Protein AF-A0AAJ5VVI9-F1 (afdb_monomer_lite)

Secondary structure (DSSP, 8-state):
-HHHHHHHHHHHHHHHHHHB-S--HHHHHHHHHHHHHHHHHHGGGS----SS-TTS-GGGTTS--HHHHHHHHHHHHHHHHHTT--B-----HHHHHHHHHHHHHTTHHHHHHHHHHHHHHHHHHS-HHHHH-B-STTGGGSTTTTT--SHHHHHHHHHHHHHHHHHHHHHHHHHHTT-HHHHHHHHHHHHHHHHHHHHTT-THHHHHHHHHHHHHHHS--TTHHHHHHHHHHHHHHHHHHHHHHHHHT-BSGGGHHHHHHHHHS--THHHHHHHHHHTHHHHHHHHHHHT-----HHHHHHHT--S-HHHH-HHHHHHHH--EEETTEEPPHHHHHHHH-HHHHHHHHHHHHHHHHHHHHHHHTT-HHHHHHHHHHHHHHHHHHTTS-HHHHHHHHHHHHHHHHHHHHSPPGGGG--S---

Organism: NCBI:txid3121372

Sequence (422 aa):
MIGLLVGVELVLLLEAKRRVCSLSAFDLIGGYIMACQLAYYSAQFVPVVDIAAPGQLRSHLYVNDEGLQLYFWIFLCCYGATLGLRVTERADVQALGGEAIAGVERWLGLVLLVCGLLALVNVLSTDSAALWYNRSYLLLSSTRGLAIANGLTAMVQELSQILGVVAAFSFAVALWTGRRGLAFGFFLILSWYVLLGLANAGRAAAVYVFVVAAVAAVMPRRGRWLVVGGVGLVALLCLLMALGGRMTREFGVSVIPDNFVSAVLAGPNRLLFVIGNLTQGVFVTNDGFVLRPQHPELYKQLSFSPFPSAVDGFEGIRRIQEIRLHSYVPMSAITEVVAFGGAYTVVASLILMLGIRLSIMVAGRGHVLLSVLAGAWLFLVFVQAGAYPLRNVFRQELIGVALLVVALWLRPATAVREVRAP

Radius of gyration: 22.37 Å; chains: 1; bounding box: 62×47×64 Å

pLDDT: mean 87.3, std 13.09, range [33.31, 98.31]

Structure (mmCIF, N/CA/C/O backbone):
data_AF-A0AAJ5VVI9-F1
#
_entry.id   AF-A0AAJ5VVI9-F1
#
loop_
_atom_site.group_PDB
_atom_site.id
_atom_site.type_symbol
_atom_site.label_atom_id
_atom_site.label_alt_id
_atom_site.label_comp_id
_atom_site.label_asym_id
_atom_site.label_entity_id
_atom_site.label_seq_id
_atom_site.pdbx_PDB_ins_code
_atom_site.Cartn_x
_atom_site.Cartn_y
_atom_site.Cartn_z
_atom_site.occupancy
_atom_site.B_iso_or_equiv
_atom_site.auth_seq_id
_atom_site.auth_comp_id
_atom_site.auth_asym_id
_atom_site.auth_atom_id
_atom_site.pdbx_PDB_model_num
ATOM 1 N N . MET A 1 1 ? -14.407 18.940 -19.595 1.00 80.56 1 MET A N 1
ATOM 2 C CA . MET A 1 1 ? -14.827 17.552 -19.297 1.00 80.56 1 MET A CA 1
ATOM 3 C C . MET A 1 1 ? -14.400 17.108 -17.896 1.00 80.56 1 MET A C 1
ATOM 5 O O . MET A 1 1 ? -15.271 16.784 -17.109 1.00 80.56 1 MET A O 1
ATOM 9 N N . ILE A 1 2 ? -13.115 17.161 -17.528 1.00 80.94 2 ILE A N 1
ATOM 10 C CA . ILE A 1 2 ? -12.622 16.663 -16.221 1.00 80.94 2 ILE A CA 1
ATOM 11 C C . ILE A 1 2 ? -13.265 17.357 -15.013 1.00 80.94 2 ILE A C 1
ATOM 13 O O . ILE A 1 2 ? -13.698 16.680 -14.090 1.00 80.94 2 ILE A O 1
ATOM 17 N N . GLY A 1 3 ? -13.412 18.688 -15.037 1.00 86.19 3 GLY A N 1
ATOM 18 C CA . GLY A 1 3 ? -14.102 19.405 -13.954 1.00 86.19 3 GLY A CA 1
ATOM 19 C C . GLY A 1 3 ? -15.547 18.932 -13.735 1.00 86.19 3 GLY A C 1
ATOM 20 O O . GLY A 1 3 ? -16.029 18.947 -12.608 1.00 86.19 3 GLY A O 1
ATOM 21 N N . LEU A 1 4 ? -16.210 18.444 -14.792 1.00 90.94 4 LEU A N 1
ATOM 22 C CA . LEU A 1 4 ? -17.525 17.814 -14.687 1.00 90.94 4 LEU A CA 1
ATOM 23 C C . LEU A 1 4 ? -17.423 16.415 -14.061 1.00 90.94 4 LEU A C 1
ATOM 25 O O . LEU A 1 4 ? -18.211 16.121 -13.173 1.00 90.94 4 LEU A O 1
ATOM 29 N N . LEU A 1 5 ? -16.452 15.586 -14.472 1.00 92.81 5 LEU A N 1
ATOM 30 C CA . LEU A 1 5 ? -16.232 14.248 -13.896 1.00 92.81 5 LEU A CA 1
ATOM 31 C C . LEU A 1 5 ? -15.949 14.331 -12.391 1.00 92.81 5 LEU A C 1
ATOM 33 O O . LEU A 1 5 ? -16.710 13.776 -11.605 1.00 92.81 5 LEU A O 1
ATOM 37 N N . VAL A 1 6 ? -14.947 15.119 -11.986 1.00 92.94 6 VAL A N 1
ATOM 38 C CA . VAL A 1 6 ? -14.593 15.322 -10.569 1.00 92.94 6 VAL A CA 1
ATOM 39 C C . VAL A 1 6 ? -15.760 15.941 -9.791 1.00 92.94 6 VAL A C 1
ATOM 41 O O . VAL A 1 6 ? -15.993 15.598 -8.634 1.00 92.94 6 VAL A O 1
ATOM 44 N N . GLY A 1 7 ? -16.533 16.834 -10.420 1.00 95.44 7 GLY A N 1
ATOM 45 C CA . GLY A 1 7 ? -17.747 17.398 -9.827 1.00 95.44 7 GLY A CA 1
ATOM 46 C C . GLY A 1 7 ? -18.820 16.339 -9.553 1.00 95.44 7 GLY A C 1
ATOM 47 O O . GLY A 1 7 ? -19.386 16.309 -8.460 1.00 95.44 7 GLY A O 1
ATOM 48 N N . VAL A 1 8 ? -19.071 15.440 -10.510 1.00 97.19 8 VAL A N 1
ATOM 49 C CA . VAL A 1 8 ? -19.996 14.306 -10.349 1.00 97.19 8 VAL A CA 1
ATOM 50 C C . VAL A 1 8 ? -19.494 13.352 -9.265 1.00 97.19 8 VAL A C 1
ATOM 52 O O . VAL A 1 8 ? -20.262 12.996 -8.374 1.00 97.19 8 VAL A O 1
ATOM 55 N N . GLU A 1 9 ? -18.211 12.990 -9.284 1.00 97.19 9 GLU A N 1
ATOM 56 C CA . GLU A 1 9 ? -17.591 12.134 -8.265 1.00 97.19 9 GLU A CA 1
ATOM 57 C C . GLU A 1 9 ? -17.735 12.734 -6.862 1.00 97.19 9 GLU A C 1
ATOM 59 O O . GLU A 1 9 ? -18.154 12.039 -5.937 1.00 97.19 9 GLU A O 1
ATOM 64 N N . LEU A 1 10 ? -17.492 14.040 -6.703 1.00 97.31 10 LEU A N 1
ATOM 65 C CA . LEU A 1 10 ? -17.672 14.731 -5.427 1.00 97.31 10 LEU A CA 1
ATOM 66 C C . LEU A 1 10 ? -19.127 14.662 -4.944 1.00 97.31 10 LEU A C 1
ATOM 68 O O . LEU A 1 10 ? -19.371 14.373 -3.773 1.00 97.31 10 LEU A O 1
ATOM 72 N N . VAL A 1 11 ? -20.101 14.903 -5.826 1.00 98.00 11 VAL A N 1
ATOM 73 C CA . VAL A 1 11 ? -21.529 14.819 -5.476 1.00 98.00 11 VAL A CA 1
ATOM 74 C C . VAL A 1 11 ? -21.904 13.402 -5.037 1.00 98.00 11 VAL A C 1
ATOM 76 O O . VAL A 1 11 ? -22.572 13.241 -4.013 1.00 98.00 11 VAL A O 1
ATOM 79 N N . LEU A 1 12 ? -21.448 12.379 -5.762 1.00 97.88 12 LEU A N 1
ATOM 80 C CA . LEU A 1 12 ? -21.706 10.974 -5.438 1.00 97.88 12 LEU A CA 1
ATOM 81 C C . LEU A 1 12 ? -21.015 10.542 -4.136 1.00 97.88 12 LEU A C 1
ATOM 83 O O . LEU A 1 12 ? -21.618 9.835 -3.327 1.00 97.88 12 LEU A O 1
ATOM 87 N N . LEU A 1 13 ? -19.788 11.008 -3.891 1.00 96.75 13 LEU A N 1
ATOM 88 C CA . LEU A 1 13 ? -19.064 10.784 -2.641 1.00 96.75 13 LEU A CA 1
ATOM 89 C C . LEU A 1 13 ? -19.816 11.405 -1.455 1.00 96.75 13 LEU A C 1
ATOM 91 O O . LEU A 1 13 ? -20.028 10.743 -0.438 1.00 96.75 13 LEU A O 1
ATOM 95 N N . LEU A 1 14 ? -20.280 12.651 -1.597 1.00 96.56 14 LEU A N 1
ATOM 96 C CA . LEU A 1 14 ? -21.072 13.340 -0.575 1.00 96.56 14 LEU A CA 1
ATOM 97 C C . LEU A 1 14 ? -22.420 12.651 -0.327 1.00 96.56 14 LEU A C 1
ATOM 99 O O . LEU A 1 14 ? -22.848 12.542 0.824 1.00 96.56 14 LEU A O 1
ATOM 103 N N . GLU A 1 15 ? -23.090 12.172 -1.375 1.00 96.94 15 GLU A N 1
ATOM 104 C CA . GLU A 1 15 ? -24.340 11.416 -1.256 1.00 96.94 15 GLU A CA 1
ATOM 105 C C . GLU A 1 15 ? -24.126 10.092 -0.513 1.00 96.94 15 GLU A C 1
ATOM 107 O O . GLU A 1 15 ? -24.820 9.824 0.471 1.00 96.94 15 GLU A O 1
ATOM 112 N N . ALA A 1 16 ? -23.111 9.314 -0.893 1.00 95.38 16 ALA A N 1
ATOM 113 C CA . ALA A 1 16 ? -22.760 8.084 -0.193 1.00 95.38 16 ALA A CA 1
ATOM 114 C C . ALA A 1 16 ? -22.399 8.356 1.275 1.00 95.38 16 ALA A C 1
ATOM 116 O O . ALA A 1 16 ? -22.841 7.615 2.157 1.00 95.38 16 ALA A O 1
ATOM 117 N N . LYS A 1 17 ? -21.691 9.458 1.566 1.00 94.62 17 LYS A N 1
ATOM 118 C CA . LYS A 1 17 ? -21.329 9.851 2.936 1.00 94.62 17 LYS A CA 1
ATOM 119 C C . LYS A 1 17 ? -22.533 10.196 3.809 1.00 94.62 17 LYS A C 1
ATOM 121 O O . LYS A 1 17 ? -22.499 9.952 5.015 1.00 94.62 17 LYS A O 1
ATOM 126 N N . ARG A 1 18 ? -23.626 10.697 3.221 1.00 93.81 18 ARG A N 1
ATOM 127 C CA . ARG A 1 18 ? -24.899 10.887 3.944 1.00 93.81 18 ARG A CA 1
A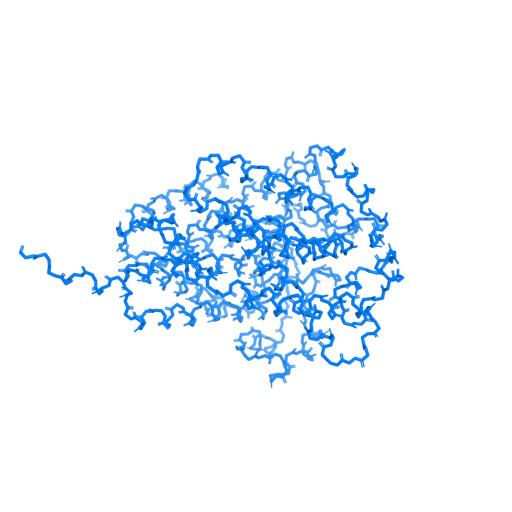TOM 128 C C . ARG A 1 18 ? -25.515 9.556 4.388 1.00 93.81 18 ARG A C 1
ATOM 130 O O . ARG A 1 18 ? -26.228 9.536 5.388 1.00 93.81 18 ARG A O 1
ATOM 137 N N . ARG A 1 19 ? -25.251 8.455 3.673 1.00 93.44 19 ARG A N 1
ATOM 138 C CA . ARG A 1 19 ? -25.775 7.108 3.981 1.00 93.44 19 ARG A CA 1
ATOM 139 C C . ARG A 1 19 ? -24.826 6.268 4.837 1.00 93.44 19 ARG A C 1
ATOM 141 O O . ARG A 1 19 ? -25.287 5.468 5.650 1.00 93.44 19 ARG A O 1
ATOM 148 N N . VAL A 1 20 ? -23.519 6.436 4.642 1.00 91.88 20 VAL A N 1
ATOM 149 C CA . VAL A 1 20 ? -22.447 5.662 5.281 1.00 91.88 20 VAL A CA 1
ATOM 150 C C . VAL A 1 20 ? -21.564 6.610 6.093 1.00 91.88 20 VAL A C 1
ATOM 152 O O . VAL A 1 20 ? -20.626 7.236 5.590 1.00 91.88 20 VAL A O 1
ATOM 155 N N . CYS A 1 21 ? -21.881 6.732 7.382 1.00 87.56 21 CYS A N 1
ATOM 156 C CA . CYS A 1 21 ? -21.202 7.667 8.277 1.00 87.56 21 CYS A CA 1
ATOM 157 C C . CYS A 1 21 ? -19.768 7.227 8.627 1.00 87.56 21 CYS A C 1
ATOM 159 O O . CYS A 1 21 ? -18.897 8.078 8.824 1.00 87.56 21 CYS A O 1
ATOM 161 N N . SER A 1 22 ? -19.491 5.922 8.670 1.00 87.19 22 SER A N 1
ATOM 162 C CA . SER A 1 22 ? -18.154 5.369 8.929 1.00 87.19 22 SER A CA 1
ATOM 163 C C . SER A 1 22 ? -17.189 5.621 7.767 1.00 87.19 22 SER A C 1
ATOM 165 O O . SER A 1 22 ? -17.611 5.660 6.614 1.00 87.19 22 SER A O 1
ATOM 167 N N . LEU A 1 23 ? -15.890 5.773 8.050 1.00 90.00 23 LEU A N 1
ATOM 168 C CA . LEU A 1 23 ? -14.856 5.777 7.007 1.00 90.00 23 LEU A CA 1
ATOM 169 C C . LEU A 1 23 ? -14.801 4.391 6.347 1.00 90.00 23 LEU A C 1
ATOM 171 O O . LEU A 1 23 ? -14.632 3.387 7.039 1.00 90.00 23 LEU A O 1
ATOM 175 N N . SER A 1 24 ? -14.967 4.343 5.029 1.00 91.94 24 SER A N 1
ATOM 176 C CA . SER A 1 24 ? -15.060 3.103 4.251 1.00 91.94 24 SER A CA 1
ATOM 177 C C . SER A 1 24 ? -13.979 3.009 3.171 1.00 91.94 24 SER A C 1
ATOM 179 O O . SER A 1 24 ? -13.336 4.002 2.830 1.00 91.94 24 SER A O 1
ATOM 181 N N . ALA A 1 25 ? -13.807 1.816 2.591 1.00 94.62 25 ALA A N 1
ATOM 182 C CA . ALA A 1 25 ? -12.945 1.620 1.422 1.00 94.62 25 ALA A CA 1
ATOM 183 C C . ALA A 1 25 ? -13.333 2.550 0.256 1.00 94.62 25 ALA A C 1
ATOM 185 O O . ALA A 1 25 ? -12.459 3.082 -0.422 1.00 94.62 25 ALA A O 1
ATOM 186 N N . PHE A 1 26 ? -14.639 2.783 0.063 1.00 96.69 26 PHE A N 1
ATOM 187 C CA . PHE A 1 26 ? -15.159 3.691 -0.959 1.00 96.69 26 PHE A CA 1
ATOM 188 C C . PHE A 1 26 ? -14.656 5.124 -0.765 1.00 96.69 26 PHE A C 1
ATOM 190 O O . PHE A 1 26 ? -14.208 5.733 -1.731 1.00 96.69 26 PHE A O 1
ATOM 197 N N . ASP A 1 27 ? -14.667 5.638 0.470 1.00 94.75 27 ASP A N 1
ATOM 198 C CA . ASP A 1 27 ? -14.202 7.001 0.758 1.00 94.75 27 ASP A CA 1
ATOM 199 C C . ASP A 1 27 ? -12.728 7.181 0.350 1.00 94.75 27 ASP A C 1
ATOM 201 O O . ASP A 1 27 ? -12.358 8.172 -0.281 1.00 94.75 27 ASP A O 1
ATOM 205 N N . LEU A 1 28 ? -11.890 6.198 0.693 1.00 95.75 28 LEU A N 1
ATOM 206 C CA . LEU A 1 28 ? -10.449 6.229 0.436 1.00 95.75 28 LEU A CA 1
ATOM 207 C C . LEU A 1 28 ? -10.123 6.050 -1.052 1.00 95.75 28 LEU A C 1
ATOM 209 O O . LEU A 1 28 ? -9.356 6.832 -1.614 1.00 95.75 28 LEU A O 1
ATOM 213 N N . ILE A 1 29 ? -10.721 5.045 -1.699 1.00 97.19 29 ILE A N 1
ATOM 214 C CA . ILE A 1 29 ? -10.514 4.762 -3.126 1.00 97.19 29 ILE A CA 1
ATOM 215 C C . ILE A 1 29 ? -11.077 5.903 -3.978 1.00 97.19 29 ILE A C 1
ATOM 217 O O . ILE A 1 29 ? -10.381 6.399 -4.860 1.00 97.19 29 ILE A O 1
ATOM 221 N N . GLY A 1 30 ? -12.294 6.367 -3.686 1.00 96.94 30 GLY A N 1
ATOM 222 C CA . GLY A 1 30 ? -12.932 7.471 -4.400 1.00 96.94 30 GLY A CA 1
ATOM 223 C C . GLY A 1 30 ? -12.136 8.770 -4.285 1.00 96.94 30 GLY A C 1
ATOM 224 O O . GLY A 1 30 ? -11.842 9.400 -5.299 1.00 96.94 30 GLY A O 1
ATOM 225 N N . GLY A 1 31 ? -11.689 9.125 -3.075 1.00 96.06 31 GLY A N 1
ATOM 226 C CA . GLY A 1 31 ? -10.829 10.293 -2.868 1.00 96.06 31 GLY A CA 1
ATOM 227 C C . GLY A 1 31 ? -9.490 10.192 -3.608 1.00 96.06 31 GLY A C 1
ATOM 228 O O . GLY A 1 31 ? -9.012 11.181 -4.165 1.00 96.06 31 GLY A O 1
ATOM 229 N N . TYR A 1 32 ? -8.899 8.997 -3.672 1.00 95.50 32 TYR A N 1
ATOM 230 C CA . TYR A 1 32 ? -7.666 8.771 -4.427 1.00 95.50 32 TYR A CA 1
ATOM 231 C C . TYR A 1 32 ? -7.863 8.842 -5.941 1.00 95.50 32 TYR A C 1
ATOM 233 O O . TYR A 1 32 ? -7.010 9.408 -6.624 1.00 95.50 32 TYR A O 1
ATOM 241 N N . ILE A 1 33 ? -8.980 8.332 -6.468 1.00 96.44 33 ILE A N 1
ATOM 242 C CA . ILE A 1 33 ? -9.336 8.472 -7.886 1.00 96.44 33 ILE A CA 1
ATOM 243 C C . ILE A 1 33 ? -9.441 9.956 -8.256 1.00 96.44 33 ILE A C 1
ATOM 245 O O . ILE A 1 33 ? -8.764 10.391 -9.189 1.00 96.44 33 ILE A O 1
ATOM 249 N N . MET A 1 34 ? -10.187 10.744 -7.475 1.00 95.56 34 MET A N 1
ATOM 250 C CA . MET A 1 34 ? -10.308 12.192 -7.682 1.00 95.56 34 MET A CA 1
ATOM 251 C C . MET A 1 34 ? -8.935 12.882 -7.640 1.00 95.56 34 MET A C 1
ATOM 253 O O . MET A 1 34 ? -8.614 13.701 -8.502 1.00 95.56 34 MET A O 1
ATOM 257 N N . ALA A 1 35 ? -8.087 12.526 -6.667 1.00 92.56 35 ALA A N 1
ATOM 258 C CA . ALA A 1 35 ? -6.733 13.067 -6.558 1.00 92.56 35 ALA A CA 1
ATOM 259 C C . ALA A 1 35 ? -5.857 12.702 -7.768 1.00 92.56 35 ALA A C 1
ATOM 261 O O . ALA A 1 35 ? -5.119 13.553 -8.260 1.00 92.56 35 ALA A O 1
ATOM 262 N N . CYS A 1 36 ? -5.958 11.472 -8.279 1.00 91.25 36 CYS A N 1
ATOM 263 C CA . CYS A 1 36 ? -5.250 11.038 -9.482 1.00 91.25 36 CYS A CA 1
ATOM 264 C C . CYS A 1 36 ? -5.701 11.815 -10.721 1.00 91.25 36 CYS A C 1
ATOM 266 O O . CYS A 1 36 ? -4.854 12.272 -11.483 1.00 91.25 36 CYS A O 1
ATOM 268 N N . GLN A 1 37 ? -7.008 12.016 -10.911 1.00 91.12 37 GLN A N 1
ATOM 269 C CA . GLN A 1 37 ? -7.532 12.788 -12.042 1.00 91.12 37 GLN A CA 1
ATOM 270 C C . GLN A 1 37 ? -7.087 14.260 -11.988 1.00 91.12 37 GLN A C 1
ATOM 272 O O . GLN A 1 37 ? -6.650 14.817 -12.998 1.00 91.12 37 GLN A O 1
ATOM 277 N N . LEU A 1 38 ? -7.133 14.880 -10.803 1.00 89.88 38 LEU A N 1
ATOM 278 C CA . LEU A 1 38 ? -6.636 16.244 -10.588 1.00 89.88 38 LEU A CA 1
ATOM 279 C C . LEU A 1 38 ? -5.121 16.344 -10.821 1.00 89.88 38 LEU A C 1
ATOM 281 O O . LEU A 1 38 ? -4.653 17.299 -11.445 1.00 89.88 38 LEU A O 1
ATOM 285 N N . ALA A 1 39 ? -4.346 15.360 -10.358 1.00 85.31 39 ALA A N 1
ATOM 286 C CA . ALA A 1 39 ? -2.900 15.320 -10.563 1.00 85.31 39 ALA A CA 1
ATOM 287 C C . ALA A 1 39 ? -2.539 15.132 -12.043 1.00 85.31 39 ALA A C 1
ATOM 289 O O . ALA A 1 39 ? -1.708 15.872 -12.560 1.00 85.31 39 ALA A O 1
ATOM 290 N N . TYR A 1 40 ? -3.211 14.216 -12.743 1.00 83.50 40 TYR A N 1
ATOM 291 C CA . TYR A 1 40 ? -3.015 13.986 -14.175 1.00 83.50 40 TYR A CA 1
ATOM 292 C C . TYR A 1 40 ? -3.289 15.247 -15.001 1.00 83.50 40 TYR A C 1
ATOM 294 O O . TYR A 1 40 ? -2.500 15.602 -15.872 1.00 83.50 40 TYR A O 1
ATOM 302 N N . TYR A 1 41 ? -4.366 15.973 -14.690 1.00 81.06 41 TYR A N 1
ATOM 303 C CA . TYR A 1 41 ? -4.674 17.222 -15.384 1.00 81.06 41 TYR A CA 1
ATOM 304 C C . TYR A 1 41 ? -3.708 18.350 -15.015 1.00 81.06 41 TYR A C 1
ATOM 306 O O . TYR A 1 41 ? -3.235 19.073 -15.886 1.00 81.06 41 TYR A O 1
ATOM 314 N N . SER A 1 42 ? -3.369 18.499 -13.731 1.00 79.94 42 SER A N 1
ATOM 315 C CA . SER A 1 42 ? -2.432 19.546 -13.302 1.00 79.94 42 SER A CA 1
ATOM 316 C C . SER A 1 42 ? -1.020 19.332 -13.853 1.00 79.94 42 SER A C 1
ATOM 318 O O . SER A 1 42 ? -0.338 20.314 -14.138 1.00 79.94 42 SER A O 1
ATOM 320 N N . ALA A 1 43 ? -0.611 18.082 -14.103 1.00 73.62 43 ALA A N 1
ATOM 321 C CA . ALA A 1 43 ? 0.656 17.756 -14.754 1.00 73.62 43 ALA A CA 1
ATOM 322 C C . ALA A 1 43 ? 0.790 18.363 -16.164 1.00 73.62 43 ALA A C 1
ATOM 324 O O . ALA A 1 43 ? 1.908 18.609 -16.603 1.00 73.62 43 ALA A O 1
ATOM 325 N N . GLN A 1 44 ? -0.319 18.680 -16.843 1.00 66.19 44 GLN A N 1
ATOM 326 C CA . GLN A 1 44 ? -0.302 19.378 -18.137 1.00 66.19 44 GLN A CA 1
ATOM 327 C C . GLN A 1 44 ? 0.181 20.836 -18.023 1.00 66.19 44 GLN A C 1
ATOM 329 O O . GLN A 1 44 ? 0.702 21.404 -18.981 1.00 66.19 44 GLN A O 1
ATOM 334 N N . PHE A 1 45 ? 0.028 21.444 -16.843 1.00 64.44 45 PHE A N 1
ATOM 335 C CA . PHE A 1 45 ? 0.381 22.842 -16.568 1.00 64.44 45 PHE A CA 1
ATOM 336 C C . PHE A 1 45 ? 1.716 22.990 -15.828 1.00 64.44 45 PHE A C 1
ATOM 338 O O . PHE A 1 45 ? 2.160 24.109 -15.571 1.00 64.44 45 PHE A O 1
ATOM 345 N N . VAL A 1 46 ? 2.358 21.876 -15.473 1.00 60.50 46 VAL A N 1
ATOM 346 C CA . VAL A 1 46 ? 3.652 21.852 -14.791 1.00 60.50 46 VAL A CA 1
ATOM 347 C C . VAL A 1 46 ? 4.729 21.498 -15.820 1.00 60.50 46 VAL A C 1
ATOM 349 O O . VAL A 1 46 ? 4.563 20.513 -16.539 1.00 60.50 46 VAL A O 1
ATOM 352 N N . PRO A 1 47 ? 5.842 22.255 -15.915 1.00 55.09 47 PRO A N 1
ATOM 353 C CA . PRO A 1 47 ? 6.942 21.894 -16.802 1.00 55.09 47 PRO A CA 1
ATOM 354 C C . PRO A 1 47 ? 7.407 20.475 -16.477 1.00 55.09 47 PRO A C 1
ATOM 356 O O . PRO A 1 47 ? 7.707 20.179 -15.320 1.00 55.09 47 PRO A O 1
ATOM 359 N N . VAL A 1 48 ? 7.397 19.621 -17.507 1.00 52.03 48 VAL A N 1
ATOM 360 C CA . VAL A 1 48 ? 7.599 18.169 -17.444 1.00 52.03 48 VAL A CA 1
ATOM 361 C C . VAL A 1 48 ? 8.753 17.840 -16.506 1.00 52.03 48 VAL A C 1
ATOM 363 O O . VAL A 1 48 ? 9.925 17.974 -16.852 1.00 52.03 48 VAL A O 1
ATOM 366 N N . VAL A 1 49 ? 8.411 17.416 -15.294 1.00 49.59 49 VAL A N 1
ATOM 367 C CA . VAL A 1 49 ? 9.352 16.675 -14.471 1.00 49.59 49 VAL A CA 1
ATOM 368 C C . VAL A 1 49 ? 9.340 15.277 -15.067 1.00 49.59 49 VAL A C 1
ATOM 370 O O . VAL A 1 49 ? 8.266 14.703 -15.218 1.00 49.59 49 VAL A O 1
ATOM 373 N N . ASP A 1 50 ? 10.496 14.750 -15.460 1.00 51.19 50 ASP A N 1
ATOM 374 C CA . ASP A 1 50 ? 10.649 13.353 -15.876 1.00 51.19 50 ASP A CA 1
ATOM 375 C C . ASP A 1 50 ? 10.205 12.452 -14.706 1.00 51.19 50 ASP A C 1
ATOM 377 O O . ASP A 1 50 ? 10.987 12.126 -13.812 1.00 51.19 50 ASP A O 1
ATOM 381 N N . ILE A 1 51 ? 8.907 12.122 -14.648 1.00 49.50 51 ILE A N 1
ATOM 382 C CA . ILE A 1 51 ? 8.301 11.288 -13.594 1.00 49.50 51 ILE A CA 1
ATOM 383 C C . ILE A 1 51 ? 8.845 9.852 -13.696 1.00 49.50 51 ILE A C 1
ATOM 385 O O . ILE A 1 51 ? 8.963 9.152 -12.687 1.00 49.50 51 ILE A O 1
ATOM 389 N N . ALA A 1 52 ? 9.262 9.449 -14.898 1.00 42.44 52 ALA A N 1
ATOM 390 C CA . ALA A 1 52 ? 10.061 8.266 -15.165 1.00 42.44 52 ALA A CA 1
ATOM 391 C C . ALA A 1 52 ? 11.472 8.697 -15.597 1.00 42.44 52 ALA A C 1
ATOM 393 O O . ALA A 1 52 ? 11.628 9.668 -16.324 1.00 42.44 52 ALA A O 1
ATOM 394 N N . ALA A 1 53 ? 12.492 7.982 -15.122 1.00 36.78 53 ALA A N 1
ATOM 395 C CA . ALA A 1 53 ? 13.915 8.195 -15.393 1.00 36.78 53 ALA A CA 1
ATOM 396 C C . ALA A 1 53 ? 14.254 8.596 -16.858 1.00 36.78 53 ALA A C 1
ATOM 398 O O . ALA A 1 53 ? 13.527 8.227 -17.783 1.00 36.78 53 ALA A O 1
ATOM 399 N N . PRO A 1 54 ? 15.391 9.286 -17.097 1.00 33.31 54 PRO A N 1
ATOM 400 C CA . PRO A 1 54 ? 15.697 9.887 -18.394 1.00 33.31 54 PRO A CA 1
ATOM 401 C C . PRO A 1 54 ? 15.733 8.837 -19.515 1.00 33.31 54 PRO A C 1
ATOM 403 O O . PRO A 1 54 ? 16.548 7.912 -19.480 1.00 33.31 54 PRO A O 1
ATOM 406 N N . GLY A 1 55 ? 14.852 9.003 -20.511 1.00 40.53 55 GLY A N 1
ATOM 407 C CA . GLY A 1 55 ? 14.845 8.233 -21.764 1.00 40.53 55 GLY A CA 1
ATOM 408 C C . GLY A 1 55 ? 13.624 7.343 -22.049 1.00 40.53 55 GLY A C 1
ATOM 409 O O . GLY A 1 55 ? 13.722 6.478 -22.914 1.00 40.53 55 GLY A O 1
ATOM 410 N N . GLN A 1 56 ? 12.492 7.504 -21.361 1.00 45.38 56 GLN A N 1
ATOM 411 C CA . GLN A 1 56 ? 11.366 6.555 -21.418 1.00 45.38 56 GLN A CA 1
ATOM 412 C C . GLN A 1 56 ? 10.080 7.210 -21.952 1.00 45.38 56 GLN A C 1
ATOM 414 O O . GLN A 1 56 ? 9.828 8.372 -21.656 1.00 45.38 56 GLN A O 1
ATOM 419 N N . LEU A 1 57 ? 9.331 6.473 -22.790 1.00 43.44 57 LEU A N 1
ATOM 420 C CA . LEU A 1 57 ? 8.042 6.802 -23.433 1.00 43.44 57 LEU A CA 1
ATOM 421 C C . LEU A 1 57 ? 7.462 8.183 -23.071 1.00 43.44 57 LEU A C 1
ATOM 423 O O . LEU A 1 57 ? 6.691 8.334 -22.135 1.00 43.44 57 LEU A O 1
ATOM 427 N N . ARG A 1 58 ? 7.755 9.197 -23.895 1.00 46.25 58 ARG A N 1
ATOM 428 C CA . ARG A 1 58 ? 7.129 10.535 -23.836 1.00 46.25 58 ARG A CA 1
ATOM 429 C C . ARG A 1 58 ? 5.620 10.525 -24.174 1.00 46.25 58 ARG A C 1
ATOM 431 O O . ARG A 1 58 ? 5.070 11.565 -24.524 1.00 46.25 58 ARG A O 1
ATOM 438 N N . SER A 1 59 ? 4.946 9.372 -24.121 1.00 45.22 59 SER A N 1
ATOM 439 C CA . SER A 1 59 ? 3.545 9.206 -24.529 1.00 45.22 59 SER A CA 1
ATOM 440 C C . SER A 1 59 ? 2.537 9.782 -23.533 1.00 45.22 59 SER A C 1
ATOM 442 O O . SER A 1 59 ? 1.378 9.951 -23.900 1.00 45.22 59 SER A O 1
ATOM 444 N N . HIS A 1 60 ? 2.958 10.150 -22.314 1.00 47.34 60 HIS A N 1
ATOM 445 C CA . HIS A 1 60 ? 2.087 10.772 -21.299 1.00 47.34 60 HIS A CA 1
ATOM 446 C C . HIS A 1 60 ? 1.594 12.181 -21.685 1.00 47.34 60 HIS A C 1
ATOM 448 O O . HIS A 1 60 ? 0.816 12.792 -20.956 1.00 47.34 60 HIS A O 1
ATOM 454 N N . LEU A 1 61 ? 2.054 12.716 -22.817 1.00 48.88 61 LEU A N 1
ATOM 455 C CA . LEU A 1 61 ? 1.633 14.001 -23.353 1.00 48.88 61 LEU A CA 1
ATOM 456 C C . LEU A 1 61 ? 0.536 13.772 -24.416 1.00 48.88 61 LEU A C 1
ATOM 458 O O . LEU A 1 61 ? 0.806 13.637 -25.605 1.00 48.88 61 LEU A O 1
ATOM 462 N N . TYR A 1 62 ? -0.716 13.785 -23.946 1.00 52.09 62 TYR A N 1
ATOM 463 C CA . TYR A 1 62 ? -1.900 14.314 -24.653 1.00 52.09 62 TYR A CA 1
ATOM 464 C C . TYR A 1 62 ? -2.665 13.490 -25.695 1.00 52.09 62 TYR A C 1
ATOM 466 O O . TYR A 1 62 ? -3.597 14.049 -26.269 1.00 52.09 62 TYR A O 1
ATOM 474 N N . VAL A 1 63 ? -2.368 12.217 -25.965 1.00 54.50 63 VAL A N 1
ATOM 475 C CA . VAL A 1 63 ? -3.097 11.562 -27.074 1.00 54.50 63 VAL A CA 1
ATOM 476 C C . VAL A 1 63 ? -4.476 11.033 -26.652 1.00 54.50 63 VAL A C 1
ATOM 478 O O . VAL A 1 63 ? -5.444 11.330 -27.344 1.00 54.50 63 VAL A O 1
ATOM 481 N N . ASN A 1 64 ? -4.608 10.345 -25.505 1.00 65.88 64 ASN A N 1
ATOM 482 C CA . ASN A 1 64 ? -5.866 9.692 -25.106 1.00 65.88 64 ASN A CA 1
ATOM 483 C C . ASN A 1 64 ? -6.221 9.898 -23.617 1.00 65.88 64 ASN A C 1
ATOM 485 O O . ASN A 1 64 ? -5.376 9.730 -22.739 1.00 65.88 64 ASN A O 1
ATOM 489 N N . ASP A 1 65 ? -7.502 10.181 -23.342 1.00 82.94 65 ASP A N 1
ATOM 490 C CA . ASP A 1 65 ? -8.103 10.290 -21.996 1.00 82.94 65 ASP A CA 1
ATOM 491 C C . ASP A 1 65 ? -8.625 8.935 -21.459 1.00 82.94 65 ASP A C 1
ATOM 493 O O . ASP A 1 65 ? -9.419 8.886 -20.516 1.00 82.94 65 ASP A O 1
ATOM 497 N N . GLU A 1 66 ? -8.213 7.815 -22.060 1.00 86.69 66 GLU A N 1
ATOM 498 C CA . GLU A 1 66 ? -8.720 6.468 -21.750 1.00 86.69 66 GLU A CA 1
ATOM 499 C C . GLU A 1 66 ? -8.499 6.090 -20.279 1.00 86.69 66 GLU A C 1
ATOM 501 O O . GLU A 1 66 ? -9.429 5.628 -19.612 1.00 86.69 66 GLU A O 1
ATOM 506 N N . GLY A 1 67 ? -7.303 6.357 -19.738 1.00 85.75 67 GLY A N 1
ATOM 507 C CA . GLY A 1 67 ? -7.006 6.107 -18.327 1.00 85.75 67 GLY A CA 1
ATOM 508 C C . GLY A 1 67 ? -7.912 6.901 -17.378 1.00 85.75 67 GLY A C 1
ATOM 509 O O . GLY A 1 67 ? -8.406 6.353 -16.394 1.00 85.75 67 GLY A O 1
ATOM 510 N N . LEU A 1 68 ? -8.202 8.169 -17.693 1.00 87.94 68 LEU A N 1
ATOM 511 C CA . LEU A 1 68 ? -9.101 9.004 -16.886 1.00 87.94 68 LEU A CA 1
ATOM 512 C C . LEU A 1 68 ? -10.536 8.473 -16.904 1.00 87.94 68 LEU A C 1
ATOM 514 O O . LEU A 1 68 ? -11.167 8.361 -15.851 1.00 87.94 68 LEU A O 1
ATOM 518 N N . GLN A 1 69 ? -11.038 8.125 -18.091 1.00 92.12 69 GLN A N 1
ATOM 519 C CA . GLN A 1 69 ? -12.376 7.556 -18.248 1.00 92.12 69 GLN A CA 1
ATOM 520 C C . GLN A 1 69 ? -12.501 6.237 -17.485 1.00 92.12 69 GLN A C 1
ATOM 522 O O . GLN A 1 69 ? -13.499 6.017 -16.802 1.00 92.12 69 GLN A O 1
ATOM 527 N N . LEU A 1 70 ? -11.479 5.382 -17.536 1.00 94.38 70 LEU A N 1
ATOM 528 C CA . LEU A 1 70 ? -11.462 4.131 -16.786 1.00 94.38 70 LEU A CA 1
ATOM 529 C C . LEU A 1 70 ? -11.503 4.360 -15.273 1.00 94.38 70 LEU A C 1
ATOM 531 O O . LEU A 1 70 ? -12.268 3.695 -14.580 1.00 94.38 70 LEU A O 1
ATOM 535 N N . TYR A 1 71 ? -10.730 5.314 -14.753 1.00 95.38 71 TYR A N 1
ATOM 536 C CA . TYR A 1 71 ? -10.770 5.667 -13.332 1.00 95.38 71 TYR A CA 1
ATOM 537 C C . TYR A 1 71 ? -12.158 6.173 -12.908 1.00 95.38 71 TYR A C 1
ATOM 539 O O . TYR A 1 71 ? -12.645 5.787 -11.846 1.00 95.38 71 TYR A O 1
ATOM 547 N N . PHE A 1 72 ? -12.830 6.956 -13.757 1.00 96.62 72 PHE A N 1
ATOM 548 C CA . PHE A 1 72 ? -14.221 7.359 -13.532 1.00 96.62 72 PHE A CA 1
ATOM 549 C C . PHE A 1 72 ? -15.181 6.152 -13.529 1.00 96.62 72 PHE A C 1
ATOM 551 O O . PHE A 1 72 ? -16.031 6.036 -12.648 1.00 96.62 72 PHE A O 1
ATOM 558 N N . TRP A 1 73 ? -15.023 5.193 -14.448 1.00 97.00 73 TRP A N 1
ATOM 559 C CA . TRP A 1 73 ? -15.818 3.956 -14.439 1.00 97.00 73 TRP A CA 1
ATOM 560 C C . TRP A 1 73 ? -15.594 3.121 -13.176 1.00 97.00 73 TRP A C 1
ATOM 562 O O . TRP A 1 73 ? -16.558 2.648 -12.573 1.00 97.00 73 TRP A O 1
ATOM 572 N N . ILE A 1 74 ? -14.342 2.989 -12.733 1.00 97.62 74 ILE A N 1
ATOM 573 C CA . ILE A 1 74 ? -14.005 2.337 -11.464 1.00 97.62 74 ILE A CA 1
ATOM 574 C C . ILE A 1 74 ? -14.696 3.064 -10.305 1.00 97.62 74 ILE A C 1
ATOM 576 O O . ILE A 1 74 ? -15.299 2.408 -9.456 1.00 97.62 74 ILE A O 1
ATOM 580 N N . PHE A 1 75 ? -14.675 4.402 -10.283 1.00 98.25 75 PHE A N 1
ATOM 581 C CA . PHE A 1 75 ? -15.388 5.188 -9.274 1.00 98.25 75 PHE A CA 1
ATOM 582 C C . PHE A 1 75 ? -16.886 4.857 -9.257 1.00 98.25 75 PHE A C 1
ATOM 584 O O . PHE A 1 75 ? -17.444 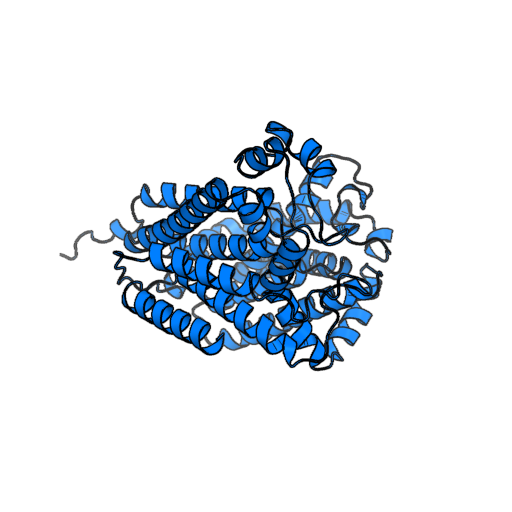4.616 -8.185 1.00 98.25 75 PHE A O 1
ATOM 591 N N . LEU A 1 76 ? -17.537 4.791 -10.424 1.00 98.31 76 LEU A N 1
ATOM 592 C CA . LEU A 1 76 ? -18.957 4.439 -10.526 1.00 98.31 76 LEU A CA 1
ATOM 593 C C . LEU A 1 76 ? -19.247 3.018 -10.019 1.00 98.31 76 LEU A C 1
ATOM 595 O O . LEU A 1 76 ? -20.231 2.826 -9.303 1.00 98.31 76 LEU A O 1
ATOM 599 N N . CYS A 1 77 ? -18.386 2.040 -10.314 1.00 97.94 77 CYS A N 1
ATOM 600 C CA . CYS A 1 77 ? -18.489 0.688 -9.753 1.00 97.94 77 CYS A CA 1
ATOM 601 C C . CYS A 1 77 ? -18.381 0.713 -8.220 1.00 97.94 77 CYS A C 1
ATOM 603 O O . CYS A 1 77 ? -19.231 0.157 -7.517 1.00 97.94 77 CYS A O 1
ATOM 605 N N . CYS A 1 78 ? -17.380 1.419 -7.687 1.00 98.00 78 CYS A N 1
ATOM 606 C CA . CYS A 1 78 ? -17.183 1.594 -6.250 1.00 98.00 78 CYS A CA 1
ATOM 607 C C . CYS A 1 78 ? -18.389 2.283 -5.587 1.00 98.00 78 CYS A C 1
ATOM 609 O O . CYS A 1 78 ? -18.830 1.853 -4.520 1.00 98.00 78 CYS A O 1
ATOM 611 N N . TYR A 1 79 ? -18.974 3.299 -6.229 1.00 98.31 79 TYR A N 1
ATOM 612 C CA . TYR A 1 79 ? -20.200 3.951 -5.767 1.00 98.31 79 TYR A CA 1
ATOM 613 C C . TYR A 1 79 ? -21.390 2.983 -5.780 1.00 98.31 79 TYR A C 1
ATOM 615 O O . TYR A 1 79 ? -22.121 2.890 -4.789 1.00 98.31 79 TYR A O 1
ATOM 623 N N . GLY A 1 80 ? -21.543 2.203 -6.855 1.00 98.19 80 GLY A N 1
ATOM 624 C CA . GLY A 1 80 ? -22.565 1.166 -6.990 1.00 98.19 80 GLY A CA 1
ATOM 625 C C . GLY A 1 80 ? -22.539 0.146 -5.848 1.00 98.19 80 GLY A C 1
ATOM 626 O O . GLY A 1 80 ? -23.593 -0.259 -5.357 1.00 98.19 80 GLY A O 1
ATOM 627 N N . ALA A 1 81 ? -21.350 -0.195 -5.339 1.00 97.69 81 ALA A N 1
ATOM 628 C CA . ALA A 1 81 ? -21.195 -1.086 -4.187 1.00 97.69 81 ALA A CA 1
ATOM 629 C C . ALA A 1 81 ? -21.844 -0.545 -2.896 1.00 97.69 81 ALA A C 1
ATOM 631 O O . ALA A 1 81 ? -22.253 -1.335 -2.038 1.00 97.69 81 ALA A O 1
ATOM 632 N N . THR A 1 82 ? -21.983 0.782 -2.773 1.00 97.44 82 THR A N 1
ATOM 633 C CA . THR A 1 82 ? -22.591 1.457 -1.611 1.00 97.44 82 THR A CA 1
ATOM 634 C C . THR A 1 82 ? -24.121 1.529 -1.670 1.00 97.44 82 THR A C 1
ATOM 636 O O . THR A 1 82 ? -24.765 1.802 -0.653 1.00 97.44 82 THR A O 1
ATOM 639 N N . LEU A 1 83 ? -24.725 1.288 -2.840 1.00 97.56 83 LEU A N 1
ATOM 640 C CA . LEU A 1 83 ? -26.168 1.427 -3.030 1.00 97.56 83 LEU A CA 1
ATOM 641 C C . LEU A 1 83 ? -26.950 0.430 -2.160 1.00 97.56 83 LEU A C 1
ATOM 643 O O . LEU A 1 83 ? -26.629 -0.762 -2.072 1.00 97.56 83 LEU A O 1
ATOM 647 N N . GLY A 1 84 ? -28.003 0.943 -1.518 1.00 95.44 84 GLY A N 1
ATOM 648 C CA . GLY A 1 84 ? -28.884 0.182 -0.627 1.00 95.44 84 GLY A CA 1
ATOM 649 C C . GLY A 1 84 ? -28.342 -0.042 0.789 1.00 95.44 84 GLY A C 1
ATOM 650 O O . GLY A 1 84 ? -29.033 -0.654 1.599 1.00 95.44 84 GLY A O 1
ATOM 651 N N . LEU A 1 85 ? -27.144 0.453 1.118 1.00 94.88 85 LEU A N 1
ATOM 652 C CA . LEU A 1 85 ? -26.584 0.364 2.468 1.00 94.88 85 LEU A CA 1
ATOM 653 C C . LEU A 1 85 ? -26.844 1.654 3.251 1.00 94.88 85 LEU A C 1
ATOM 655 O O . LEU A 1 85 ? -26.717 2.759 2.723 1.00 94.88 85 LEU A O 1
ATOM 659 N N . ARG A 1 86 ? -27.181 1.509 4.534 1.00 93.12 86 ARG A N 1
ATOM 660 C CA . ARG A 1 86 ? -27.262 2.612 5.499 1.00 93.12 86 ARG A CA 1
ATOM 661 C C . ARG A 1 86 ? -26.529 2.195 6.764 1.00 93.12 86 ARG A C 1
ATOM 663 O O . ARG A 1 86 ? -26.909 1.213 7.392 1.00 93.12 86 ARG A O 1
ATOM 670 N N . VAL A 1 87 ? -25.482 2.934 7.112 1.00 87.81 87 VAL A N 1
ATOM 671 C CA . VAL A 1 87 ? -24.685 2.714 8.324 1.00 87.81 87 VAL A CA 1
ATOM 672 C C . VAL A 1 87 ? -24.567 4.051 9.036 1.00 87.81 87 VAL A C 1
ATOM 674 O O . VAL A 1 87 ? -23.840 4.947 8.602 1.00 87.81 87 VAL A O 1
ATOM 677 N N . THR A 1 88 ? -25.345 4.200 10.103 1.00 83.38 88 THR A N 1
ATOM 678 C CA . THR A 1 88 ? -25.423 5.425 10.910 1.00 83.38 88 THR A CA 1
ATOM 679 C C . THR A 1 88 ? -24.392 5.452 12.031 1.00 83.38 88 THR A C 1
ATOM 681 O O . THR A 1 88 ? -24.092 6.526 12.551 1.00 83.38 88 THR A O 1
ATOM 684 N N . GLU A 1 89 ? -23.814 4.300 12.379 1.00 77.44 89 GLU A N 1
ATOM 685 C CA . GLU A 1 89 ? -22.766 4.214 13.387 1.00 77.44 89 GLU A CA 1
ATOM 686 C C . GLU A 1 89 ? -21.542 5.026 12.955 1.00 77.44 89 GLU A C 1
ATOM 688 O O . GLU A 1 89 ? -20.926 4.800 11.907 1.00 77.44 89 GLU A O 1
ATOM 693 N N . ARG A 1 90 ? -21.193 6.015 13.779 1.00 74.31 90 ARG A N 1
ATOM 694 C CA . ARG A 1 90 ? -19.948 6.760 13.633 1.00 74.31 90 ARG A CA 1
ATOM 695 C C . ARG A 1 90 ? -18.861 6.022 14.392 1.00 74.31 90 ARG A C 1
ATOM 697 O O . ARG A 1 90 ? -18.987 5.770 15.584 1.00 74.31 90 ARG A O 1
ATOM 704 N N . ALA A 1 91 ? -17.773 5.731 13.690 1.00 68.75 91 ALA A N 1
ATOM 705 C CA . ALA A 1 91 ? -16.546 5.275 14.312 1.00 68.75 91 ALA A CA 1
ATOM 706 C C . ALA A 1 91 ? -16.007 6.385 15.217 1.00 68.75 91 ALA A C 1
ATOM 708 O O . ALA A 1 91 ? -15.508 7.392 14.706 1.00 68.75 91 ALA A O 1
ATOM 709 N N . ASP A 1 92 ? -16.038 6.203 16.536 1.00 78.75 92 ASP A N 1
ATOM 710 C CA . ASP A 1 92 ? -15.075 6.918 17.366 1.00 78.75 92 ASP A CA 1
ATOM 711 C C . ASP A 1 92 ? -13.720 6.225 17.200 1.00 78.75 92 ASP A C 1
ATOM 713 O O . ASP A 1 92 ? -13.345 5.319 17.944 1.00 78.75 92 ASP A O 1
ATOM 717 N N . VAL A 1 93 ? -13.000 6.631 16.152 1.00 73.88 93 VAL A N 1
ATOM 718 C CA . VAL A 1 93 ? -11.675 6.098 15.812 1.00 73.88 93 VAL A CA 1
ATOM 719 C C . VAL A 1 93 ? -10.721 6.208 17.005 1.00 73.88 93 VAL A C 1
ATOM 721 O O . VAL A 1 93 ? -9.855 5.353 17.161 1.00 73.88 93 VAL A O 1
ATOM 724 N N . GLN A 1 94 ? -10.894 7.212 17.874 1.00 77.12 94 GLN A N 1
ATOM 725 C CA . GLN A 1 94 ? -10.036 7.403 19.042 1.00 77.12 94 GLN A CA 1
ATOM 726 C C . GLN A 1 94 ? -10.349 6.383 20.136 1.00 77.12 94 GLN A C 1
ATOM 728 O O . GLN A 1 94 ? -9.422 5.781 20.678 1.00 77.12 94 GLN A O 1
ATOM 733 N N . ALA A 1 95 ? -11.632 6.157 20.431 1.00 77.38 95 ALA A N 1
ATOM 734 C CA . ALA A 1 95 ? -12.045 5.129 21.385 1.00 77.38 95 ALA A CA 1
ATOM 735 C C . ALA A 1 95 ? -11.609 3.731 20.915 1.00 77.38 95 ALA A C 1
ATOM 737 O O . ALA A 1 95 ? -10.944 3.005 21.654 1.00 77.38 95 ALA A O 1
ATOM 738 N N . LEU A 1 96 ? -11.883 3.404 19.647 1.00 76.56 96 LEU A N 1
ATOM 739 C CA . LEU A 1 96 ? -11.507 2.126 19.033 1.00 76.56 96 LEU A CA 1
ATOM 740 C C . LEU A 1 96 ? -9.989 1.922 19.005 1.00 76.56 96 LEU A C 1
ATOM 742 O O . LEU A 1 96 ? -9.490 0.835 19.300 1.00 76.56 96 LEU A O 1
ATOM 746 N N . GLY A 1 97 ? -9.244 2.974 18.663 1.00 77.69 97 GLY A N 1
ATOM 747 C CA . GLY A 1 97 ? -7.791 2.951 18.704 1.00 77.69 97 GLY A CA 1
ATOM 748 C C . GLY A 1 97 ? -7.276 2.693 20.114 1.00 77.69 97 GLY A C 1
ATOM 749 O O . GLY A 1 97 ? -6.441 1.810 20.299 1.00 77.69 97 GLY A O 1
ATOM 750 N N . GLY A 1 98 ? -7.802 3.412 21.109 1.00 78.94 98 GLY A N 1
ATOM 751 C CA . GLY A 1 98 ? -7.431 3.248 22.514 1.00 78.94 98 GLY A CA 1
ATOM 752 C C . GLY A 1 98 ? -7.600 1.812 23.018 1.00 78.94 98 GLY A C 1
ATOM 753 O O . GLY A 1 98 ? -6.687 1.280 23.652 1.00 78.94 98 GLY A O 1
ATOM 754 N N . GLU A 1 99 ? -8.715 1.159 22.682 1.00 79.88 99 GLU A N 1
ATOM 755 C CA . GLU A 1 99 ? -8.960 -0.248 23.034 1.00 79.88 99 GLU A CA 1
ATOM 756 C C . GLU A 1 99 ? -7.960 -1.202 22.366 1.00 79.88 99 GLU A C 1
ATOM 758 O O . GLU A 1 99 ? -7.365 -2.053 23.036 1.00 79.88 99 GLU A O 1
ATOM 763 N N . ALA A 1 100 ? -7.717 -1.034 21.061 1.00 80.75 100 ALA A N 1
ATOM 764 C CA . ALA A 1 100 ? -6.751 -1.853 20.331 1.00 80.75 100 ALA A CA 1
ATOM 765 C C . ALA A 1 100 ? -5.330 -1.707 20.905 1.00 80.75 100 ALA A C 1
ATOM 767 O O . ALA A 1 100 ? -4.615 -2.694 21.094 1.00 80.75 100 ALA A O 1
ATOM 768 N N . ILE A 1 101 ? -4.939 -0.477 21.241 1.00 85.00 101 ILE A N 1
ATOM 769 C CA . ILE A 1 101 ? -3.638 -0.154 21.832 1.00 85.00 101 ILE A CA 1
ATOM 770 C C . ILE A 1 101 ? -3.474 -0.816 23.203 1.00 85.00 101 ILE A C 1
ATOM 772 O O . ILE A 1 101 ? -2.428 -1.416 23.461 1.00 85.00 101 ILE A O 1
ATOM 776 N N . ALA A 1 102 ? -4.503 -0.770 24.054 1.00 83.62 102 ALA A N 1
ATOM 777 C CA . ALA A 1 102 ? -4.482 -1.422 25.365 1.00 83.62 102 ALA A CA 1
ATOM 778 C C . ALA A 1 102 ? -4.307 -2.949 25.252 1.00 83.62 102 ALA A C 1
ATOM 780 O O . ALA A 1 102 ? -3.623 -3.566 26.074 1.00 83.62 102 ALA A O 1
ATOM 781 N N . GLY A 1 103 ? -4.883 -3.563 24.211 1.00 85.19 103 GLY A N 1
ATOM 782 C CA . GLY A 1 103 ? -4.676 -4.978 23.896 1.00 85.19 103 GLY A CA 1
ATOM 783 C C . GLY A 1 103 ? -3.231 -5.292 23.498 1.00 85.19 103 GLY A C 1
ATOM 784 O O . GLY A 1 103 ? -2.639 -6.245 24.010 1.00 85.19 103 GLY A O 1
ATOM 785 N N . VAL A 1 104 ? -2.637 -4.468 22.629 1.00 88.38 104 VAL A N 1
ATOM 786 C CA . VAL A 1 104 ? -1.250 -4.645 22.161 1.00 88.38 104 VAL A CA 1
ATOM 787 C C . VAL A 1 104 ? -0.227 -4.384 23.269 1.00 88.38 104 VAL A C 1
ATOM 789 O O . VAL A 1 104 ? 0.815 -5.040 23.301 1.00 88.38 104 VAL A O 1
ATOM 792 N N . GLU A 1 105 ? -0.512 -3.474 24.203 1.00 92.12 105 GLU A N 1
ATOM 793 C CA . GLU A 1 105 ? 0.425 -3.058 25.253 1.00 92.12 105 GLU A CA 1
ATOM 794 C C . GLU A 1 105 ? 1.008 -4.244 26.047 1.00 92.12 105 GLU A C 1
ATOM 796 O O . GLU A 1 105 ? 2.198 -4.272 26.380 1.00 92.12 105 GLU A O 1
ATOM 801 N N . ARG A 1 106 ? 0.180 -5.260 26.311 1.00 92.44 106 ARG A N 1
ATOM 802 C CA . ARG A 1 106 ? 0.569 -6.463 27.065 1.00 92.44 106 ARG A CA 1
ATOM 803 C C . ARG A 1 106 ? 1.608 -7.312 26.332 1.00 92.44 106 ARG A C 1
ATOM 805 O O . ARG A 1 106 ? 2.406 -7.984 26.977 1.00 92.44 106 ARG A O 1
ATOM 812 N N . TRP A 1 107 ? 1.636 -7.238 25.005 1.00 95.44 107 TRP A N 1
ATOM 813 C CA . TRP A 1 107 ? 2.508 -8.039 24.149 1.00 95.44 107 TRP A CA 1
ATOM 814 C C . TRP A 1 107 ? 3.799 -7.324 23.748 1.00 95.44 107 TRP A C 1
ATOM 816 O O . TRP A 1 107 ? 4.692 -7.964 23.198 1.00 95.44 107 TRP A O 1
ATOM 826 N N . LEU A 1 108 ? 3.950 -6.030 24.055 1.00 96.25 108 LEU A N 1
ATOM 827 C CA . LEU A 1 108 ? 5.103 -5.229 23.620 1.00 96.25 108 LEU A CA 1
ATOM 828 C C . LEU A 1 108 ? 6.458 -5.829 24.017 1.00 96.25 108 LEU A C 1
ATOM 830 O O . LEU A 1 108 ? 7.399 -5.738 23.239 1.00 96.25 108 LEU A O 1
ATOM 834 N N . GLY A 1 109 ? 6.568 -6.440 25.201 1.00 97.50 109 GLY A N 1
ATOM 835 C CA . GLY A 1 109 ? 7.816 -7.073 25.644 1.00 97.50 109 GLY A CA 1
ATOM 836 C C . GLY A 1 109 ? 8.207 -8.272 24.773 1.00 97.50 109 GLY A C 1
ATOM 837 O O . GLY A 1 109 ? 9.351 -8.371 24.339 1.00 97.50 109 GLY A O 1
ATOM 838 N N . LEU A 1 110 ? 7.239 -9.138 24.453 1.00 97.19 110 LEU A N 1
ATOM 839 C CA . LEU A 1 110 ? 7.446 -10.276 23.554 1.00 97.19 110 LEU A CA 1
ATOM 840 C C . LEU A 1 110 ? 7.747 -9.804 22.127 1.00 97.19 110 LEU A C 1
ATOM 842 O O . LEU A 1 110 ? 8.673 -10.309 21.497 1.00 97.19 110 LEU A O 1
ATOM 846 N N . VAL A 1 111 ? 7.004 -8.807 21.636 1.00 97.00 111 VAL A N 1
ATOM 847 C CA . VAL A 1 111 ? 7.230 -8.219 20.308 1.00 97.00 111 VAL A CA 1
ATOM 848 C C . VAL A 1 111 ? 8.629 -7.611 20.219 1.00 97.00 111 VAL A C 1
ATOM 850 O O . VAL A 1 111 ? 9.302 -7.819 19.214 1.00 97.00 111 VAL A O 1
ATOM 853 N N . LEU A 1 112 ? 9.098 -6.920 21.265 1.00 97.88 112 LEU A N 1
ATOM 854 C CA . LEU A 1 112 ? 10.449 -6.362 21.315 1.00 97.88 112 LEU A CA 1
ATOM 855 C C . LEU A 1 112 ? 11.509 -7.461 21.269 1.0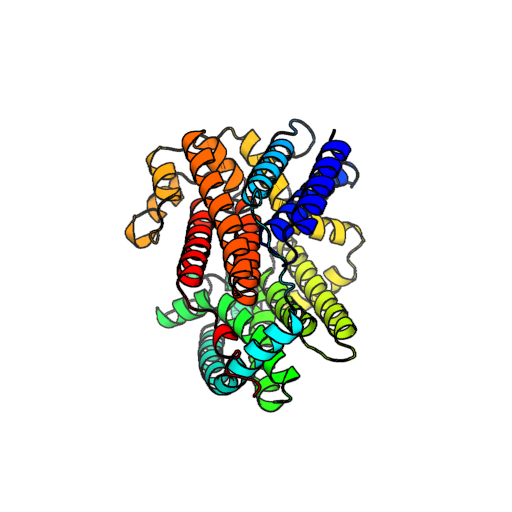0 97.88 112 LEU A C 1
ATOM 857 O O . LEU A 1 112 ? 12.465 -7.336 20.511 1.00 97.88 112 LEU A O 1
ATOM 861 N N . LEU A 1 113 ? 11.335 -8.534 22.044 1.00 97.75 113 LEU A N 1
ATOM 862 C CA . LEU A 1 113 ? 12.261 -9.664 22.046 1.00 97.75 113 LEU A CA 1
ATOM 863 C C . LEU A 1 113 ? 12.363 -10.296 20.651 1.00 97.75 113 LEU A C 1
ATOM 865 O O . LEU A 1 113 ? 13.461 -10.440 20.121 1.00 97.75 113 LEU A O 1
ATOM 869 N N . VAL A 1 114 ? 11.224 -10.623 20.035 1.00 96.62 114 VAL A N 1
ATOM 870 C CA . VAL A 1 114 ? 11.186 -11.256 18.708 1.00 96.62 114 VAL A CA 1
ATOM 871 C C . VAL A 1 114 ? 11.741 -10.316 17.637 1.00 96.62 114 VAL A C 1
ATOM 873 O O . VAL A 1 114 ? 12.652 -10.697 16.906 1.00 96.62 114 VAL A O 1
ATOM 876 N N . CYS A 1 115 ? 11.253 -9.075 17.561 1.00 96.38 115 CYS A N 1
ATOM 877 C CA . CYS A 1 115 ? 11.732 -8.108 16.570 1.00 96.38 115 CYS A CA 1
ATOM 878 C C . CYS A 1 115 ? 13.210 -7.766 16.781 1.00 96.38 115 CYS A C 1
ATOM 880 O O . CYS A 1 115 ? 13.933 -7.606 15.806 1.00 96.38 115 CYS A O 1
ATOM 882 N N . GLY A 1 116 ? 13.669 -7.680 18.032 1.00 96.94 116 GLY A N 1
ATOM 883 C CA . GLY A 1 116 ? 15.061 -7.407 18.377 1.00 96.94 116 GLY A CA 1
ATOM 884 C C . GLY A 1 116 ? 15.996 -8.532 17.950 1.00 96.94 116 GLY A C 1
ATOM 885 O O . GLY A 1 116 ? 17.033 -8.258 17.355 1.00 96.94 116 GLY A O 1
ATOM 886 N N . LEU A 1 117 ? 15.608 -9.793 18.169 1.00 96.38 117 LEU A N 1
ATOM 887 C CA . LEU A 1 117 ? 16.370 -10.951 17.692 1.00 96.38 117 LEU A CA 1
ATOM 888 C C . LEU A 1 117 ? 16.440 -10.988 16.161 1.00 96.38 117 LEU A C 1
ATOM 890 O O . LEU A 1 117 ? 17.519 -11.177 15.605 1.00 96.38 117 LEU A O 1
ATOM 894 N N . LEU A 1 118 ? 15.320 -10.761 15.469 1.00 95.19 118 LEU A N 1
ATOM 895 C CA . LEU A 1 118 ? 15.294 -10.746 14.002 1.00 95.19 118 LEU A CA 1
ATOM 896 C C . LEU A 1 118 ? 16.079 -9.559 13.425 1.00 95.19 118 LEU A C 1
ATOM 898 O O . LEU A 1 118 ? 16.805 -9.726 12.448 1.00 95.19 118 LEU A O 1
ATOM 902 N N . ALA A 1 119 ? 15.997 -8.380 14.045 1.00 94.69 119 ALA A N 1
ATOM 903 C CA . ALA A 1 119 ? 16.799 -7.222 13.665 1.00 94.69 119 ALA A CA 1
ATOM 904 C C . ALA A 1 119 ? 18.294 -7.466 13.907 1.00 94.69 119 ALA A C 1
ATOM 906 O O . ALA A 1 119 ? 19.104 -7.125 13.052 1.00 94.69 119 ALA A O 1
ATOM 907 N N . LEU A 1 120 ? 18.670 -8.114 15.013 1.00 95.06 120 LEU A N 1
ATOM 908 C CA . LEU A 1 120 ? 20.058 -8.489 15.281 1.00 95.06 120 LEU A CA 1
ATOM 909 C C . LEU A 1 120 ? 20.583 -9.473 14.229 1.00 95.06 120 LEU A C 1
ATOM 911 O O . LEU A 1 120 ? 21.665 -9.260 13.690 1.00 95.06 120 LEU A O 1
ATOM 915 N N . VAL A 1 121 ? 19.806 -10.508 13.888 1.00 92.75 121 VAL A N 1
ATOM 916 C CA . VAL A 1 121 ? 20.145 -11.427 12.789 1.00 92.75 121 VAL A CA 1
ATOM 917 C C . VAL A 1 121 ? 20.329 -10.649 11.487 1.00 92.75 121 VAL A C 1
ATOM 919 O O . VAL A 1 121 ? 21.310 -10.871 10.785 1.00 92.75 121 VAL A O 1
ATOM 922 N N . ASN A 1 122 ? 19.434 -9.702 11.194 1.00 91.12 122 ASN A N 1
ATOM 923 C CA . ASN A 1 122 ? 19.523 -8.864 10.003 1.00 91.12 122 ASN A CA 1
ATOM 924 C C . ASN A 1 122 ? 20.817 -8.032 9.973 1.00 91.12 122 ASN A C 1
ATOM 926 O O . ASN A 1 122 ? 21.549 -8.102 8.986 1.00 91.12 122 ASN A O 1
ATOM 930 N N . VAL A 1 123 ? 21.139 -7.328 11.064 1.00 91.88 123 VAL A N 1
ATOM 931 C CA . VAL A 1 123 ? 22.377 -6.543 11.223 1.00 91.88 123 VAL A CA 1
ATOM 932 C C . VAL A 1 123 ? 23.610 -7.419 11.014 1.00 91.88 123 VAL A C 1
ATOM 934 O O . VAL A 1 123 ? 24.469 -7.077 10.209 1.00 91.88 123 VAL A O 1
ATOM 937 N N . LEU A 1 124 ? 23.680 -8.567 11.695 1.00 91.38 124 LEU A N 1
ATOM 938 C CA . LEU A 1 124 ? 24.828 -9.477 11.621 1.00 91.38 124 LEU A CA 1
ATOM 939 C C . LEU A 1 124 ? 24.983 -10.135 10.243 1.00 91.38 124 LEU A C 1
ATOM 941 O O . LEU A 1 124 ? 26.091 -10.496 9.863 1.00 91.38 124 LEU A O 1
ATOM 945 N N . SER A 1 125 ? 23.883 -10.300 9.504 1.00 88.50 125 SER A N 1
ATOM 946 C CA . SER A 1 125 ? 23.891 -10.873 8.152 1.00 88.50 125 SER A CA 1
ATOM 947 C C . SER A 1 125 ? 24.165 -9.858 7.041 1.00 88.50 125 SER A C 1
ATOM 949 O O . SER A 1 125 ? 24.353 -10.254 5.895 1.00 88.50 125 SER A O 1
ATOM 951 N N . THR A 1 126 ? 24.142 -8.559 7.346 1.00 88.69 126 THR A N 1
ATOM 952 C CA . THR A 1 126 ? 24.278 -7.517 6.329 1.00 88.69 126 THR A CA 1
ATOM 953 C C . THR A 1 126 ? 25.749 -7.298 5.985 1.00 88.69 126 THR A C 1
ATOM 955 O O . THR A 1 126 ? 26.544 -6.967 6.861 1.00 88.69 126 THR A O 1
ATOM 958 N N . ASP A 1 127 ? 26.107 -7.427 4.704 1.00 89.00 127 ASP A N 1
ATOM 959 C CA . ASP A 1 127 ? 27.445 -7.077 4.214 1.00 89.00 127 ASP A CA 1
ATOM 960 C C . ASP A 1 127 ? 27.727 -5.585 4.466 1.00 89.00 127 ASP A C 1
ATOM 962 O O . ASP A 1 127 ? 27.075 -4.699 3.904 1.00 89.00 127 ASP A O 1
ATOM 966 N N . SER A 1 128 ? 28.704 -5.308 5.334 1.00 90.50 128 SER A N 1
ATOM 967 C CA . SER A 1 128 ? 29.062 -3.956 5.759 1.00 90.50 128 SER A CA 1
ATOM 968 C C . SER A 1 128 ? 29.621 -3.108 4.617 1.00 90.50 128 SER A C 1
ATOM 970 O O . SER A 1 128 ? 29.374 -1.900 4.592 1.00 90.50 128 SER A O 1
ATOM 972 N N . ALA A 1 129 ? 30.307 -3.720 3.646 1.00 91.88 129 ALA A N 1
ATOM 973 C CA . ALA A 1 129 ? 30.823 -3.012 2.481 1.00 91.88 129 ALA A CA 1
ATOM 974 C C . ALA A 1 129 ? 29.667 -2.554 1.585 1.00 91.88 129 ALA A C 1
ATOM 976 O O . ALA A 1 129 ? 29.575 -1.371 1.250 1.00 91.88 129 ALA A O 1
ATOM 977 N N . ALA A 1 130 ? 28.734 -3.464 1.283 1.00 90.19 130 ALA A N 1
ATOM 978 C CA . ALA A 1 130 ? 27.538 -3.152 0.502 1.00 90.19 130 ALA A CA 1
ATOM 979 C C . ALA A 1 130 ? 26.627 -2.131 1.208 1.00 90.19 130 ALA A C 1
ATOM 981 O O . ALA A 1 130 ? 26.044 -1.262 0.551 1.00 90.19 130 ALA A O 1
ATOM 982 N N . LEU A 1 131 ? 26.506 -2.216 2.539 1.00 92.69 131 LEU A N 1
ATOM 983 C CA . LEU A 1 131 ? 25.743 -1.267 3.352 1.00 92.69 131 LEU A CA 1
ATOM 984 C C . LEU A 1 131 ? 26.363 0.132 3.331 1.00 92.69 131 LEU A C 1
ATOM 986 O O . LEU A 1 131 ? 25.635 1.124 3.262 1.00 92.69 131 LEU A O 1
ATOM 990 N N . TRP A 1 132 ? 27.691 0.226 3.390 1.00 95.88 132 TRP A N 1
ATOM 991 C CA . TRP A 1 132 ? 28.381 1.511 3.393 1.00 95.88 132 TRP A CA 1
ATOM 992 C C . TRP A 1 132 ? 28.254 2.234 2.050 1.00 95.88 132 TRP A C 1
ATOM 994 O O . TRP A 1 132 ? 27.891 3.416 2.027 1.00 95.88 132 TRP A O 1
ATOM 1004 N N . TYR A 1 133 ? 28.503 1.526 0.944 1.00 94.94 133 TYR A N 1
ATOM 1005 C CA . TYR A 1 133 ? 28.388 2.066 -0.409 1.00 94.94 133 TYR A CA 1
ATOM 1006 C C . TYR A 1 133 ? 28.184 0.959 -1.449 1.00 94.94 133 TYR A C 1
ATOM 1008 O O . TYR A 1 133 ? 28.895 -0.045 -1.467 1.00 94.94 133 TYR A O 1
ATOM 1016 N N . ASN A 1 134 ? 27.253 1.167 -2.377 1.00 93.00 134 ASN A N 1
ATOM 1017 C CA . ASN A 1 134 ? 27.079 0.322 -3.550 1.00 93.00 134 ASN A CA 1
ATOM 1018 C C . ASN A 1 134 ? 26.419 1.096 -4.706 1.00 93.00 134 ASN A C 1
ATOM 1020 O O . ASN A 1 134 ? 25.840 2.164 -4.528 1.00 93.00 134 ASN A O 1
ATOM 1024 N N . ARG A 1 135 ? 26.490 0.534 -5.917 1.00 91.75 135 ARG A N 1
ATOM 1025 C CA . ARG A 1 135 ? 25.886 1.110 -7.138 1.00 91.75 135 ARG A CA 1
ATOM 1026 C C . ARG A 1 135 ? 24.728 0.279 -7.695 1.00 91.75 135 ARG A C 1
ATOM 1028 O O . ARG A 1 135 ? 24.266 0.513 -8.809 1.00 91.75 135 ARG A O 1
ATOM 1035 N N . SER A 1 136 ? 24.284 -0.729 -6.946 1.00 86.56 136 SER A N 1
ATOM 1036 C CA . SER A 1 136 ? 23.275 -1.681 -7.407 1.00 86.56 136 SER A CA 1
ATOM 1037 C C . SER A 1 136 ? 21.932 -1.382 -6.756 1.00 86.56 136 SER A C 1
ATOM 1039 O O . SER A 1 136 ? 21.757 -1.523 -5.549 1.00 86.56 136 SER A O 1
ATOM 1041 N N . TYR A 1 137 ? 20.956 -0.992 -7.573 1.00 81.06 137 TYR A N 1
ATOM 1042 C CA . TYR A 1 137 ? 19.616 -0.697 -7.082 1.00 81.06 137 TYR A CA 1
ATOM 1043 C C . TYR A 1 137 ? 18.992 -1.930 -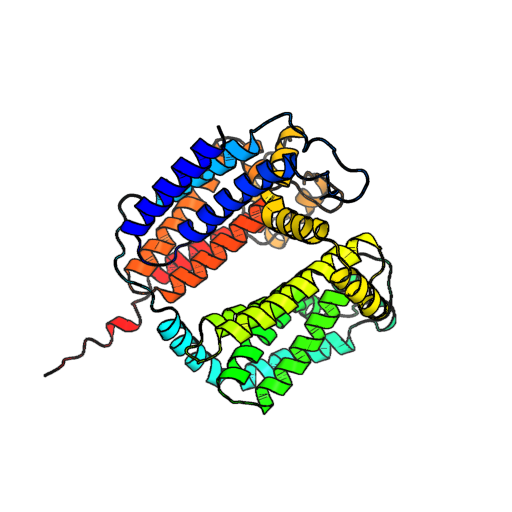6.418 1.00 81.06 137 TYR A C 1
ATOM 1045 O O . TYR A 1 137 ? 19.030 -3.026 -6.977 1.00 81.06 137 TYR A O 1
ATOM 1053 N N . LEU A 1 138 ? 18.400 -1.738 -5.234 1.00 79.50 138 LEU A N 1
ATOM 1054 C CA . LEU A 1 138 ? 17.740 -2.782 -4.442 1.00 79.50 138 LEU A CA 1
ATOM 1055 C C . LEU A 1 138 ? 18.660 -3.903 -3.938 1.00 79.50 138 LEU A C 1
ATOM 1057 O O . LEU A 1 138 ? 18.148 -4.904 -3.424 1.00 79.50 138 LEU A O 1
ATOM 1061 N N . LEU A 1 139 ? 19.987 -3.736 -4.007 1.00 86.12 139 LEU A N 1
ATOM 1062 C CA . LEU A 1 139 ? 20.949 -4.731 -3.525 1.00 86.12 139 LEU A CA 1
ATOM 1063 C C . LEU A 1 139 ? 20.677 -5.092 -2.060 1.00 86.12 139 LEU A C 1
ATOM 1065 O O . LEU A 1 139 ? 20.460 -6.263 -1.753 1.00 86.12 139 LEU A O 1
ATOM 1069 N N . LEU A 1 140 ? 20.548 -4.071 -1.205 1.00 84.88 140 LEU A N 1
ATOM 1070 C CA . LEU A 1 140 ? 20.297 -4.194 0.236 1.00 84.88 140 LEU A CA 1
ATOM 1071 C C . LEU A 1 140 ? 18.899 -4.709 0.588 1.00 84.88 140 LEU A C 1
ATOM 1073 O O . LEU A 1 140 ? 18.641 -5.021 1.742 1.00 84.88 140 LEU A O 1
ATOM 1077 N N . SER A 1 141 ? 17.983 -4.781 -0.378 1.00 79.69 141 SER A N 1
ATOM 1078 C CA . SER A 1 141 ? 16.659 -5.396 -0.205 1.00 79.69 141 SER A CA 1
ATOM 1079 C C . SER A 1 141 ? 16.563 -6.799 -0.798 1.00 79.69 141 SER A C 1
ATOM 1081 O O . SER A 1 141 ? 15.562 -7.476 -0.584 1.00 79.69 141 SER A O 1
ATOM 1083 N N . SER A 1 142 ? 17.571 -7.236 -1.551 1.00 76.06 142 SER A N 1
ATOM 1084 C CA . SER A 1 142 ? 17.561 -8.523 -2.236 1.00 76.06 142 SER A CA 1
ATOM 1085 C C . SER A 1 142 ? 18.355 -9.566 -1.458 1.00 76.06 142 SER A C 1
ATOM 1087 O O . SER A 1 142 ? 19.428 -9.285 -0.930 1.00 76.06 142 SER A O 1
ATOM 1089 N N . THR A 1 143 ? 17.874 -10.807 -1.457 1.00 72.12 143 THR A N 1
ATOM 1090 C CA . THR A 1 143 ? 18.609 -11.940 -0.875 1.00 72.12 143 THR A CA 1
ATOM 1091 C C . THR A 1 143 ? 19.910 -12.243 -1.623 1.00 72.12 143 THR A C 1
ATOM 1093 O O . THR A 1 143 ? 20.861 -12.756 -1.044 1.00 72.12 143 THR A O 1
ATOM 1096 N N . ARG A 1 144 ? 19.983 -11.863 -2.905 1.00 61.12 144 ARG A N 1
ATOM 1097 C CA . ARG A 1 144 ? 21.176 -12.005 -3.754 1.00 61.12 144 ARG A CA 1
ATOM 1098 C C . ARG A 1 144 ? 22.275 -10.993 -3.431 1.00 61.12 144 ARG A C 1
ATOM 1100 O O . ARG A 1 144 ? 23.435 -11.271 -3.701 1.00 61.12 144 ARG A O 1
ATOM 1107 N N . GLY A 1 145 ? 21.913 -9.830 -2.895 1.00 56.06 145 GLY A N 1
ATOM 1108 C CA . GLY A 1 145 ? 22.840 -8.721 -2.689 1.00 56.06 145 GLY A CA 1
ATOM 1109 C C . GLY A 1 145 ? 23.606 -8.736 -1.372 1.00 56.06 145 GLY A C 1
ATOM 1110 O O . GLY A 1 145 ? 24.524 -7.945 -1.213 1.00 56.06 145 GLY A O 1
ATOM 1111 N N . LEU A 1 146 ? 23.236 -9.619 -0.443 1.00 61.22 146 LEU A N 1
ATOM 1112 C CA . LEU A 1 146 ? 23.741 -9.624 0.935 1.00 61.22 146 LEU A CA 1
ATOM 1113 C C . LEU A 1 146 ? 24.617 -10.846 1.263 1.00 61.22 146 LEU A C 1
ATOM 1115 O O . LEU A 1 146 ? 24.789 -11.165 2.431 1.00 61.22 146 LEU A O 1
ATOM 1119 N N . ALA A 1 147 ? 25.140 -11.557 0.252 1.00 60.16 147 ALA A N 1
ATOM 1120 C CA . ALA A 1 147 ? 25.950 -12.774 0.435 1.00 60.16 147 ALA A CA 1
ATOM 1121 C C . ALA A 1 147 ? 25.315 -13.781 1.424 1.00 60.16 147 ALA A C 1
ATOM 1123 O O . ALA A 1 147 ? 25.990 -14.410 2.239 1.00 60.16 147 ALA A O 1
ATOM 1124 N N . ILE A 1 148 ? 23.985 -13.902 1.374 1.00 64.00 148 ILE A N 1
ATOM 1125 C CA . ILE A 1 148 ? 23.201 -14.632 2.368 1.00 64.00 148 ILE A CA 1
ATOM 1126 C C . ILE A 1 148 ? 23.528 -16.127 2.297 1.00 64.00 148 ILE A C 1
ATOM 1128 O O . ILE A 1 148 ? 23.192 -16.807 1.329 1.00 64.00 148 ILE A O 1
ATOM 1132 N N . ALA A 1 149 ? 24.163 -16.641 3.352 1.00 62.44 149 ALA A N 1
ATOM 1133 C CA . ALA A 1 149 ? 24.662 -18.013 3.408 1.00 62.44 149 ALA A CA 1
ATOM 1134 C C . ALA A 1 149 ? 23.594 -19.064 3.776 1.00 62.44 149 ALA A C 1
ATOM 1136 O O . ALA A 1 149 ? 23.831 -20.257 3.590 1.00 62.44 149 ALA A O 1
ATOM 1137 N N . ASN A 1 150 ? 22.434 -18.669 4.326 1.00 79.50 150 ASN A N 1
ATOM 1138 C CA . ASN A 1 150 ? 21.414 -19.619 4.792 1.00 79.50 150 ASN A CA 1
ATOM 1139 C C . ASN A 1 150 ? 19.960 -19.140 4.590 1.00 79.50 150 ASN A C 1
ATOM 1141 O O . ASN A 1 150 ? 19.673 -17.950 4.481 1.00 79.50 150 ASN A O 1
ATOM 1145 N N . GLY A 1 151 ? 19.012 -20.085 4.565 1.00 82.62 151 GLY A N 1
ATOM 1146 C CA . GLY A 1 151 ? 17.590 -19.788 4.334 1.00 82.62 151 GLY A CA 1
ATOM 1147 C C . GLY A 1 151 ? 16.927 -18.941 5.430 1.00 82.62 151 GLY A C 1
ATOM 1148 O O . GLY A 1 151 ? 15.993 -18.196 5.145 1.00 82.62 151 GLY A O 1
ATOM 1149 N N . LEU A 1 152 ? 17.427 -18.999 6.670 1.00 81.50 152 LEU A N 1
ATOM 1150 C CA . LEU A 1 152 ? 16.889 -18.210 7.782 1.00 81.50 152 LEU A CA 1
ATOM 1151 C C . LEU A 1 152 ? 17.134 -16.711 7.572 1.00 81.50 152 LEU A C 1
ATOM 1153 O O . LEU A 1 152 ? 16.209 -15.912 7.675 1.00 81.50 152 LEU A O 1
ATOM 1157 N N . THR A 1 153 ? 18.368 -16.326 7.250 1.00 84.06 153 THR A N 1
ATOM 1158 C CA . THR A 1 153 ? 18.735 -14.924 6.992 1.00 84.06 153 THR A CA 1
ATOM 1159 C C . THR A 1 153 ? 18.034 -14.378 5.748 1.00 84.06 153 THR A C 1
ATOM 1161 O O . THR A 1 153 ? 17.578 -13.235 5.768 1.00 84.06 153 THR A O 1
ATOM 1164 N N . ALA A 1 154 ? 17.820 -15.211 4.721 1.00 83.44 154 ALA A N 1
ATOM 1165 C CA . ALA A 1 154 ? 16.989 -14.857 3.568 1.00 83.44 154 ALA A CA 1
ATOM 1166 C C . ALA A 1 154 ? 15.547 -14.520 3.981 1.00 83.44 154 ALA A C 1
ATOM 1168 O O . ALA A 1 154 ? 15.029 -13.468 3.609 1.00 83.44 154 ALA A O 1
ATOM 1169 N N . MET A 1 155 ? 14.925 -15.365 4.808 1.00 85.12 155 MET A N 1
ATOM 1170 C CA . MET A 1 155 ? 13.571 -15.131 5.316 1.00 85.12 155 MET A CA 1
ATOM 1171 C C . MET A 1 155 ? 13.489 -13.846 6.151 1.00 85.12 155 MET A C 1
ATOM 1173 O O . MET A 1 155 ? 12.576 -13.044 5.968 1.00 85.12 155 MET A O 1
ATOM 1177 N N . VAL A 1 156 ? 14.451 -13.611 7.051 1.00 88.31 156 VAL A N 1
ATOM 1178 C CA . VAL A 1 156 ? 14.498 -12.380 7.861 1.00 88.31 156 VAL A CA 1
ATOM 1179 C C . VAL A 1 156 ? 14.615 -11.139 6.979 1.00 88.31 156 VAL A C 1
ATOM 1181 O O . VAL A 1 156 ? 13.946 -10.136 7.231 1.00 88.31 156 VAL A O 1
ATOM 1184 N N . GLN A 1 157 ? 15.429 -11.210 5.928 1.00 86.69 157 GLN A N 1
ATOM 1185 C CA . GLN A 1 157 ? 15.591 -10.119 4.979 1.00 86.69 157 GLN A CA 1
ATOM 1186 C C . GLN A 1 157 ? 14.291 -9.816 4.221 1.00 86.69 157 GLN A C 1
ATOM 1188 O O . GLN A 1 157 ? 13.923 -8.648 4.087 1.00 86.69 157 GLN A O 1
ATOM 1193 N N . GLU A 1 158 ? 13.562 -10.840 3.775 1.00 85.06 158 GLU A N 1
ATOM 1194 C CA . GLU A 1 158 ? 12.251 -10.670 3.132 1.00 85.06 158 GLU A CA 1
ATOM 1195 C C . GLU A 1 158 ? 11.210 -10.070 4.091 1.00 85.06 158 GLU A C 1
ATOM 1197 O O . GLU A 1 158 ? 10.386 -9.246 3.689 1.00 85.06 158 GLU A O 1
ATOM 1202 N N . LEU A 1 159 ? 11.293 -10.407 5.381 1.00 89.50 159 LEU A N 1
ATOM 1203 C CA . LEU A 1 159 ? 10.422 -9.865 6.426 1.00 89.50 159 LEU A CA 1
ATOM 1204 C C . LEU A 1 159 ? 10.822 -8.462 6.905 1.00 89.50 159 LEU A C 1
ATOM 1206 O O . LEU A 1 159 ? 10.045 -7.837 7.628 1.00 89.50 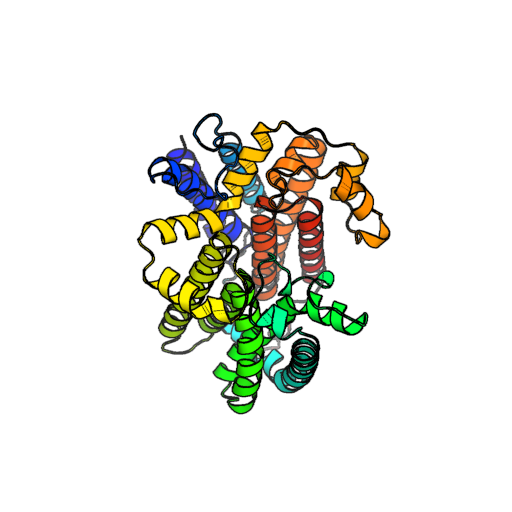159 LEU A O 1
ATOM 1210 N N . SER A 1 160 ? 11.984 -7.933 6.510 1.00 90.94 160 SER A N 1
ATOM 1211 C CA . SER A 1 160 ? 12.522 -6.656 7.014 1.00 90.94 160 SER A CA 1
ATOM 1212 C C . SER A 1 160 ? 11.537 -5.486 6.908 1.00 90.94 160 SER A C 1
ATOM 1214 O O . SER A 1 160 ? 11.431 -4.683 7.834 1.00 90.94 160 SER A O 1
ATOM 1216 N N . GLN A 1 161 ? 10.756 -5.415 5.825 1.00 91.00 161 GLN A N 1
ATOM 1217 C CA . GLN A 1 161 ? 9.756 -4.359 5.642 1.00 91.00 161 GLN A CA 1
ATOM 1218 C C . GLN A 1 161 ? 8.599 -4.466 6.636 1.00 91.00 161 GLN A C 1
ATOM 1220 O O . GLN A 1 161 ? 8.149 -3.459 7.186 1.00 91.00 161 GLN A O 1
ATOM 1225 N N . ILE A 1 162 ? 8.151 -5.691 6.910 1.00 92.25 162 ILE A N 1
ATOM 1226 C CA . ILE A 1 162 ? 7.104 -5.963 7.897 1.00 92.25 162 ILE A CA 1
ATOM 1227 C C . ILE A 1 162 ? 7.636 -5.653 9.298 1.00 92.25 162 ILE A C 1
ATOM 1229 O O . ILE A 1 162 ? 6.961 -4.980 10.074 1.00 92.25 162 ILE A O 1
ATOM 1233 N N . LEU A 1 163 ? 8.868 -6.070 9.601 1.00 94.81 163 LEU A N 1
ATOM 1234 C CA . LEU A 1 163 ? 9.522 -5.797 10.882 1.00 94.81 163 LEU A CA 1
ATOM 1235 C C . LEU A 1 163 ? 9.696 -4.294 11.128 1.00 94.81 163 LEU A C 1
ATOM 1237 O O . LEU A 1 163 ? 9.427 -3.836 12.237 1.00 94.81 163 LEU A O 1
ATOM 1241 N N . GLY A 1 164 ? 10.052 -3.513 10.103 1.00 95.94 164 GLY A N 1
ATOM 1242 C CA . GLY A 1 164 ? 10.116 -2.052 10.188 1.00 95.94 164 GLY A CA 1
ATOM 1243 C C . GLY A 1 164 ? 8.766 -1.409 10.531 1.00 95.94 164 GLY A C 1
ATOM 1244 O O . GLY A 1 164 ? 8.700 -0.540 11.402 1.00 95.94 164 GLY A O 1
ATOM 1245 N N . VAL A 1 165 ? 7.671 -1.873 9.915 1.00 95.31 165 VAL A N 1
ATOM 1246 C CA . VAL A 1 165 ? 6.305 -1.402 10.222 1.00 95.31 165 VAL A CA 1
ATOM 1247 C C . VAL A 1 165 ? 5.877 -1.791 11.638 1.00 95.31 165 VAL A C 1
ATOM 1249 O O . VAL A 1 165 ? 5.348 -0.950 12.368 1.00 95.31 165 VAL A O 1
ATOM 1252 N N . VAL A 1 166 ? 6.128 -3.037 12.052 1.00 95.69 166 VAL A N 1
ATOM 1253 C CA . VAL A 1 166 ? 5.820 -3.509 13.412 1.00 95.69 166 VAL A CA 1
ATOM 1254 C C . VAL A 1 166 ? 6.612 -2.704 14.442 1.00 95.69 166 VAL A C 1
ATOM 1256 O O . VAL A 1 166 ? 6.026 -2.213 15.404 1.00 95.69 166 VAL A O 1
ATOM 1259 N N . ALA A 1 167 ? 7.909 -2.482 14.213 1.00 97.25 167 ALA A N 1
ATOM 1260 C CA . ALA A 1 167 ? 8.748 -1.671 15.089 1.00 97.25 167 ALA A CA 1
ATOM 1261 C C . ALA A 1 167 ? 8.254 -0.220 15.180 1.00 97.25 167 ALA A C 1
ATOM 1263 O O . ALA A 1 167 ? 8.192 0.322 16.281 1.00 97.25 167 ALA A O 1
ATOM 1264 N N . ALA A 1 168 ? 7.843 0.396 14.065 1.00 97.00 168 ALA A N 1
ATOM 1265 C CA . ALA A 1 168 ? 7.264 1.741 14.055 1.00 97.00 168 ALA A CA 1
ATOM 1266 C C . ALA A 1 168 ? 5.966 1.830 14.870 1.00 97.00 168 ALA A C 1
ATOM 1268 O O . ALA A 1 168 ? 5.804 2.724 15.707 1.00 97.00 168 ALA A O 1
ATOM 1269 N N . PHE A 1 169 ? 5.051 0.883 14.655 1.00 95.50 169 PHE A N 1
ATOM 1270 C CA . PHE A 1 169 ? 3.791 0.814 15.387 1.00 95.50 169 PHE A CA 1
ATOM 1271 C C . PHE A 1 169 ? 4.032 0.600 16.887 1.00 95.50 169 PHE A C 1
ATOM 1273 O O . PHE A 1 169 ? 3.515 1.351 17.716 1.00 95.50 169 PHE A O 1
ATOM 1280 N N . SER A 1 170 ? 4.862 -0.380 17.249 1.00 96.56 170 SER A N 1
ATOM 1281 C CA . SER A 1 170 ? 5.187 -0.690 18.642 1.00 96.56 170 SER A CA 1
ATOM 1282 C C . SER A 1 170 ? 5.983 0.419 19.331 1.00 96.56 170 SER A C 1
ATOM 1284 O O . SER A 1 170 ? 5.741 0.675 20.510 1.00 96.56 170 SER A O 1
ATOM 1286 N N . PHE A 1 171 ? 6.865 1.125 18.614 1.00 97.19 171 PHE A N 1
ATOM 1287 C CA . PHE A 1 171 ? 7.541 2.328 19.105 1.00 97.19 171 PHE A CA 1
ATOM 1288 C C . PHE A 1 171 ? 6.526 3.392 19.521 1.00 97.19 171 PHE A C 1
ATOM 1290 O O . PHE A 1 171 ? 6.565 3.873 20.656 1.00 97.19 171 PHE A O 1
ATOM 1297 N N . ALA A 1 172 ? 5.582 3.716 18.634 1.00 94.81 172 ALA A N 1
ATOM 1298 C CA . ALA A 1 172 ? 4.534 4.681 18.928 1.00 94.81 172 ALA A CA 1
ATOM 1299 C C . ALA A 1 172 ? 3.663 4.208 20.106 1.00 94.81 172 ALA A C 1
ATOM 1301 O O . ALA A 1 172 ? 3.465 4.933 21.075 1.00 94.81 172 ALA A O 1
ATOM 1302 N N . VAL A 1 173 ? 3.213 2.956 20.119 1.00 93.88 173 VAL A N 1
ATOM 1303 C CA . VAL A 1 173 ? 2.420 2.445 21.248 1.00 93.88 173 VAL A CA 1
ATOM 1304 C C . VAL A 1 173 ? 3.192 2.525 22.577 1.00 93.88 173 VAL A C 1
ATOM 1306 O O . VAL A 1 173 ? 2.656 3.027 23.569 1.00 93.88 173 VAL A O 1
ATOM 1309 N N . ALA A 1 174 ? 4.460 2.106 22.615 1.00 95.75 174 ALA A N 1
ATOM 1310 C CA . ALA A 1 174 ? 5.287 2.139 23.824 1.00 95.75 174 ALA A CA 1
ATOM 1311 C C . ALA A 1 174 ? 5.557 3.572 24.315 1.00 95.75 174 ALA A C 1
ATOM 1313 O O . ALA A 1 174 ? 5.482 3.847 25.516 1.00 95.75 174 ALA A O 1
ATOM 1314 N N . LEU A 1 175 ? 5.831 4.501 23.393 1.00 93.69 175 LEU A N 1
ATOM 1315 C CA . LEU A 1 175 ? 6.043 5.912 23.713 1.00 93.69 175 LEU A CA 1
ATOM 1316 C C . LEU A 1 175 ? 4.770 6.538 24.301 1.00 93.69 175 LEU A C 1
ATOM 1318 O O . LEU A 1 175 ? 4.828 7.250 25.306 1.00 93.69 175 LEU A O 1
ATOM 1322 N N . TRP A 1 176 ? 3.604 6.239 23.722 1.00 89.94 176 TRP A N 1
ATOM 1323 C CA . TRP A 1 176 ? 2.335 6.801 24.185 1.00 89.94 176 TRP A CA 1
ATOM 1324 C C . TRP A 1 176 ? 1.853 6.201 25.508 1.00 89.94 176 TRP A C 1
ATOM 1326 O O . TRP A 1 176 ? 1.363 6.942 26.362 1.00 89.94 176 TRP A O 1
ATOM 1336 N N . THR A 1 177 ? 2.068 4.909 25.732 1.00 91.25 177 THR A N 1
ATOM 1337 C CA . THR A 1 177 ? 1.760 4.233 27.009 1.00 91.25 177 THR A CA 1
ATOM 1338 C C . THR A 1 177 ? 2.762 4.558 28.125 1.00 91.25 177 THR A C 1
ATOM 1340 O O . THR A 1 177 ? 2.590 4.126 29.259 1.00 91.25 177 THR A O 1
ATOM 1343 N N . GLY A 1 178 ? 3.798 5.359 27.845 1.00 92.81 178 GLY A N 1
ATOM 1344 C CA . GLY A 1 178 ? 4.769 5.814 28.844 1.00 92.81 178 GLY A CA 1
ATOM 1345 C C . GLY A 1 178 ? 5.854 4.787 29.183 1.00 92.81 178 GLY A C 1
ATOM 1346 O O . GLY A 1 178 ? 6.670 5.027 30.074 1.00 92.81 178 GLY A O 1
ATOM 1347 N N . ARG A 1 179 ? 5.928 3.670 28.450 1.00 95.44 179 ARG A N 1
ATOM 1348 C CA . ARG A 1 179 ? 6.928 2.609 28.636 1.00 95.44 179 ARG A CA 1
ATOM 1349 C C . ARG A 1 179 ? 8.255 2.981 27.970 1.00 95.44 179 ARG A C 1
ATOM 1351 O O . ARG A 1 179 ? 8.653 2.391 26.968 1.00 95.44 179 ARG A O 1
ATOM 1358 N N . ARG A 1 180 ? 8.956 3.968 28.541 1.00 95.88 180 ARG A N 1
ATOM 1359 C CA . ARG A 1 180 ? 10.166 4.586 27.955 1.00 95.88 180 ARG A CA 1
ATOM 1360 C C . ARG A 1 180 ? 11.270 3.586 27.594 1.00 95.88 180 ARG A C 1
ATOM 1362 O O . ARG A 1 180 ? 11.867 3.727 26.536 1.00 95.88 180 ARG A O 1
ATOM 1369 N N . GLY A 1 181 ? 11.506 2.566 28.424 1.00 97.50 181 GLY A N 1
ATOM 1370 C CA . GLY A 1 181 ? 12.507 1.528 28.137 1.00 97.50 181 GLY A CA 1
ATOM 1371 C C . GLY A 1 181 ? 12.171 0.704 26.889 1.00 97.50 181 GLY A C 1
ATOM 1372 O O . GLY A 1 181 ? 13.021 0.525 26.021 1.00 97.50 181 GLY A O 1
ATOM 1373 N N . LEU A 1 182 ? 10.909 0.278 26.746 1.00 97.62 182 LEU A N 1
ATOM 1374 C CA . LEU A 1 182 ? 10.449 -0.427 25.543 1.00 97.62 182 LEU A CA 1
ATOM 1375 C C . LEU A 1 182 ? 10.463 0.494 24.320 1.00 97.62 182 LEU A C 1
ATOM 1377 O O . LEU A 1 182 ? 10.877 0.072 23.244 1.00 97.62 182 LEU A O 1
ATOM 1381 N N . ALA A 1 183 ? 10.053 1.755 24.488 1.00 97.75 183 ALA A N 1
ATOM 1382 C CA . ALA A 1 183 ? 10.099 2.748 23.420 1.00 97.75 183 ALA A CA 1
ATOM 1383 C C . ALA A 1 183 ? 11.535 2.962 22.922 1.00 97.75 183 ALA A C 1
ATOM 1385 O O . ALA A 1 183 ? 11.758 2.996 21.719 1.00 97.75 183 ALA A O 1
ATOM 1386 N N . PHE A 1 184 ? 12.519 3.030 23.820 1.00 98.12 184 PHE A N 1
ATOM 1387 C CA . PHE A 1 184 ? 13.926 3.118 23.438 1.00 98.12 184 PHE A CA 1
ATOM 1388 C C . PHE A 1 184 ? 14.396 1.873 22.668 1.00 98.12 184 PHE A C 1
ATOM 1390 O O . PHE A 1 184 ? 15.025 2.004 21.621 1.00 98.12 184 PHE A O 1
ATOM 1397 N N . GLY A 1 185 ? 14.022 0.669 23.114 1.00 98.06 185 GLY A N 1
ATOM 1398 C CA . GLY A 1 185 ? 14.326 -0.569 22.388 1.00 98.06 185 GLY A CA 1
ATOM 1399 C C . GLY A 1 185 ? 13.753 -0.582 20.965 1.00 98.06 185 GLY A C 1
ATOM 1400 O O . GLY A 1 185 ? 14.480 -0.826 20.003 1.00 98.06 185 GLY A O 1
ATOM 1401 N N . PHE A 1 186 ? 12.469 -0.243 20.808 1.00 98.31 186 PHE A N 1
ATOM 1402 C CA . PHE A 1 186 ? 11.850 -0.139 19.483 1.00 98.31 186 PHE A CA 1
ATOM 1403 C C . PHE A 1 186 ? 12.417 1.008 18.647 1.00 98.31 186 PHE A C 1
ATOM 1405 O O . PHE A 1 186 ? 12.495 0.868 17.432 1.00 98.31 186 PHE A O 1
ATOM 1412 N N . PHE A 1 187 ? 12.846 2.110 19.265 1.00 97.94 187 PHE A N 1
ATOM 1413 C CA . PHE A 1 187 ? 13.512 3.206 18.565 1.00 97.94 187 PHE A CA 1
ATOM 1414 C C . PHE A 1 187 ? 14.817 2.749 17.908 1.00 97.94 187 PHE A C 1
ATOM 1416 O O . PHE A 1 187 ? 15.062 3.111 16.759 1.00 97.94 187 PHE A O 1
ATOM 1423 N N . LEU A 1 188 ? 15.628 1.928 18.584 1.00 98.12 188 LEU A N 1
ATOM 1424 C CA . LEU A 1 188 ? 16.859 1.382 18.000 1.00 98.12 188 LEU A CA 1
ATOM 1425 C C . LEU A 1 188 ? 16.558 0.479 16.796 1.00 98.12 188 LEU A C 1
ATOM 1427 O O . LEU A 1 188 ? 17.161 0.642 15.735 1.00 98.12 188 LEU A O 1
ATOM 1431 N N . ILE A 1 189 ? 15.574 -0.417 16.933 1.00 98.00 189 ILE A N 1
ATOM 1432 C CA . ILE A 1 189 ? 15.138 -1.311 15.847 1.00 98.00 189 ILE A CA 1
ATOM 1433 C C . ILE A 1 189 ? 14.574 -0.503 14.667 1.00 98.00 189 ILE A C 1
ATOM 1435 O O . ILE A 1 189 ? 14.929 -0.738 13.514 1.00 98.00 189 ILE A O 1
ATOM 1439 N N . LEU A 1 190 ? 13.713 0.476 14.944 1.00 97.62 190 LEU A N 1
ATOM 1440 C CA . LEU A 1 190 ? 13.131 1.356 13.934 1.00 97.62 190 LEU A CA 1
ATOM 1441 C C . LEU A 1 190 ? 14.212 2.165 13.211 1.00 97.62 190 LEU A C 1
ATOM 1443 O O . LEU A 1 190 ? 14.190 2.248 11.986 1.00 97.62 190 LEU A O 1
ATOM 1447 N N . SER A 1 191 ? 15.165 2.731 13.954 1.00 97.25 191 SER A N 1
ATOM 1448 C CA . SER A 1 191 ? 16.269 3.518 13.393 1.00 97.25 191 SER A CA 1
ATOM 1449 C C . SER A 1 191 ? 17.114 2.685 12.436 1.00 97.25 191 SER A C 1
ATOM 1451 O O . SER A 1 191 ? 17.462 3.173 11.362 1.00 97.25 191 SER A O 1
ATOM 1453 N N . TRP A 1 192 ? 17.371 1.416 12.773 1.00 96.31 192 TRP A N 1
ATOM 1454 C CA . TRP A 1 192 ? 18.040 0.479 11.872 1.00 96.31 192 TRP A CA 1
ATOM 1455 C C . TRP A 1 192 ? 17.281 0.307 10.550 1.00 96.31 192 TRP A C 1
ATOM 1457 O O . TRP A 1 192 ? 17.853 0.509 9.480 1.00 96.31 192 TRP A O 1
ATOM 1467 N N . TYR A 1 193 ? 15.980 0.002 10.596 1.00 96.44 193 TYR A N 1
ATOM 1468 C CA . TYR A 1 193 ? 15.197 -0.206 9.373 1.00 96.44 193 TYR A CA 1
ATOM 1469 C C . TYR A 1 193 ? 14.982 1.077 8.562 1.00 96.44 193 TYR A C 1
ATOM 1471 O O . TYR A 1 193 ? 14.956 1.020 7.331 1.00 96.44 193 TYR A O 1
ATOM 1479 N N . VAL A 1 194 ? 14.859 2.238 9.213 1.00 96.69 194 VAL A N 1
ATOM 1480 C CA . VAL A 1 194 ? 14.828 3.539 8.527 1.00 96.69 194 VAL A CA 1
ATOM 1481 C C . VAL A 1 194 ? 16.157 3.793 7.819 1.00 96.69 194 VAL A C 1
ATOM 1483 O O . VAL A 1 194 ? 16.143 4.139 6.640 1.00 96.69 194 VAL A O 1
ATOM 1486 N N . LEU A 1 195 ? 17.290 3.563 8.488 1.00 95.94 195 LEU A N 1
ATOM 1487 C CA . LEU A 1 195 ? 18.622 3.702 7.896 1.00 95.94 195 LEU A CA 1
ATOM 1488 C C . LEU A 1 195 ? 18.804 2.760 6.704 1.00 95.94 195 LEU A C 1
ATOM 1490 O O . LEU A 1 195 ? 19.215 3.216 5.641 1.00 95.94 195 LEU A O 1
ATOM 1494 N N . LEU A 1 196 ? 18.426 1.487 6.837 1.00 93.94 196 LEU A N 1
ATOM 1495 C CA . LEU A 1 196 ? 18.487 0.514 5.743 1.00 93.94 196 LEU A CA 1
ATOM 1496 C C . LEU A 1 196 ? 17.588 0.933 4.567 1.00 93.94 196 LEU A C 1
ATOM 1498 O O . LEU A 1 196 ? 17.988 0.862 3.404 1.00 93.94 196 LEU A O 1
ATOM 1502 N N . GLY A 1 197 ? 16.381 1.419 4.867 1.00 93.81 197 GLY A N 1
ATOM 1503 C CA . GLY A 1 197 ? 15.451 1.937 3.869 1.00 93.81 197 GLY A CA 1
ATOM 1504 C C . GLY A 1 197 ? 16.011 3.148 3.120 1.00 93.81 197 GLY A C 1
ATOM 1505 O O . GLY A 1 197 ? 15.940 3.177 1.893 1.00 93.81 197 GLY A O 1
ATOM 1506 N N . LEU A 1 198 ? 16.605 4.113 3.826 1.00 95.06 198 LEU A N 1
ATOM 1507 C CA . LEU A 1 198 ? 17.229 5.296 3.224 1.00 95.06 198 LEU A CA 1
ATOM 1508 C C . LEU A 1 198 ? 18.491 4.942 2.431 1.00 95.06 198 LEU A C 1
ATOM 1510 O O . LEU A 1 198 ? 18.643 5.421 1.308 1.00 95.06 198 LEU A O 1
ATOM 1514 N N . ALA A 1 199 ? 19.343 4.061 2.960 1.00 94.50 199 ALA A N 1
ATOM 1515 C CA . ALA A 1 199 ? 20.534 3.563 2.274 1.00 94.50 199 ALA A CA 1
ATOM 1516 C C . ALA A 1 199 ? 20.178 2.892 0.938 1.00 94.50 199 ALA A C 1
ATOM 1518 O O . ALA A 1 199 ? 20.907 3.022 -0.038 1.00 94.50 199 ALA A O 1
ATOM 1519 N N . ASN A 1 200 ? 19.025 2.225 0.857 1.00 91.44 200 ASN A N 1
ATOM 1520 C CA . ASN A 1 200 ? 18.537 1.588 -0.367 1.00 91.44 200 ASN A CA 1
ATOM 1521 C C . ASN A 1 200 ? 17.687 2.517 -1.265 1.00 91.44 200 ASN A C 1
ATOM 1523 O O . ASN A 1 200 ? 17.027 2.039 -2.191 1.00 91.44 200 ASN A O 1
ATOM 1527 N N . ALA A 1 201 ? 17.614 3.822 -0.964 1.00 91.12 201 ALA A N 1
ATOM 1528 C CA . ALA A 1 201 ? 16.697 4.772 -1.612 1.00 91.12 201 ALA A CA 1
ATOM 1529 C C . ALA A 1 201 ? 15.239 4.237 -1.690 1.00 91.12 201 ALA A C 1
ATOM 1531 O O . ALA A 1 201 ? 14.504 4.362 -2.686 1.00 91.12 201 ALA A O 1
ATOM 1532 N N . GLY A 1 202 ? 14.833 3.551 -0.621 1.00 89.06 202 GLY A N 1
ATOM 1533 C CA . GLY A 1 202 ? 13.573 2.843 -0.480 1.00 89.06 202 GLY A CA 1
ATOM 1534 C C . GLY A 1 202 ? 12.487 3.724 0.127 1.00 89.06 202 GLY A C 1
ATOM 1535 O O . GLY A 1 202 ? 12.668 4.338 1.175 1.00 89.06 202 GLY A O 1
ATOM 1536 N N . ARG A 1 203 ? 11.295 3.713 -0.483 1.00 88.88 203 ARG A N 1
ATOM 1537 C CA . ARG A 1 203 ? 10.115 4.429 0.040 1.00 88.88 203 ARG A CA 1
ATOM 1538 C C . ARG A 1 203 ? 9.644 3.877 1.396 1.00 88.88 203 ARG A C 1
ATOM 1540 O O . ARG A 1 203 ? 8.934 4.566 2.118 1.00 88.88 203 ARG A O 1
ATOM 1547 N N . ALA A 1 204 ? 10.063 2.662 1.758 1.00 91.12 204 ALA A N 1
ATOM 1548 C CA . ALA A 1 204 ? 9.706 2.015 3.016 1.00 91.12 204 ALA A CA 1
ATOM 1549 C C . ALA A 1 204 ? 10.139 2.828 4.251 1.00 91.12 204 ALA A C 1
ATOM 1551 O O . ALA A 1 204 ? 9.395 2.873 5.223 1.00 91.12 204 ALA A O 1
ATOM 1552 N N . ALA A 1 205 ? 11.263 3.558 4.189 1.00 93.94 205 ALA A N 1
ATOM 1553 C CA . ALA A 1 205 ? 11.688 4.439 5.281 1.00 93.94 205 ALA A CA 1
ATOM 1554 C C . ALA A 1 205 ? 10.623 5.498 5.619 1.00 93.94 205 ALA A C 1
ATOM 1556 O O . ALA A 1 205 ? 10.271 5.680 6.783 1.00 93.94 205 ALA A O 1
ATOM 1557 N N . ALA A 1 206 ? 10.052 6.141 4.595 1.00 94.06 206 ALA A N 1
ATOM 1558 C CA . ALA A 1 206 ? 8.964 7.099 4.768 1.00 94.06 206 ALA A CA 1
ATOM 1559 C C . ALA A 1 206 ? 7.704 6.436 5.341 1.00 94.06 206 ALA A C 1
ATOM 1561 O O . ALA A 1 206 ? 7.040 7.023 6.191 1.00 94.06 206 ALA A O 1
ATOM 1562 N N . VAL A 1 207 ? 7.401 5.199 4.926 1.00 93.00 207 VAL A N 1
ATOM 1563 C CA . VAL A 1 207 ? 6.266 4.425 5.455 1.00 93.00 207 VAL A CA 1
ATOM 1564 C C . VAL A 1 207 ? 6.440 4.148 6.947 1.00 93.00 207 VAL A C 1
ATOM 1566 O O . VAL A 1 207 ? 5.501 4.374 7.704 1.00 93.00 207 VAL A O 1
ATOM 1569 N N . TYR A 1 208 ? 7.623 3.721 7.398 1.00 95.25 208 TYR A N 1
ATOM 1570 C CA . TYR A 1 208 ? 7.857 3.450 8.822 1.00 95.25 208 TYR A CA 1
ATOM 1571 C C . TYR A 1 208 ? 7.635 4.706 9.673 1.00 95.25 208 TYR A C 1
ATOM 1573 O O . TYR A 1 208 ? 6.934 4.662 10.681 1.00 95.25 208 TYR A O 1
ATOM 1581 N N . VAL A 1 209 ? 8.163 5.852 9.236 1.00 95.69 209 VAL A N 1
ATOM 1582 C CA . VAL A 1 209 ? 7.955 7.133 9.929 1.00 95.69 209 VAL A CA 1
ATOM 1583 C C . VAL A 1 209 ? 6.480 7.550 9.879 1.00 95.69 209 VAL A C 1
ATOM 1585 O O . VAL A 1 209 ? 5.917 7.971 10.890 1.00 95.69 209 VAL A O 1
ATOM 1588 N N . PHE A 1 210 ? 5.813 7.372 8.738 1.00 93.44 210 PHE A N 1
ATOM 1589 C CA . PHE A 1 210 ? 4.391 7.676 8.590 1.00 93.44 210 PHE A CA 1
ATOM 1590 C C . PHE A 1 210 ? 3.506 6.834 9.518 1.00 93.44 210 PHE A C 1
ATOM 1592 O O . PHE A 1 210 ? 2.547 7.360 10.078 1.00 93.44 210 PHE A O 1
ATOM 1599 N N . VAL A 1 211 ? 3.836 5.559 9.751 1.00 93.44 211 VAL A N 1
ATOM 1600 C CA . VAL A 1 211 ? 3.107 4.700 10.704 1.00 93.44 211 VAL A CA 1
ATOM 1601 C C . VAL A 1 211 ? 3.124 5.304 12.111 1.00 93.44 211 VAL A C 1
ATOM 1603 O O . VAL A 1 211 ? 2.093 5.305 12.782 1.00 93.44 211 VAL A O 1
ATOM 1606 N N . VAL A 1 212 ? 4.241 5.902 12.540 1.00 94.31 212 VAL A N 1
ATOM 1607 C CA . VAL A 1 212 ? 4.315 6.612 13.830 1.00 94.31 212 VAL A CA 1
ATOM 1608 C C . VAL A 1 212 ? 3.337 7.794 13.863 1.00 94.31 212 VAL A C 1
ATOM 1610 O O . VAL A 1 212 ? 2.619 7.967 14.849 1.00 94.31 212 VAL A O 1
ATOM 1613 N N . ALA A 1 213 ? 3.249 8.576 12.780 1.00 92.81 213 ALA A N 1
ATOM 1614 C CA . ALA A 1 213 ? 2.282 9.672 12.663 1.00 92.81 213 ALA A CA 1
ATOM 1615 C C . ALA A 1 213 ? 0.827 9.169 12.639 1.00 92.81 213 ALA A C 1
ATOM 1617 O O . ALA A 1 213 ? -0.042 9.765 13.275 1.00 92.81 213 ALA A O 1
ATOM 1618 N N . ALA A 1 214 ? 0.554 8.060 11.952 1.00 89.75 214 ALA A N 1
ATOM 1619 C CA . ALA A 1 214 ? -0.777 7.464 11.890 1.00 89.75 214 ALA A CA 1
ATOM 1620 C C . ALA A 1 214 ? -1.249 7.006 13.279 1.00 89.75 214 ALA A C 1
ATOM 1622 O O . ALA A 1 214 ? -2.369 7.319 13.684 1.00 89.75 214 ALA A O 1
ATOM 1623 N N . VAL A 1 215 ? -0.376 6.351 14.051 1.00 89.94 215 VAL A N 1
ATOM 1624 C CA . VAL A 1 215 ? -0.673 5.988 15.444 1.00 89.94 215 VAL A CA 1
ATOM 1625 C C . VAL A 1 215 ? -0.891 7.245 16.290 1.00 89.94 215 VAL A C 1
ATOM 1627 O O . VAL A 1 215 ? -1.866 7.315 17.037 1.00 89.94 215 VAL A O 1
ATOM 1630 N N . ALA A 1 216 ? -0.053 8.275 16.131 1.00 89.00 216 ALA A N 1
ATOM 1631 C CA . ALA A 1 216 ? -0.197 9.550 16.838 1.00 89.00 216 ALA A CA 1
ATOM 1632 C C . ALA A 1 216 ? -1.561 10.222 16.608 1.00 89.00 216 ALA A C 1
ATOM 1634 O O . ALA A 1 216 ? -2.147 10.764 17.549 1.00 89.00 216 ALA A O 1
ATOM 1635 N N . ALA A 1 217 ? -2.069 10.182 15.372 1.00 87.62 217 ALA A N 1
ATOM 1636 C CA . ALA A 1 217 ? -3.330 10.813 14.985 1.00 87.62 217 ALA A CA 1
ATOM 1637 C C . ALA A 1 217 ? -4.545 10.196 15.694 1.00 87.62 217 ALA A C 1
ATOM 1639 O O . ALA A 1 217 ? -5.515 10.896 15.991 1.00 87.62 217 ALA A O 1
ATOM 1640 N N . VAL A 1 218 ? -4.475 8.901 16.004 1.00 86.19 218 VAL A N 1
ATOM 1641 C CA . VAL A 1 218 ? -5.560 8.150 16.649 1.00 86.19 218 VAL A CA 1
ATOM 1642 C C . VAL A 1 218 ? -5.557 8.325 18.177 1.00 86.19 218 VAL A C 1
ATOM 1644 O O . VAL A 1 218 ? -6.569 8.106 18.839 1.00 86.19 218 VAL A O 1
ATOM 1647 N N . MET A 1 219 ? -4.453 8.791 18.764 1.00 83.38 219 MET A N 1
ATOM 1648 C CA . MET A 1 219 ? -4.305 8.900 20.218 1.00 83.38 219 MET A CA 1
ATOM 1649 C C . MET A 1 219 ? -5.062 10.106 20.806 1.00 83.38 219 MET A C 1
ATOM 1651 O O . MET A 1 219 ? -4.944 11.222 20.288 1.00 83.38 219 MET A O 1
ATOM 1655 N N . PRO A 1 220 ? -5.768 9.962 21.944 1.00 80.31 220 PR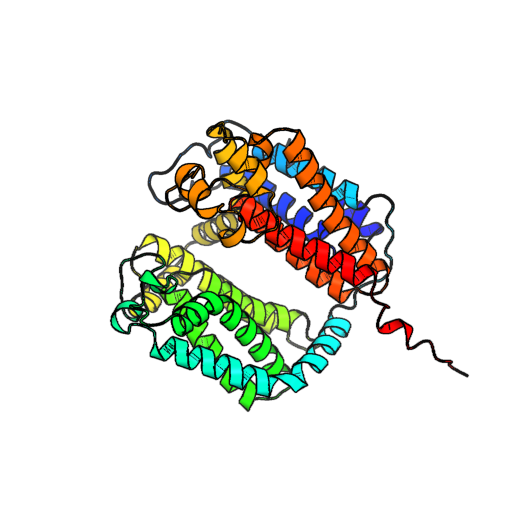O A N 1
ATOM 1656 C CA . PRO A 1 220 ? -6.480 11.063 22.598 1.00 80.31 220 PRO A CA 1
ATOM 1657 C C . PRO A 1 220 ? -5.541 11.910 23.485 1.00 80.31 220 PRO A C 1
ATOM 1659 O O . PRO A 1 220 ? -5.662 11.931 24.708 1.00 80.31 220 PRO A O 1
ATOM 1662 N N . ARG A 1 221 ? -4.566 12.618 22.889 1.00 82.69 221 ARG A N 1
ATOM 1663 C CA . ARG A 1 221 ? -3.651 13.527 23.617 1.00 82.69 221 ARG A CA 1
ATOM 1664 C C . ARG A 1 221 ? -3.637 14.954 23.071 1.00 82.69 221 ARG A C 1
ATOM 1666 O O . ARG A 1 221 ? -3.686 15.180 21.861 1.00 82.69 221 ARG A O 1
ATOM 1673 N N . ARG A 1 222 ? -3.488 15.927 23.980 1.00 84.12 222 ARG A N 1
ATOM 1674 C CA . ARG A 1 222 ? -3.200 17.330 23.634 1.00 84.12 222 ARG A CA 1
ATOM 1675 C C . ARG A 1 222 ? -1.851 17.409 22.909 1.00 84.12 222 ARG A C 1
ATOM 1677 O O . ARG A 1 222 ? -0.911 16.718 23.284 1.00 84.12 222 ARG A O 1
ATOM 1684 N N . GLY A 1 223 ? -1.775 18.214 21.849 1.00 84.12 223 GLY A N 1
ATOM 1685 C CA . GLY A 1 223 ? -0.561 18.365 21.035 1.00 84.12 223 GLY A CA 1
ATOM 1686 C C . GLY A 1 223 ? -0.320 17.263 19.995 1.00 84.12 223 GLY A C 1
ATOM 1687 O O . GLY A 1 223 ? 0.648 17.353 19.247 1.00 84.12 223 GLY A O 1
ATOM 1688 N N . ARG A 1 224 ? -1.203 16.258 19.869 1.00 86.38 224 ARG A N 1
ATOM 1689 C CA . ARG A 1 224 ? -1.037 15.172 18.882 1.00 86.38 224 ARG A CA 1
ATOM 1690 C C . ARG A 1 224 ? -0.863 15.670 17.450 1.00 86.38 224 ARG A C 1
ATOM 1692 O O . ARG A 1 224 ? -0.052 15.124 16.723 1.00 86.38 224 ARG A O 1
ATOM 1699 N N . TRP A 1 225 ? -1.573 16.727 17.057 1.00 90.62 225 TRP A N 1
ATOM 1700 C CA . TRP A 1 225 ? -1.500 17.262 15.698 1.00 90.62 225 TRP A CA 1
ATOM 1701 C C . TRP A 1 225 ? -0.149 17.908 15.390 1.00 90.62 225 TRP A C 1
ATOM 1703 O O . TRP A 1 225 ? 0.297 17.843 14.251 1.00 90.62 225 TRP A O 1
ATOM 1713 N N . LEU A 1 226 ? 0.541 18.446 16.403 1.00 90.12 226 LEU A N 1
ATOM 1714 C CA . LEU A 1 226 ? 1.923 18.906 16.254 1.00 90.12 226 LEU A CA 1
ATOM 1715 C C . LEU A 1 226 ? 2.865 17.721 16.026 1.00 90.12 226 LEU A C 1
ATOM 1717 O O . LEU A 1 226 ? 3.733 17.794 15.165 1.00 90.12 226 LEU A O 1
ATOM 1721 N N . VAL A 1 227 ? 2.657 16.608 16.740 1.00 89.19 227 VAL A N 1
ATOM 1722 C CA . VAL A 1 227 ? 3.422 15.368 16.525 1.00 89.19 227 VAL A CA 1
ATOM 1723 C C . VAL A 1 227 ? 3.146 14.793 15.137 1.00 89.19 227 VAL A C 1
ATOM 1725 O O . VAL A 1 227 ? 4.087 14.471 14.422 1.00 89.19 227 VAL A O 1
ATOM 1728 N N . VAL A 1 228 ? 1.878 14.715 14.723 1.00 91.50 228 VAL A N 1
ATOM 1729 C CA . VAL A 1 228 ? 1.480 14.269 13.379 1.00 91.50 228 VAL A CA 1
ATOM 1730 C C . VAL A 1 228 ? 2.123 15.148 12.308 1.00 91.50 228 VAL A C 1
ATOM 1732 O O . VAL A 1 228 ? 2.700 14.616 11.367 1.00 91.50 228 VAL A O 1
ATOM 1735 N N . GLY A 1 229 ? 2.078 16.474 12.465 1.00 91.69 229 GLY A N 1
ATOM 1736 C CA . GLY A 1 229 ? 2.704 17.412 11.534 1.00 91.69 229 GLY A CA 1
ATOM 1737 C C . GLY A 1 229 ? 4.225 17.260 11.477 1.00 91.69 229 GLY A C 1
ATOM 1738 O O . GLY A 1 229 ? 4.786 17.144 10.391 1.00 91.69 229 GLY A O 1
ATOM 1739 N N . GLY A 1 230 ? 4.892 17.190 12.633 1.00 94.06 230 GLY A N 1
ATOM 1740 C CA . GLY A 1 230 ? 6.346 17.042 12.718 1.00 94.06 230 GLY A CA 1
ATOM 1741 C C . GLY A 1 230 ? 6.844 15.708 12.159 1.00 94.06 230 GLY A C 1
ATOM 1742 O O . GLY A 1 230 ? 7.720 15.685 11.300 1.00 94.06 230 GLY A O 1
ATOM 1743 N N . VAL A 1 231 ? 6.251 14.590 12.586 1.00 94.19 231 VAL A N 1
ATOM 1744 C CA . VAL A 1 231 ? 6.598 13.250 12.080 1.00 94.19 231 VAL A CA 1
ATOM 1745 C C . VAL A 1 231 ? 6.208 13.108 10.605 1.00 94.19 231 VAL A C 1
ATOM 1747 O O . VAL A 1 231 ? 6.955 12.519 9.829 1.00 94.19 231 VAL A O 1
ATOM 1750 N N . GLY A 1 232 ? 5.084 13.696 10.189 1.00 92.50 232 GLY A N 1
ATOM 1751 C CA . GLY A 1 232 ? 4.667 13.750 8.788 1.00 92.50 232 GLY A CA 1
ATOM 1752 C C . GLY A 1 232 ? 5.663 14.501 7.902 1.00 92.50 232 GLY A C 1
ATOM 1753 O O . GLY A 1 232 ? 5.976 14.036 6.808 1.00 92.50 232 GLY A O 1
ATOM 1754 N N . LEU A 1 233 ? 6.231 15.608 8.391 1.00 92.31 233 LEU A N 1
ATOM 1755 C CA . LEU A 1 233 ? 7.293 16.332 7.694 1.00 92.31 233 LEU A CA 1
ATOM 1756 C C . LEU A 1 233 ? 8.564 15.482 7.561 1.00 92.31 233 LEU A C 1
ATOM 1758 O O . LEU A 1 233 ? 9.165 15.449 6.489 1.00 92.31 233 LEU A O 1
ATOM 1762 N N . VAL A 1 234 ? 8.946 14.740 8.606 1.00 94.38 234 VAL A N 1
ATOM 1763 C CA . VAL A 1 234 ? 10.081 13.802 8.531 1.00 94.38 234 VAL A CA 1
ATOM 1764 C C . VAL A 1 234 ? 9.805 12.688 7.519 1.00 94.38 234 VAL A C 1
ATOM 1766 O O . VAL A 1 234 ? 10.674 12.379 6.709 1.00 94.38 234 VAL A O 1
ATOM 1769 N N . ALA A 1 235 ? 8.593 12.124 7.493 1.00 94.38 235 ALA A N 1
ATOM 1770 C CA . ALA A 1 235 ? 8.212 11.120 6.499 1.00 94.38 235 ALA A CA 1
ATOM 1771 C C . ALA A 1 235 ? 8.295 11.675 5.065 1.00 94.38 235 ALA A C 1
ATOM 1773 O O . ALA A 1 235 ? 8.804 10.995 4.171 1.00 94.38 235 ALA A O 1
ATOM 1774 N N . LEU A 1 236 ? 7.855 12.921 4.851 1.00 91.75 236 LEU A N 1
ATOM 1775 C CA . LEU A 1 236 ? 7.982 13.614 3.567 1.00 91.75 236 LEU A CA 1
ATOM 1776 C C . LEU A 1 236 ? 9.452 13.805 3.169 1.00 91.75 236 LEU A C 1
ATOM 1778 O O . LEU A 1 236 ? 9.808 13.535 2.023 1.00 91.75 236 LEU A O 1
ATOM 1782 N N . LEU A 1 237 ? 10.314 14.209 4.105 1.00 92.88 237 LEU A N 1
ATOM 1783 C CA . LEU A 1 237 ? 11.754 14.325 3.865 1.00 92.88 237 LEU A CA 1
ATOM 1784 C C . LEU A 1 237 ? 12.377 12.968 3.513 1.00 92.88 237 LEU A C 1
ATOM 1786 O O . LEU A 1 237 ? 13.092 12.877 2.517 1.00 92.88 237 LEU A O 1
ATOM 1790 N N . CYS A 1 238 ? 12.052 11.896 4.243 1.00 94.56 238 CYS A N 1
ATOM 1791 C CA . CYS A 1 238 ? 12.500 10.541 3.906 1.00 94.56 238 CYS A CA 1
ATOM 1792 C C . CYS A 1 238 ? 12.056 10.126 2.498 1.00 94.56 238 CYS A C 1
ATOM 1794 O O . CYS A 1 238 ? 12.822 9.495 1.768 1.00 94.56 238 CYS A O 1
ATOM 1796 N N . LEU A 1 239 ? 10.833 10.486 2.097 1.00 91.75 239 LEU A N 1
ATOM 1797 C CA . LEU A 1 239 ? 10.330 10.202 0.756 1.00 91.75 239 LEU A CA 1
ATOM 1798 C C . LEU A 1 239 ? 11.105 10.986 -0.309 1.00 91.75 239 LEU A C 1
ATOM 1800 O O . LEU A 1 239 ? 11.519 10.398 -1.306 1.00 91.75 239 LEU A O 1
ATOM 1804 N N . LEU A 1 240 ? 11.348 12.279 -0.088 1.00 90.88 240 LEU A N 1
ATOM 1805 C CA . LEU A 1 240 ? 12.149 13.118 -0.984 1.00 90.88 240 LEU A CA 1
ATOM 1806 C C . LEU A 1 240 ? 13.584 12.597 -1.127 1.00 90.88 240 LEU A C 1
ATOM 1808 O O . LEU A 1 240 ? 14.093 12.531 -2.245 1.00 90.88 240 LEU A O 1
ATOM 1812 N N . MET A 1 241 ? 14.208 12.169 -0.028 1.00 91.88 241 MET A N 1
ATOM 1813 C CA . MET A 1 241 ? 15.534 11.545 -0.039 1.00 91.88 241 MET A CA 1
ATOM 1814 C C . MET A 1 241 ? 15.540 10.240 -0.834 1.00 91.88 241 MET A C 1
ATOM 1816 O O . MET A 1 241 ? 16.401 10.046 -1.688 1.00 91.88 241 MET A O 1
ATOM 1820 N N . ALA A 1 242 ? 14.565 9.357 -0.596 1.00 90.69 242 ALA A N 1
ATOM 1821 C CA . ALA A 1 242 ? 14.455 8.088 -1.312 1.00 90.69 242 ALA A CA 1
ATOM 1822 C C . ALA A 1 242 ? 14.217 8.290 -2.816 1.00 90.69 242 ALA A C 1
ATOM 1824 O O . ALA A 1 242 ? 14.734 7.538 -3.638 1.00 90.69 242 ALA A O 1
ATOM 1825 N N . LEU A 1 243 ? 13.442 9.306 -3.192 1.00 86.00 243 LEU A N 1
ATOM 1826 C CA . LEU A 1 243 ? 13.205 9.657 -4.589 1.00 86.00 243 LEU A CA 1
ATOM 1827 C C . LEU A 1 243 ? 14.445 10.280 -5.246 1.00 86.00 243 LEU A C 1
ATOM 1829 O O . LEU A 1 243 ? 14.799 9.882 -6.353 1.00 86.00 243 LEU A O 1
ATOM 1833 N N . GLY A 1 244 ? 15.137 11.190 -4.556 1.00 84.62 244 GLY A N 1
ATOM 1834 C CA . GLY A 1 244 ? 16.380 11.799 -5.037 1.00 84.62 244 GLY A CA 1
ATOM 1835 C C . GLY A 1 244 ? 17.514 10.786 -5.208 1.00 84.62 244 GLY A C 1
ATOM 1836 O O . GLY A 1 244 ? 18.145 10.751 -6.262 1.00 84.62 244 GLY A O 1
ATOM 1837 N N . GLY A 1 245 ? 17.711 9.898 -4.228 1.00 85.69 245 GLY A N 1
ATOM 1838 C CA . GLY A 1 245 ? 18.769 8.881 -4.261 1.00 85.69 245 GLY A CA 1
ATOM 1839 C C . GLY A 1 245 ? 18.615 7.853 -5.387 1.00 85.69 245 GLY A C 1
ATOM 1840 O O . GLY A 1 245 ? 19.594 7.286 -5.858 1.00 85.69 245 GLY A O 1
ATOM 1841 N N . ARG A 1 246 ? 17.401 7.638 -5.912 1.00 83.19 246 ARG A N 1
ATOM 1842 C CA . ARG A 1 246 ? 17.204 6.779 -7.098 1.00 83.19 246 ARG A CA 1
ATOM 1843 C C . ARG A 1 246 ? 17.822 7.365 -8.363 1.00 83.19 246 ARG A C 1
ATOM 1845 O O . ARG A 1 246 ? 18.188 6.608 -9.259 1.00 83.19 246 ARG A O 1
ATOM 1852 N N . MET A 1 247 ? 17.931 8.688 -8.438 1.00 80.44 247 MET A N 1
ATOM 1853 C CA . MET A 1 247 ? 18.440 9.381 -9.621 1.00 80.44 247 MET A CA 1
ATOM 1854 C C . MET A 1 247 ? 19.970 9.368 -9.686 1.00 80.44 247 MET A C 1
ATOM 1856 O O . MET A 1 247 ? 20.521 9.402 -10.783 1.00 80.44 247 MET A O 1
ATOM 1860 N N . THR A 1 248 ? 20.656 9.274 -8.543 1.00 85.12 248 THR A N 1
ATOM 1861 C CA . THR A 1 248 ? 22.128 9.291 -8.474 1.00 85.12 248 THR A CA 1
ATOM 1862 C C . THR A 1 248 ? 22.758 7.942 -8.820 1.00 85.12 248 THR A C 1
ATOM 1864 O O . THR A 1 248 ? 23.914 7.904 -9.228 1.00 85.12 248 THR A O 1
ATOM 1867 N N . ARG A 1 249 ? 21.999 6.836 -8.715 1.00 86.69 249 ARG A N 1
ATOM 1868 C CA . ARG A 1 249 ? 22.491 5.445 -8.845 1.00 86.69 249 ARG A CA 1
ATOM 1869 C C . ARG A 1 249 ? 23.576 5.078 -7.823 1.00 86.69 249 ARG A C 1
ATOM 1871 O O . ARG A 1 249 ? 24.312 4.112 -8.022 1.00 86.69 249 ARG A O 1
ATOM 1878 N N . GLU A 1 250 ? 23.646 5.826 -6.730 1.00 91.81 250 GLU A N 1
ATOM 1879 C CA . GLU A 1 250 ? 24.540 5.574 -5.608 1.00 91.81 250 GLU A CA 1
ATOM 1880 C C . GLU A 1 250 ? 23.704 5.299 -4.363 1.00 91.81 250 GLU A C 1
ATOM 1882 O O . GLU A 1 250 ? 22.791 6.053 -4.019 1.00 91.81 250 GLU A O 1
ATOM 1887 N N . PHE A 1 251 ? 24.009 4.188 -3.704 1.00 93.88 251 PHE A N 1
ATOM 1888 C CA . PHE A 1 251 ? 23.263 3.661 -2.572 1.00 93.88 251 PHE A CA 1
ATOM 1889 C C . PHE A 1 251 ? 24.228 3.353 -1.426 1.00 93.88 251 PHE A C 1
ATOM 1891 O O . PHE A 1 251 ? 25.429 3.183 -1.627 1.00 93.88 251 PHE A O 1
ATOM 1898 N N . GLY A 1 252 ? 23.697 3.258 -0.215 1.00 94.31 252 GLY A N 1
ATOM 1899 C CA . GLY A 1 252 ? 24.463 3.016 1.002 1.00 94.31 252 GLY A CA 1
ATOM 1900 C C . GLY A 1 252 ? 24.342 4.151 2.012 1.00 94.31 252 GLY A C 1
ATOM 1901 O O . GLY A 1 252 ? 23.767 5.209 1.746 1.00 94.31 252 GLY A O 1
ATOM 1902 N N . VAL A 1 253 ? 24.883 3.911 3.203 1.00 96.19 253 VAL A N 1
ATOM 1903 C CA . VAL A 1 253 ? 24.837 4.859 4.326 1.00 96.19 253 VAL A CA 1
ATOM 1904 C C . VAL A 1 253 ? 25.626 6.131 4.021 1.00 96.19 253 VAL A C 1
ATOM 1906 O O . VAL A 1 253 ? 25.198 7.219 4.403 1.00 96.19 253 VAL A O 1
ATOM 1909 N N . SER A 1 254 ? 26.732 6.011 3.283 1.00 96.75 254 SER A N 1
ATOM 1910 C CA . SER A 1 254 ? 27.605 7.144 2.949 1.00 96.75 254 SER A CA 1
ATOM 1911 C C . SER A 1 254 ? 26.921 8.226 2.102 1.00 96.75 254 SER A C 1
ATOM 1913 O O . SER A 1 254 ? 27.296 9.388 2.199 1.00 96.75 254 SER A O 1
ATOM 1915 N N . VAL A 1 255 ? 25.874 7.876 1.345 1.00 95.31 255 VAL A N 1
ATOM 1916 C CA . VAL A 1 255 ? 25.147 8.787 0.437 1.00 95.31 255 VAL A CA 1
ATOM 1917 C C . VAL A 1 255 ? 23.954 9.470 1.131 1.00 95.31 255 VAL A C 1
ATOM 1919 O O . VAL A 1 255 ? 23.347 10.399 0.595 1.00 95.31 255 VAL A O 1
ATOM 1922 N N . ILE A 1 256 ? 23.578 9.033 2.340 1.00 95.88 256 ILE A N 1
ATOM 1923 C CA . ILE A 1 256 ? 22.426 9.587 3.074 1.00 95.88 256 ILE A CA 1
ATOM 1924 C C . ILE A 1 256 ? 22.570 11.102 3.328 1.00 95.88 256 ILE A C 1
ATOM 1926 O O . ILE A 1 256 ? 21.588 11.807 3.078 1.00 95.88 256 ILE A O 1
ATOM 1930 N N . PRO A 1 257 ? 23.727 11.634 3.778 1.00 96.06 257 PRO A N 1
ATOM 1931 C CA . PRO A 1 257 ? 23.892 13.073 3.995 1.00 96.06 257 PRO A CA 1
ATOM 1932 C C . PRO A 1 257 ? 23.669 13.898 2.723 1.00 96.06 257 PRO A C 1
ATOM 1934 O O . PRO A 1 257 ? 22.917 14.872 2.753 1.00 96.06 257 PRO A O 1
ATOM 1937 N N . ASP A 1 258 ? 24.232 13.470 1.592 1.00 94.06 258 ASP A N 1
ATOM 1938 C CA . ASP A 1 258 ? 24.085 14.173 0.313 1.00 94.06 258 ASP A CA 1
ATOM 1939 C C . ASP A 1 258 ? 22.633 14.144 -0.175 1.00 94.06 258 ASP A C 1
ATOM 1941 O O . ASP A 1 258 ? 22.076 15.167 -0.588 1.00 94.06 258 ASP A O 1
ATOM 1945 N N . ASN A 1 259 ? 21.969 12.991 -0.044 1.00 92.50 259 ASN A N 1
ATOM 1946 C CA . ASN A 1 259 ? 20.547 12.857 -0.351 1.00 92.50 259 ASN A CA 1
ATOM 1947 C C . ASN A 1 259 ? 19.677 13.736 0.559 1.00 92.50 259 ASN A C 1
ATOM 1949 O O . ASN A 1 259 ? 18.676 14.282 0.091 1.00 92.50 259 ASN A O 1
ATOM 1953 N N . PHE A 1 260 ? 20.051 13.904 1.831 1.00 93.31 260 PHE A N 1
ATOM 1954 C CA . PHE A 1 260 ? 19.357 14.783 2.773 1.00 93.31 260 PHE A CA 1
ATOM 1955 C C . PHE A 1 260 ? 19.502 16.251 2.374 1.00 93.31 260 PHE A C 1
ATOM 1957 O O . PHE A 1 260 ? 18.493 16.937 2.212 1.00 93.31 260 PHE A O 1
ATOM 1964 N N . VAL A 1 261 ? 20.731 16.723 2.146 1.00 92.88 261 VAL A N 1
ATOM 1965 C CA . VAL A 1 261 ? 20.996 18.106 1.712 1.00 92.88 261 VAL A CA 1
ATOM 1966 C C . VAL A 1 261 ? 20.260 18.398 0.407 1.00 92.88 261 VAL A C 1
ATOM 1968 O O . VAL A 1 261 ? 19.544 19.392 0.300 1.00 92.88 261 VAL A O 1
ATOM 1971 N N . SER A 1 262 ? 20.343 17.478 -0.553 1.00 88.88 262 SER A N 1
ATOM 1972 C CA . SER A 1 262 ? 19.608 17.546 -1.814 1.00 88.88 262 SER A CA 1
ATOM 1973 C C . SER A 1 262 ? 18.094 17.636 -1.590 1.00 88.88 262 SER A C 1
ATOM 1975 O O . SER A 1 262 ? 17.426 18.426 -2.255 1.00 88.88 262 SER A O 1
ATOM 1977 N N . ALA A 1 263 ? 17.529 16.842 -0.674 1.00 88.06 263 ALA A N 1
ATOM 1978 C CA . ALA A 1 263 ? 16.100 16.843 -0.357 1.00 88.06 263 ALA A CA 1
ATOM 1979 C C . ALA A 1 263 ? 15.629 18.115 0.362 1.00 88.06 263 ALA A C 1
ATOM 1981 O O . ALA A 1 263 ? 14.490 18.519 0.150 1.00 88.06 263 ALA A O 1
ATOM 1982 N N . VAL A 1 264 ? 16.474 18.753 1.174 1.00 87.69 264 VAL A N 1
ATOM 1983 C CA . VAL A 1 264 ? 16.150 20.017 1.861 1.00 87.69 264 VAL A CA 1
ATOM 1984 C C . VAL A 1 264 ? 16.264 21.210 0.913 1.00 87.69 264 VAL A C 1
ATOM 1986 O O . VAL A 1 264 ? 15.393 22.074 0.906 1.00 87.69 264 VAL A O 1
ATOM 1989 N N . LEU A 1 265 ? 17.297 21.235 0.067 1.00 88.12 265 LEU A N 1
ATOM 1990 C CA . LEU A 1 265 ? 17.502 22.273 -0.955 1.00 88.12 265 LEU A CA 1
ATOM 1991 C C . LEU A 1 265 ? 16.618 22.072 -2.199 1.00 88.12 265 LEU A C 1
ATOM 1993 O O . LEU A 1 265 ? 16.743 22.775 -3.201 1.00 88.12 265 LEU A O 1
ATOM 1997 N N . ALA A 1 266 ? 15.722 21.092 -2.138 1.00 77.94 266 ALA A N 1
ATOM 1998 C CA . ALA A 1 266 ? 14.730 20.795 -3.143 1.00 77.94 266 ALA A CA 1
ATOM 1999 C C . ALA A 1 266 ? 13.847 22.011 -3.456 1.00 77.94 266 ALA A C 1
ATOM 2001 O O . ALA A 1 266 ? 13.061 22.452 -2.622 1.00 77.94 266 ALA A O 1
ATOM 2002 N N . GLY A 1 267 ? 13.905 22.504 -4.695 1.00 77.50 267 GLY A N 1
ATOM 2003 C CA . GLY A 1 267 ? 12.935 23.483 -5.185 1.00 77.50 267 GLY A CA 1
ATOM 2004 C C . GLY A 1 267 ? 11.495 22.930 -5.230 1.00 77.50 267 GLY A C 1
ATOM 2005 O O . GLY A 1 267 ? 11.289 21.712 -5.157 1.00 77.50 267 GLY A O 1
ATOM 2006 N N . PRO A 1 268 ? 10.486 23.799 -5.433 1.00 75.62 268 PRO A N 1
ATOM 2007 C CA . PRO A 1 268 ? 9.061 23.434 -5.409 1.00 75.62 268 PRO A CA 1
ATOM 2008 C C . PRO A 1 268 ? 8.688 22.309 -6.391 1.00 75.62 268 PRO A C 1
ATOM 2010 O O . PRO A 1 268 ? 7.783 21.519 -6.125 1.00 75.62 268 PRO A O 1
ATOM 2013 N N . ASN A 1 269 ? 9.441 22.157 -7.483 1.00 74.62 269 ASN A N 1
ATOM 2014 C CA . ASN A 1 269 ? 9.241 21.103 -8.481 1.00 74.62 269 ASN A CA 1
ATOM 2015 C C . ASN A 1 269 ? 9.359 19.680 -7.902 1.00 74.62 269 ASN A C 1
ATOM 2017 O O . ASN A 1 269 ? 8.735 18.751 -8.413 1.00 74.62 269 ASN A O 1
ATOM 2021 N N . ARG A 1 270 ? 10.113 19.477 -6.812 1.00 76.25 270 ARG A N 1
ATOM 2022 C CA . ARG A 1 270 ? 10.225 18.153 -6.176 1.00 76.25 270 ARG A CA 1
ATOM 2023 C C . ARG A 1 270 ? 8.987 17.763 -5.374 1.00 76.25 270 ARG A C 1
ATOM 2025 O O . ARG A 1 270 ? 8.696 16.575 -5.271 1.00 76.25 270 ARG A O 1
ATOM 2032 N N . LEU A 1 271 ? 8.226 18.727 -4.856 1.00 77.06 271 LEU A N 1
ATOM 2033 C CA . LEU A 1 271 ? 6.937 18.425 -4.234 1.00 77.06 271 LEU A CA 1
ATOM 2034 C C . LEU A 1 271 ? 5.938 17.926 -5.286 1.00 77.06 271 LEU A C 1
ATOM 2036 O O . LEU A 1 271 ? 5.235 16.945 -5.055 1.00 77.06 271 LEU A O 1
ATOM 2040 N N . LEU A 1 272 ? 5.944 18.538 -6.472 1.00 76.06 272 LEU A N 1
ATOM 2041 C CA . LEU A 1 272 ? 5.155 18.070 -7.615 1.00 76.06 272 LEU A CA 1
ATOM 2042 C C . LEU A 1 272 ? 5.586 16.662 -8.047 1.00 76.06 272 LEU A C 1
ATOM 2044 O O . LEU A 1 272 ? 4.733 15.821 -8.313 1.00 76.06 272 LEU A O 1
ATOM 2048 N N . PHE A 1 273 ? 6.887 16.358 -8.007 1.00 75.94 273 PHE A N 1
ATOM 2049 C CA . PHE A 1 273 ? 7.385 14.999 -8.239 1.00 75.94 273 PHE A CA 1
ATOM 2050 C C . PHE A 1 273 ? 6.863 13.989 -7.205 1.00 75.94 273 PHE A C 1
ATOM 2052 O O . PHE A 1 273 ? 6.491 12.875 -7.574 1.00 75.94 273 PHE A O 1
ATOM 2059 N N . VAL A 1 274 ? 6.787 14.359 -5.920 1.00 80.25 274 VAL A N 1
ATOM 2060 C CA . VAL A 1 274 ? 6.184 13.510 -4.874 1.00 80.25 274 VAL A CA 1
ATOM 2061 C C . VAL A 1 274 ? 4.708 13.254 -5.166 1.00 80.25 274 VAL A C 1
ATOM 2063 O O . VAL A 1 274 ? 4.279 12.102 -5.133 1.00 80.25 274 VAL A O 1
ATOM 2066 N N . ILE A 1 275 ? 3.945 14.298 -5.493 1.00 81.31 275 ILE A N 1
ATOM 2067 C CA . ILE A 1 275 ? 2.522 14.173 -5.841 1.00 81.31 275 ILE A CA 1
ATOM 2068 C C . ILE A 1 275 ? 2.355 13.264 -7.065 1.00 81.31 275 ILE A C 1
ATOM 2070 O O . ILE A 1 275 ? 1.545 12.337 -7.028 1.00 81.31 275 ILE A O 1
ATOM 2074 N N . GLY A 1 276 ? 3.174 13.455 -8.102 1.00 79.06 276 GLY A N 1
ATOM 2075 C CA . GLY A 1 276 ? 3.208 12.593 -9.284 1.00 79.06 276 GLY A CA 1
ATOM 2076 C C . GLY A 1 276 ? 3.563 11.140 -8.956 1.00 79.06 276 GLY A C 1
ATOM 2077 O O . GLY A 1 276 ? 2.978 10.226 -9.518 1.00 79.06 276 GLY A O 1
ATOM 2078 N N . ASN A 1 277 ? 4.449 10.897 -7.985 1.00 80.44 277 ASN A N 1
ATOM 2079 C CA . ASN A 1 277 ? 4.784 9.544 -7.526 1.00 80.44 277 ASN A CA 1
ATOM 2080 C C . ASN A 1 277 ? 3.649 8.887 -6.722 1.00 80.44 277 ASN A C 1
ATOM 2082 O O . ASN A 1 277 ? 3.445 7.679 -6.828 1.00 80.44 277 ASN A O 1
ATOM 2086 N N . LEU A 1 278 ? 2.916 9.653 -5.910 1.00 82.31 278 LEU A N 1
ATOM 2087 C CA . LEU A 1 278 ? 1.755 9.149 -5.162 1.00 82.31 278 LEU A CA 1
ATOM 2088 C C . LEU A 1 278 ? 0.575 8.839 -6.093 1.00 82.31 278 LEU A C 1
ATOM 2090 O O . LEU A 1 278 ? -0.169 7.883 -5.873 1.00 82.31 278 LEU A O 1
ATOM 2094 N N . THR A 1 279 ? 0.437 9.624 -7.157 1.00 86.88 279 THR A N 1
ATOM 2095 C CA . THR A 1 279 ? -0.603 9.478 -8.186 1.00 86.88 279 THR A CA 1
ATOM 2096 C C . THR A 1 279 ? -0.107 8.742 -9.429 1.00 86.88 279 THR A C 1
ATOM 2098 O O . THR A 1 279 ? -0.805 8.693 -10.434 1.00 86.88 279 THR A O 1
ATOM 2101 N N . GLN A 1 280 ? 1.067 8.101 -9.361 1.00 84.62 280 GLN A N 1
ATOM 2102 C CA . GLN A 1 280 ? 1.730 7.478 -10.512 1.00 84.62 280 GLN A CA 1
ATOM 2103 C C . GLN A 1 280 ? 0.838 6.447 -11.222 1.00 84.62 280 GLN A C 1
ATOM 2105 O O . GLN A 1 280 ? 0.967 6.241 -12.427 1.00 84.62 280 GLN A O 1
ATOM 2110 N N . GLY A 1 281 ? -0.087 5.827 -10.484 1.00 86.31 281 GLY A N 1
ATOM 2111 C CA . GLY A 1 281 ? -0.956 4.772 -10.988 1.00 86.31 281 GLY A CA 1
ATOM 2112 C C . GLY A 1 281 ? -1.779 5.152 -12.220 1.00 86.31 281 GLY A C 1
ATOM 2113 O O . GLY A 1 281 ? -1.910 4.333 -13.129 1.00 86.31 281 GLY A O 1
ATOM 2114 N N . VAL A 1 282 ? -2.280 6.391 -12.302 1.00 87.31 282 VAL A N 1
ATOM 2115 C CA . VAL A 1 282 ? -3.071 6.831 -13.466 1.00 87.31 282 VAL A CA 1
ATOM 2116 C C . VAL A 1 282 ? -2.201 6.997 -14.714 1.00 87.31 282 VAL A C 1
ATOM 2118 O O . VAL A 1 282 ? -2.619 6.616 -15.804 1.00 87.31 282 VAL A O 1
ATOM 2121 N N . PHE A 1 283 ? -0.965 7.479 -14.550 1.00 85.44 283 PHE A N 1
ATOM 2122 C CA . PHE A 1 283 ? -0.007 7.635 -15.646 1.00 85.44 283 PHE A CA 1
ATOM 2123 C C . PHE A 1 283 ? 0.415 6.270 -16.203 1.00 85.44 283 PHE A C 1
ATOM 2125 O O . PHE A 1 283 ? 0.258 6.017 -17.393 1.00 85.44 283 PHE A O 1
ATOM 2132 N N . VAL A 1 284 ? 0.820 5.351 -15.318 1.00 86.38 284 VAL A N 1
ATOM 2133 C CA . VAL A 1 284 ? 1.204 3.968 -15.668 1.00 86.38 284 VAL A CA 1
ATOM 2134 C C . VAL A 1 284 ? 0.046 3.224 -16.338 1.00 86.38 284 VAL A C 1
ATOM 2136 O O . VAL A 1 284 ? 0.249 2.478 -17.295 1.00 86.38 284 VAL A O 1
ATOM 2139 N N . THR A 1 285 ? -1.182 3.443 -15.863 1.00 90.06 285 THR A N 1
ATOM 2140 C CA . THR A 1 285 ? -2.382 2.858 -16.473 1.00 90.06 285 THR A CA 1
ATOM 2141 C C . THR A 1 285 ? -2.581 3.354 -17.903 1.00 90.06 285 THR A C 1
ATOM 2143 O O . THR A 1 285 ? -2.831 2.550 -18.803 1.00 90.06 285 THR A O 1
ATOM 2146 N N . ASN A 1 286 ? -2.411 4.658 -18.134 1.00 86.94 286 ASN A N 1
ATOM 2147 C CA . ASN A 1 286 ? -2.540 5.243 -19.465 1.00 86.94 286 ASN A CA 1
ATOM 2148 C C . ASN A 1 286 ? -1.477 4.707 -20.438 1.00 86.94 286 ASN A C 1
ATOM 2150 O O . ASN A 1 286 ? -1.790 4.358 -21.573 1.00 86.94 286 ASN A O 1
ATOM 2154 N N . ASP A 1 287 ? -0.237 4.551 -19.976 1.00 84.19 287 ASP A N 1
ATOM 2155 C CA . ASP A 1 287 ? 0.844 3.985 -20.793 1.00 84.19 287 ASP A CA 1
ATOM 2156 C C . ASP A 1 287 ? 0.615 2.537 -21.177 1.00 84.19 287 ASP A C 1
ATOM 2158 O O . ASP A 1 287 ? 0.964 2.118 -22.282 1.00 84.19 287 ASP A O 1
ATOM 2162 N N . GLY A 1 288 ? -0.002 1.769 -20.279 1.00 87.56 288 GLY A N 1
ATOM 2163 C CA . GLY A 1 288 ? -0.374 0.399 -20.584 1.00 87.56 288 GLY A CA 1
ATOM 2164 C C . GLY A 1 288 ? -1.308 0.305 -21.796 1.00 87.56 288 GLY A C 1
ATOM 2165 O O . GLY A 1 288 ? -1.163 -0.617 -22.598 1.00 87.56 288 GLY A O 1
ATOM 2166 N N . PHE A 1 289 ? -2.224 1.267 -21.970 1.00 86.94 289 PHE A N 1
ATOM 2167 C CA . PHE A 1 289 ? -3.171 1.268 -23.091 1.00 86.94 289 PHE A CA 1
ATOM 2168 C C . PHE A 1 289 ? -2.493 1.544 -24.430 1.00 86.94 289 PHE A C 1
ATOM 2170 O O . PHE A 1 289 ? -2.859 0.942 -25.444 1.00 86.94 289 PHE A O 1
ATOM 2177 N N . VAL A 1 290 ? -1.449 2.376 -24.429 1.00 83.94 290 VAL A N 1
ATOM 2178 C CA . VAL A 1 290 ? -0.658 2.680 -25.630 1.00 83.94 290 VAL A CA 1
ATOM 2179 C C . VAL A 1 290 ? -0.036 1.412 -26.220 1.00 83.94 290 VAL A C 1
ATOM 2181 O O . VAL A 1 290 ? 0.017 1.267 -27.441 1.00 83.94 290 VAL A O 1
ATOM 2184 N N . LEU A 1 291 ? 0.386 0.466 -25.375 1.00 82.50 291 LEU A N 1
ATOM 2185 C CA . LEU A 1 291 ? 1.035 -0.769 -25.824 1.00 82.50 291 LEU A CA 1
ATOM 2186 C C . LEU A 1 291 ? 0.087 -1.782 -26.479 1.00 82.50 291 LEU A C 1
ATOM 2188 O O . LEU A 1 291 ? 0.577 -2.696 -27.140 1.00 82.50 291 LEU A O 1
ATOM 2192 N N . ARG A 1 292 ? -1.239 -1.648 -26.303 1.00 82.00 292 ARG A N 1
ATOM 2193 C CA . ARG A 1 292 ? -2.258 -2.604 -26.794 1.00 82.00 292 ARG A CA 1
ATOM 2194 C C . ARG A 1 292 ? -1.845 -4.076 -26.590 1.00 82.00 292 ARG A C 1
ATOM 2196 O O . ARG A 1 292 ? -1.762 -4.842 -27.555 1.00 82.00 292 ARG A O 1
ATOM 2203 N N . PRO A 1 293 ? -1.539 -4.467 -25.345 1.00 84.31 293 PRO A N 1
ATOM 2204 C CA . PRO A 1 293 ? -0.941 -5.760 -25.040 1.00 84.31 293 PRO A CA 1
ATOM 2205 C C . PRO A 1 293 ? -1.854 -6.939 -25.384 1.00 84.31 293 PRO A C 1
ATOM 2207 O O . PRO A 1 293 ? -3.076 -6.872 -25.249 1.00 84.31 293 PRO A O 1
ATOM 2210 N N . GLN A 1 294 ? -1.236 -8.062 -25.744 1.00 90.12 294 GLN A N 1
ATOM 2211 C CA . GLN A 1 294 ? -1.902 -9.356 -25.855 1.00 90.12 294 GLN A CA 1
ATOM 2212 C C . GLN A 1 294 ? -1.239 -10.341 -24.897 1.00 90.12 294 GLN A C 1
ATOM 2214 O O . GLN A 1 294 ? -0.028 -10.548 -24.946 1.00 90.12 294 GLN A O 1
ATOM 2219 N N . HIS A 1 295 ? -2.043 -10.958 -24.033 1.00 93.31 295 HIS A N 1
ATOM 2220 C CA . HIS A 1 295 ? -1.573 -11.950 -23.071 1.00 93.31 295 HIS A CA 1
ATOM 2221 C C . HIS A 1 295 ? -2.071 -13.347 -23.453 1.00 93.31 295 HIS A C 1
ATOM 2223 O O . HIS A 1 295 ? -3.251 -13.491 -23.792 1.00 93.31 295 HIS A O 1
ATOM 2229 N N . PRO A 1 296 ? -1.224 -14.386 -23.363 1.00 95.06 296 PRO A N 1
ATOM 2230 C CA . PRO A 1 296 ? -1.668 -15.769 -23.481 1.00 95.06 296 PRO A CA 1
ATOM 2231 C C . PRO A 1 296 ? -2.700 -16.112 -22.403 1.00 95.06 296 PRO A C 1
ATOM 2233 O O . PRO A 1 296 ? -2.586 -15.670 -21.262 1.00 95.06 296 PRO A O 1
ATOM 2236 N N . GLU A 1 297 ? -3.680 -16.943 -22.747 1.00 96.50 297 GLU A N 1
ATOM 2237 C CA . GLU A 1 297 ? -4.791 -17.310 -21.858 1.00 96.50 297 GLU A CA 1
ATOM 2238 C C . GLU A 1 297 ? -4.319 -17.873 -20.504 1.00 96.50 297 GLU A C 1
ATOM 2240 O O . GLU A 1 297 ? -4.843 -17.514 -19.452 1.00 96.50 297 GLU A O 1
ATOM 2245 N N . LEU A 1 298 ? -3.246 -18.670 -20.511 1.00 96.12 298 LEU A N 1
ATOM 2246 C CA . LEU A 1 298 ? -2.644 -19.220 -19.295 1.00 96.12 298 LEU A CA 1
ATOM 2247 C C . LEU A 1 298 ? -2.140 -18.127 -18.329 1.00 96.12 298 LEU A C 1
ATOM 2249 O O . LEU A 1 298 ? -2.329 -18.252 -17.118 1.00 96.12 298 LEU A O 1
ATOM 2253 N N . TYR A 1 299 ? -1.545 -17.038 -18.838 1.00 96.81 299 TYR A N 1
ATOM 2254 C CA . TYR A 1 299 ? -1.133 -15.895 -18.008 1.00 96.81 299 TYR A CA 1
ATOM 2255 C C . TYR A 1 299 ? -2.344 -15.225 -17.368 1.00 96.81 299 TYR A C 1
ATOM 2257 O O . TYR A 1 299 ? -2.308 -14.898 -16.180 1.00 96.81 299 TYR A O 1
ATOM 2265 N N . LYS A 1 300 ? -3.429 -15.056 -18.135 1.00 97.12 300 LYS A N 1
ATOM 2266 C CA . LYS A 1 300 ? -4.661 -14.423 -17.652 1.00 97.12 300 LYS A CA 1
ATOM 2267 C C . LYS A 1 300 ? -5.274 -15.225 -16.511 1.00 97.12 300 LYS A C 1
ATOM 2269 O O . LYS A 1 300 ? -5.519 -14.682 -15.437 1.00 97.12 300 LYS A O 1
ATOM 2274 N N . GLN A 1 301 ? -5.454 -16.529 -16.713 1.00 96.50 301 GLN A N 1
ATOM 2275 C CA . GLN A 1 301 ? -6.039 -17.430 -15.718 1.00 96.50 301 GLN A CA 1
ATOM 2276 C C . GLN A 1 301 ? -5.214 -17.472 -14.429 1.00 96.50 301 GLN A C 1
ATOM 2278 O O . GLN A 1 301 ? -5.756 -17.306 -13.336 1.00 96.50 301 GLN A O 1
ATOM 2283 N N . LEU A 1 302 ? -3.892 -17.623 -14.540 1.00 96.00 302 LEU A N 1
ATOM 2284 C CA . LEU A 1 302 ? -3.033 -17.682 -13.361 1.00 96.00 302 LEU A CA 1
ATOM 2285 C C . LEU A 1 302 ? -2.869 -16.324 -12.675 1.00 96.00 302 LEU A C 1
ATOM 2287 O O . LEU A 1 302 ? -2.680 -16.283 -11.461 1.00 96.00 302 LEU A O 1
ATOM 2291 N N . SER A 1 303 ? -3.031 -15.207 -13.384 1.00 96.75 303 SER A N 1
ATOM 2292 C CA . SER A 1 303 ? -3.073 -13.885 -12.745 1.00 96.75 303 SER A CA 1
ATOM 2293 C C . SER A 1 303 ? -4.248 -13.745 -11.767 1.00 96.75 303 SER A C 1
ATOM 2295 O O . SER A 1 303 ? -4.114 -13.054 -10.761 1.00 96.75 303 SER A O 1
ATOM 2297 N N . PHE A 1 304 ? -5.348 -14.472 -12.001 1.00 96.81 304 PHE A N 1
ATOM 2298 C CA . PHE A 1 304 ? -6.496 -14.585 -11.093 1.00 96.81 304 PHE A CA 1
ATOM 2299 C C . PHE A 1 304 ? -6.411 -15.771 -10.113 1.00 96.81 304 PHE A C 1
ATOM 2301 O O . PHE A 1 304 ? -7.318 -15.975 -9.309 1.00 96.81 304 PHE A O 1
ATOM 2308 N N . SER A 1 305 ? -5.351 -16.582 -10.136 1.00 95.00 305 SER A N 1
ATOM 2309 C CA . SER A 1 305 ? -5.229 -17.677 -9.166 1.00 95.00 305 SER A CA 1
ATOM 2310 C C . SER A 1 305 ? -4.923 -17.131 -7.751 1.00 95.00 305 SER A C 1
ATOM 2312 O O . SER A 1 305 ? -4.106 -16.217 -7.591 1.00 95.00 305 SER A O 1
ATOM 2314 N N . PRO A 1 306 ? -5.561 -17.672 -6.693 1.00 92.88 306 PRO A N 1
ATOM 2315 C CA . PRO A 1 306 ? -5.308 -17.255 -5.312 1.00 92.88 306 PRO A CA 1
ATOM 2316 C C . PRO A 1 306 ? -4.016 -17.854 -4.735 1.00 92.88 306 PRO A C 1
ATOM 2318 O O . PRO A 1 306 ? -3.504 -17.384 -3.712 1.00 92.88 306 PRO A O 1
ATOM 2321 N N . PHE A 1 307 ? -3.486 -18.907 -5.361 1.00 92.00 307 PHE A N 1
ATOM 2322 C CA . PHE A 1 307 ? -2.391 -19.696 -4.808 1.00 92.00 307 PHE A CA 1
ATOM 2323 C C . PHE A 1 307 ? -1.052 -18.949 -4.867 1.00 92.00 307 PHE A C 1
ATOM 2325 O O . PHE A 1 307 ? -0.890 -18.019 -5.653 1.00 92.00 307 PHE A O 1
ATOM 2332 N N . PRO A 1 308 ? -0.055 -19.301 -4.041 1.00 88.31 308 PRO A N 1
ATOM 2333 C CA . PRO A 1 308 ? 1.308 -18.803 -4.210 1.00 88.31 308 PRO A CA 1
ATOM 2334 C C . PRO A 1 308 ? 1.924 -19.269 -5.537 1.00 88.31 308 PRO A C 1
ATOM 2336 O O . PRO A 1 308 ? 1.690 -20.400 -5.952 1.00 88.31 308 PRO A O 1
ATOM 2339 N N . SER A 1 309 ? 2.786 -18.444 -6.145 1.00 86.06 309 SER A N 1
ATOM 2340 C CA . SER A 1 309 ? 3.451 -18.756 -7.426 1.00 86.06 309 SER A CA 1
ATOM 2341 C C . SER A 1 309 ? 4.287 -20.043 -7.404 1.00 86.06 309 SER A C 1
ATOM 2343 O O . SER A 1 309 ? 4.563 -20.619 -8.451 1.00 86.06 309 SER A O 1
ATOM 2345 N N . ALA A 1 310 ? 4.711 -20.484 -6.215 1.00 86.81 310 ALA A N 1
ATOM 2346 C CA . ALA A 1 310 ? 5.425 -21.743 -6.016 1.00 86.81 310 ALA A CA 1
ATOM 2347 C C . ALA A 1 310 ? 4.523 -22.979 -6.181 1.00 86.81 310 ALA A C 1
ATOM 2349 O O . ALA A 1 310 ? 5.025 -24.055 -6.479 1.00 86.81 310 ALA A O 1
ATOM 2350 N N . VAL A 1 311 ? 3.209 -22.828 -5.982 1.00 91.56 311 VAL A N 1
ATOM 2351 C CA . VAL A 1 311 ? 2.227 -23.919 -6.073 1.00 91.56 311 VAL A CA 1
ATOM 2352 C C . VAL A 1 311 ? 1.672 -24.033 -7.490 1.00 91.56 311 VAL A C 1
ATOM 2354 O O . VAL A 1 311 ? 1.561 -25.136 -8.009 1.00 91.56 311 VAL A O 1
ATOM 2357 N N . ASP A 1 312 ? 1.345 -22.908 -8.129 1.00 92.56 312 ASP A N 1
ATOM 2358 C CA . ASP A 1 312 ? 0.722 -22.893 -9.462 1.00 92.56 312 ASP A CA 1
ATOM 2359 C C . ASP A 1 312 ? 1.699 -22.600 -10.613 1.00 92.56 312 ASP A C 1
ATOM 2361 O O . ASP A 1 312 ? 1.287 -22.454 -11.762 1.00 92.56 312 ASP A O 1
ATOM 2365 N N . GLY A 1 313 ? 2.999 -22.509 -10.321 1.00 91.06 313 GLY A N 1
ATOM 2366 C CA . GLY A 1 313 ? 4.047 -22.337 -11.328 1.00 91.06 313 GLY A CA 1
ATOM 2367 C C . GLY A 1 313 ? 4.064 -20.966 -12.012 1.00 91.06 313 GLY A C 1
ATOM 2368 O O . GLY A 1 313 ? 4.805 -20.784 -12.983 1.00 91.06 313 GLY A O 1
ATOM 2369 N N . PHE A 1 314 ? 3.305 -19.979 -11.513 1.00 93.12 314 PHE A N 1
ATOM 2370 C CA . PHE A 1 314 ? 3.177 -18.669 -12.161 1.00 93.12 314 PHE A CA 1
ATOM 2371 C C . PHE A 1 314 ? 4.518 -17.951 -12.362 1.00 93.12 314 PHE A C 1
ATOM 2373 O O . PHE A 1 314 ? 4.674 -17.191 -13.312 1.00 93.12 314 PHE A O 1
ATOM 2380 N N . GLU A 1 315 ? 5.517 -18.206 -11.512 1.00 89.31 315 GLU A N 1
ATOM 2381 C CA . GLU A 1 315 ? 6.830 -17.558 -11.614 1.00 89.31 315 GLU A CA 1
ATOM 2382 C C . GLU A 1 315 ? 7.546 -17.859 -12.942 1.00 89.31 315 GLU A C 1
ATOM 2384 O O . GLU A 1 315 ? 8.192 -16.972 -13.499 1.00 89.31 315 GLU A O 1
ATOM 2389 N N . GLY A 1 316 ? 7.407 -19.077 -13.479 1.00 89.44 316 GLY A N 1
ATOM 2390 C CA . GLY A 1 316 ? 7.994 -19.430 -14.776 1.00 89.44 316 GLY A CA 1
ATOM 2391 C C . GLY A 1 316 ? 7.324 -18.691 -15.935 1.00 89.44 316 GLY A C 1
ATOM 2392 O O . GLY A 1 316 ? 7.993 -18.219 -16.850 1.00 89.44 316 GLY A O 1
ATOM 2393 N N . ILE A 1 317 ? 6.006 -18.529 -15.849 1.00 91.06 317 ILE A N 1
ATOM 2394 C CA . ILE A 1 317 ? 5.178 -17.898 -16.881 1.00 91.06 317 ILE A CA 1
ATOM 2395 C C . ILE A 1 317 ? 5.365 -16.379 -16.851 1.00 91.06 317 ILE A C 1
ATOM 2397 O O . ILE A 1 317 ? 5.590 -15.758 -17.890 1.00 91.06 317 ILE A O 1
ATOM 2401 N N . ARG A 1 318 ? 5.375 -15.785 -15.653 1.00 89.69 318 ARG A N 1
ATOM 2402 C CA . ARG A 1 318 ? 5.576 -14.349 -15.432 1.00 89.69 318 ARG A CA 1
ATOM 2403 C C . ARG A 1 318 ? 6.870 -13.841 -16.053 1.00 89.69 318 ARG A C 1
ATOM 2405 O O . ARG A 1 318 ? 6.863 -12.807 -16.704 1.00 89.69 318 ARG A O 1
ATOM 2412 N N . ARG A 1 319 ? 7.976 -14.575 -15.909 1.00 85.19 319 ARG A N 1
ATOM 2413 C CA . ARG A 1 319 ? 9.282 -14.159 -16.457 1.00 85.19 319 ARG A CA 1
ATOM 2414 C C . ARG A 1 319 ? 9.293 -13.982 -17.974 1.00 85.19 319 ARG A C 1
ATOM 2416 O O . ARG A 1 319 ? 10.135 -13.246 -18.474 1.00 85.19 319 ARG A O 1
ATOM 2423 N N . ILE A 1 320 ? 8.404 -14.676 -18.680 1.00 88.06 320 ILE A N 1
ATOM 2424 C CA . ILE A 1 320 ? 8.359 -14.705 -20.144 1.00 88.06 320 ILE A CA 1
ATOM 2425 C C . ILE A 1 320 ? 7.220 -13.822 -20.670 1.00 88.06 320 ILE A C 1
ATOM 2427 O O . ILE A 1 320 ? 7.359 -13.212 -21.724 1.00 88.06 320 ILE A O 1
ATOM 2431 N N . GLN A 1 321 ? 6.094 -13.771 -19.953 1.00 91.00 321 GLN A N 1
ATOM 2432 C CA . GLN A 1 321 ? 4.829 -13.220 -20.454 1.00 91.00 321 GLN A CA 1
ATOM 2433 C C . GLN A 1 321 ? 4.389 -11.920 -19.758 1.00 91.00 321 GLN A C 1
ATOM 2435 O O . GLN A 1 321 ? 3.406 -11.315 -20.185 1.00 91.00 321 GLN A O 1
ATOM 2440 N N . GLU A 1 322 ? 5.084 -11.475 -18.703 1.00 91.81 322 GLU A N 1
ATOM 2441 C CA . GLU A 1 322 ? 4.819 -10.179 -18.067 1.00 91.81 322 GLU A CA 1
ATOM 2442 C C . GLU A 1 322 ? 5.256 -9.040 -18.992 1.00 91.81 322 GLU A C 1
ATOM 2444 O O . GLU A 1 322 ? 6.415 -8.953 -19.406 1.00 91.81 322 GLU A O 1
ATOM 2449 N N . ILE A 1 323 ? 4.324 -8.137 -19.289 1.00 90.38 323 ILE A N 1
ATOM 2450 C CA . ILE A 1 323 ? 4.606 -6.958 -20.102 1.00 90.38 323 ILE A CA 1
ATOM 2451 C C . ILE A 1 323 ? 5.046 -5.831 -19.176 1.00 90.38 323 ILE A C 1
ATOM 2453 O O . ILE A 1 323 ? 4.385 -5.493 -18.192 1.00 90.38 323 ILE A O 1
ATOM 2457 N N . ARG A 1 324 ? 6.193 -5.238 -19.503 1.00 87.88 324 ARG A N 1
ATOM 2458 C CA . ARG A 1 324 ? 6.792 -4.156 -18.731 1.00 87.88 324 ARG A CA 1
ATOM 2459 C C . ARG A 1 324 ? 6.832 -2.877 -19.549 1.00 87.88 324 ARG A C 1
ATOM 2461 O O . ARG A 1 324 ? 7.275 -2.892 -20.691 1.00 87.88 324 ARG A O 1
ATOM 2468 N N . LEU A 1 325 ? 6.417 -1.775 -18.930 1.00 83.50 325 LEU A N 1
ATOM 2469 C CA . LEU A 1 325 ? 6.559 -0.429 -19.487 1.00 83.50 325 LEU A CA 1
ATOM 2470 C C . LEU A 1 325 ? 8.027 0.027 -19.436 1.00 83.50 325 LEU A C 1
ATOM 2472 O O . LEU A 1 325 ? 8.514 0.683 -20.347 1.00 83.50 325 LEU A O 1
ATOM 2476 N N . HIS A 1 326 ? 8.741 -0.380 -18.380 1.00 75.75 326 HIS A N 1
ATOM 2477 C CA . HIS A 1 326 ? 10.182 -0.191 -18.181 1.00 75.75 326 HIS A CA 1
ATOM 2478 C C . HIS A 1 326 ? 10.763 -1.450 -17.530 1.00 75.75 326 HIS A C 1
ATOM 2480 O O . HIS A 1 326 ? 10.073 -2.137 -16.783 1.00 75.75 326 HIS A O 1
ATOM 2486 N N . SER A 1 327 ? 12.068 -1.691 -17.677 1.00 71.19 327 SER A N 1
ATOM 2487 C CA . SER A 1 327 ? 12.885 -2.617 -16.861 1.00 71.19 327 SER A CA 1
ATOM 2488 C C . SER A 1 327 ? 12.404 -2.834 -15.414 1.00 71.19 327 SER A C 1
ATOM 2490 O O . SER A 1 327 ? 12.421 -3.971 -14.948 1.00 71.19 327 SER A O 1
ATOM 2492 N N . TYR A 1 328 ? 11.933 -1.792 -14.716 1.00 73.44 328 TYR A N 1
ATOM 2493 C CA . TYR A 1 328 ? 11.449 -1.884 -13.329 1.00 73.44 328 TYR A CA 1
ATOM 2494 C C . TYR A 1 328 ? 9.972 -1.519 -13.125 1.00 73.44 328 TYR A C 1
ATOM 2496 O O . TYR A 1 328 ? 9.502 -1.570 -11.991 1.00 73.44 328 TYR A O 1
ATOM 2504 N N . VAL A 1 329 ? 9.248 -1.154 -14.186 1.00 80.75 329 VAL A N 1
ATOM 2505 C CA . VAL A 1 329 ? 7.842 -0.737 -14.112 1.00 80.75 329 VAL A CA 1
ATOM 2506 C C . VAL A 1 329 ? 7.012 -1.725 -14.927 1.00 80.75 329 VAL A C 1
ATOM 2508 O O . VAL A 1 329 ? 7.038 -1.666 -16.160 1.00 80.75 329 VAL A O 1
ATOM 2511 N N . PRO A 1 330 ? 6.328 -2.675 -14.270 1.00 89.75 330 PRO A N 1
ATOM 2512 C CA . PRO A 1 330 ? 5.392 -3.546 -14.958 1.00 89.75 330 PRO A CA 1
ATOM 2513 C C . PRO A 1 330 ? 4.168 -2.756 -15.426 1.00 89.75 330 PRO A C 1
ATOM 2515 O O . PRO A 1 330 ? 3.925 -1.634 -14.976 1.00 89.75 330 PRO A O 1
ATOM 2518 N N . MET A 1 331 ? 3.387 -3.354 -16.318 1.00 91.06 331 MET A N 1
ATOM 2519 C CA . MET A 1 331 ? 2.049 -2.855 -16.605 1.00 91.06 331 MET A CA 1
ATOM 2520 C C . MET A 1 331 ? 1.184 -2.866 -15.334 1.00 91.06 331 MET A C 1
ATOM 2522 O O . MET A 1 331 ? 1.324 -3.751 -14.485 1.00 91.06 331 MET A O 1
ATOM 2526 N N . SER A 1 332 ? 0.308 -1.869 -15.188 1.00 94.50 332 SER A N 1
ATOM 2527 C CA . SER A 1 332 ? -0.612 -1.821 -14.052 1.00 94.50 332 SER A CA 1
ATOM 2528 C C . SER A 1 332 ? -1.644 -2.946 -14.143 1.00 94.50 332 SER A C 1
ATOM 2530 O O . SER A 1 332 ? -2.106 -3.303 -15.229 1.00 94.50 332 SER A O 1
ATOM 2532 N N . ALA A 1 333 ? -2.056 -3.474 -12.992 1.00 96.94 333 ALA A N 1
ATOM 2533 C CA . ALA A 1 333 ? -3.131 -4.454 -12.878 1.00 96.94 333 ALA A CA 1
ATOM 2534 C C . ALA A 1 333 ? -4.424 -3.958 -13.529 1.00 96.94 333 ALA A C 1
ATOM 2536 O O . ALA A 1 333 ? -5.142 -4.737 -14.150 1.00 96.94 333 ALA A O 1
ATOM 2537 N N . ILE A 1 334 ? -4.706 -2.657 -13.394 1.00 96.81 334 ILE A N 1
ATOM 2538 C CA . ILE A 1 334 ? -5.883 -2.017 -13.986 1.00 96.81 334 ILE A CA 1
ATOM 2539 C C . ILE A 1 334 ? -5.866 -2.195 -15.510 1.00 96.81 334 ILE A C 1
ATOM 2541 O O . ILE A 1 334 ? -6.854 -2.656 -16.082 1.00 96.81 334 ILE A O 1
ATOM 2545 N N . THR A 1 335 ? -4.743 -1.892 -16.165 1.00 94.88 335 THR A N 1
ATOM 2546 C CA . THR A 1 335 ? -4.639 -2.037 -17.621 1.00 94.88 335 THR A CA 1
ATOM 2547 C C . THR A 1 335 ? -4.561 -3.495 -18.057 1.00 94.88 335 THR A C 1
ATOM 2549 O O . THR A 1 335 ? -5.214 -3.859 -19.035 1.00 94.88 335 THR A O 1
ATOM 2552 N N . GLU A 1 336 ? -3.840 -4.351 -17.322 1.00 96.06 336 GLU A N 1
ATOM 2553 C CA . GLU A 1 336 ? -3.792 -5.794 -17.602 1.00 96.06 336 GLU A CA 1
ATOM 2554 C C . GLU A 1 336 ? -5.203 -6.404 -17.615 1.00 96.06 336 GLU A C 1
ATOM 2556 O O . GLU A 1 336 ? -5.572 -7.092 -18.564 1.00 96.06 336 GLU A O 1
ATOM 2561 N N . VAL A 1 337 ? -6.032 -6.107 -16.609 1.00 97.19 337 VAL A N 1
ATOM 2562 C CA . VAL A 1 337 ? -7.404 -6.634 -16.503 1.00 97.19 337 VAL A CA 1
ATOM 2563 C C . VAL A 1 337 ? -8.283 -6.225 -17.682 1.00 97.19 337 VAL A C 1
ATOM 2565 O O . VAL A 1 337 ? -9.090 -7.032 -18.152 1.00 97.19 337 VAL A O 1
ATOM 2568 N N . VAL A 1 338 ? -8.151 -4.986 -18.159 1.00 96.62 338 VAL A N 1
ATOM 2569 C CA . VAL A 1 338 ? -8.895 -4.518 -19.337 1.00 96.62 338 VAL A CA 1
ATOM 2570 C C . VAL A 1 338 ? -8.381 -5.213 -20.598 1.00 96.62 338 VAL A C 1
ATOM 2572 O O . VAL A 1 338 ? -9.177 -5.697 -21.403 1.00 96.62 338 VAL A O 1
ATOM 2575 N N . ALA A 1 339 ? -7.061 -5.354 -20.736 1.00 95.50 339 ALA A N 1
ATOM 2576 C CA . ALA A 1 339 ? -6.439 -6.054 -21.857 1.00 95.50 339 ALA A CA 1
ATOM 2577 C C . ALA A 1 339 ? -6.738 -7.562 -21.890 1.00 95.50 339 ALA A C 1
ATOM 2579 O O . ALA A 1 339 ? -6.742 -8.180 -22.957 1.00 95.50 339 ALA A O 1
ATOM 2580 N N . PHE A 1 340 ? -7.003 -8.185 -20.740 1.00 97.12 340 PHE A N 1
ATOM 2581 C CA . PHE A 1 340 ? -7.378 -9.596 -20.681 1.00 97.12 340 PHE A CA 1
ATOM 2582 C C . PHE A 1 340 ? -8.740 -9.862 -21.333 1.00 97.12 340 PHE A C 1
ATOM 2584 O O . PHE A 1 340 ? -8.937 -10.955 -21.880 1.00 97.12 340 PHE A O 1
ATOM 2591 N N . GLY A 1 341 ? -9.633 -8.868 -21.324 1.00 96.44 341 GLY A N 1
ATOM 2592 C CA . GLY A 1 341 ? -10.948 -8.888 -21.960 1.00 96.44 341 GLY A CA 1
ATOM 2593 C C . GLY A 1 341 ? -12.100 -8.665 -20.976 1.00 96.44 341 GLY A C 1
ATOM 2594 O O . GLY A 1 341 ? -11.950 -8.803 -19.762 1.00 96.44 341 GLY A O 1
ATOM 2595 N N . GLY A 1 342 ? -13.286 -8.367 -21.517 1.00 96.50 342 GLY A N 1
ATOM 2596 C CA . GLY A 1 342 ? -14.444 -7.921 -20.730 1.00 96.50 342 GLY A CA 1
ATOM 2597 C C . GLY A 1 342 ? -14.872 -8.876 -19.610 1.00 96.50 342 GLY A C 1
ATOM 2598 O O . GLY A 1 342 ? -15.235 -8.415 -18.533 1.00 96.50 342 GLY A O 1
ATOM 2599 N N . ALA A 1 343 ? -14.767 -10.195 -19.810 1.00 97.00 343 ALA A N 1
ATOM 2600 C CA . ALA A 1 343 ? -15.092 -11.174 -18.768 1.00 97.00 343 ALA A CA 1
ATOM 2601 C C . ALA A 1 343 ? -14.204 -11.008 -17.518 1.00 97.00 343 ALA A C 1
ATOM 2603 O O . ALA A 1 343 ? -14.715 -10.946 -16.400 1.00 97.00 343 ALA A O 1
ATOM 2604 N N . TYR A 1 344 ? -12.889 -10.857 -17.702 1.00 97.56 344 TYR A N 1
ATOM 2605 C CA . TYR A 1 344 ? -11.944 -10.627 -16.607 1.00 97.56 344 TYR A CA 1
ATOM 2606 C C . TYR A 1 344 ? -12.158 -9.268 -15.942 1.00 97.56 344 TYR A C 1
ATOM 2608 O O . TYR A 1 344 ? -12.103 -9.166 -14.716 1.00 97.56 344 TYR A O 1
ATOM 2616 N N . THR A 1 345 ? -12.466 -8.239 -16.736 1.00 97.38 345 THR A N 1
ATOM 2617 C CA . THR A 1 345 ? -12.800 -6.904 -16.224 1.00 97.38 345 THR A CA 1
ATOM 2618 C C . THR A 1 345 ? -14.031 -6.923 -15.325 1.00 97.38 345 THR A C 1
ATOM 2620 O O . THR A 1 345 ? -14.008 -6.334 -14.241 1.00 97.38 345 THR A O 1
ATOM 2623 N N . VAL A 1 346 ? -15.085 -7.637 -15.727 1.00 97.75 346 VAL A N 1
ATOM 2624 C CA . VAL A 1 346 ? -16.298 -7.800 -14.914 1.00 97.75 346 VAL A CA 1
ATOM 2625 C C . VAL A 1 346 ? -15.982 -8.538 -13.614 1.00 97.75 346 VAL A C 1
ATOM 2627 O O . VAL A 1 346 ? -16.368 -8.061 -12.551 1.00 97.75 346 VAL A O 1
ATOM 2630 N N . VAL A 1 347 ? -15.242 -9.651 -13.665 1.00 97.38 347 VAL A N 1
ATOM 2631 C CA . VAL A 1 347 ? -14.880 -10.419 -12.458 1.00 97.38 347 VAL A CA 1
ATOM 2632 C C . VAL A 1 347 ? -14.080 -9.570 -11.467 1.00 97.38 347 VAL A C 1
ATOM 2634 O O . VAL A 1 347 ? -14.449 -9.506 -10.294 1.00 97.38 347 VAL A O 1
ATOM 2637 N N . ALA A 1 348 ? -13.032 -8.879 -11.923 1.00 97.38 348 ALA A N 1
ATOM 2638 C CA . ALA A 1 348 ? -12.238 -7.996 -11.068 1.00 97.38 348 ALA A CA 1
ATOM 2639 C C . ALA A 1 348 ? -13.093 -6.871 -10.458 1.00 97.38 348 ALA A C 1
ATOM 2641 O O . ALA A 1 348 ? -13.028 -6.623 -9.256 1.00 97.38 348 ALA A O 1
ATOM 2642 N N . SER A 1 349 ? -13.961 -6.248 -11.263 1.00 97.44 349 SER A N 1
ATOM 2643 C CA . SER A 1 349 ? -14.859 -5.185 -10.794 1.00 97.44 349 SER A CA 1
ATOM 2644 C C . SER A 1 349 ? -15.837 -5.689 -9.730 1.00 97.44 349 SER A C 1
ATOM 2646 O O . SER A 1 349 ? -16.041 -5.024 -8.717 1.00 97.44 349 SER A O 1
ATOM 2648 N N . LEU A 1 350 ? -16.418 -6.878 -9.919 1.00 98.00 350 LEU A N 1
ATOM 2649 C CA . LEU A 1 350 ? -17.333 -7.482 -8.949 1.00 98.00 350 LEU A CA 1
ATOM 2650 C C . LEU A 1 350 ? -16.634 -7.813 -7.627 1.00 98.00 350 LEU A C 1
ATOM 2652 O O . LEU A 1 350 ? -17.237 -7.637 -6.570 1.00 98.00 350 LEU A O 1
ATOM 2656 N N . ILE A 1 351 ? -15.376 -8.258 -7.667 1.00 97.81 351 ILE A N 1
ATOM 2657 C CA . ILE A 1 351 ? -14.593 -8.560 -6.460 1.00 97.81 351 ILE A CA 1
ATOM 2658 C C . ILE A 1 351 ? -14.258 -7.277 -5.692 1.00 97.81 351 ILE A C 1
ATOM 2660 O O . ILE A 1 351 ? -14.479 -7.234 -4.478 1.00 97.81 351 ILE A O 1
ATOM 2664 N N . LEU A 1 352 ? -13.864 -6.210 -6.391 1.00 97.50 352 LEU A N 1
ATOM 2665 C CA . LEU A 1 352 ? -13.648 -4.896 -5.784 1.00 97.50 352 LEU A CA 1
ATOM 2666 C C . LEU A 1 352 ? -14.930 -4.361 -5.138 1.00 97.50 352 LEU A C 1
ATOM 2668 O O . LEU A 1 352 ? -14.935 -3.950 -3.972 1.00 97.50 352 LEU A O 1
ATOM 2672 N N . MET A 1 353 ? -16.048 -4.419 -5.869 1.00 98.25 353 MET A N 1
ATOM 2673 C CA . MET A 1 353 ? -17.361 -4.027 -5.355 1.00 98.25 353 MET A CA 1
ATOM 2674 C C . MET A 1 353 ? -17.763 -4.860 -4.135 1.00 98.25 353 MET A C 1
ATOM 2676 O O . MET A 1 353 ? -18.274 -4.308 -3.158 1.00 98.25 353 MET A O 1
ATOM 2680 N N . LEU A 1 354 ? -17.515 -6.172 -4.160 1.00 98.06 354 LEU A N 1
ATOM 2681 C CA . LEU A 1 354 ? -17.776 -7.061 -3.034 1.00 98.06 354 LEU A CA 1
ATOM 2682 C C . LEU A 1 354 ? -16.941 -6.657 -1.815 1.00 98.06 354 LEU A C 1
ATOM 2684 O O . LEU A 1 354 ? -17.508 -6.499 -0.737 1.00 98.06 354 LEU A O 1
ATOM 2688 N N . GLY A 1 355 ? -15.636 -6.422 -1.969 1.00 97.50 355 GLY A N 1
ATOM 2689 C CA . GLY A 1 355 ? -14.766 -5.974 -0.877 1.00 97.50 355 GLY A CA 1
ATOM 2690 C C . GLY A 1 355 ? -15.246 -4.668 -0.241 1.00 97.50 355 GLY A C 1
ATOM 2691 O O . GLY A 1 355 ? -15.392 -4.583 0.983 1.00 97.50 355 GLY A O 1
ATOM 2692 N N . ILE A 1 356 ? -15.587 -3.671 -1.063 1.00 97.62 356 ILE A N 1
ATOM 2693 C CA . ILE A 1 356 ? -16.134 -2.392 -0.588 1.00 97.62 356 ILE A CA 1
ATOM 2694 C C . ILE A 1 356 ? -17.451 -2.615 0.162 1.00 97.62 356 ILE A C 1
ATOM 2696 O O . ILE A 1 356 ? -17.599 -2.154 1.298 1.00 97.62 356 ILE A O 1
ATOM 2700 N N . ARG A 1 357 ? -18.392 -3.354 -0.435 1.00 97.62 357 ARG A N 1
ATOM 2701 C CA . ARG A 1 357 ? -19.707 -3.639 0.154 1.00 97.62 357 ARG A CA 1
ATOM 2702 C C . ARG A 1 357 ? -19.582 -4.370 1.489 1.00 97.62 357 ARG A C 1
ATOM 2704 O O . ARG A 1 357 ? -20.213 -3.964 2.464 1.00 97.62 357 ARG A O 1
ATOM 2711 N N . LEU A 1 358 ? -18.739 -5.400 1.554 1.00 97.00 358 LEU A N 1
ATOM 2712 C CA . LEU A 1 358 ? -18.480 -6.151 2.779 1.00 97.00 358 LEU A CA 1
ATOM 2713 C C . LEU A 1 358 ? -17.867 -5.260 3.863 1.00 97.00 358 LEU A C 1
ATOM 2715 O O . LEU A 1 358 ? -18.297 -5.359 5.007 1.00 97.00 358 LEU A O 1
ATOM 2719 N N . SER A 1 359 ? -16.938 -4.356 3.523 1.00 95.69 359 SER A N 1
ATOM 2720 C CA . SER A 1 359 ? -16.362 -3.424 4.508 1.00 95.69 359 SER A CA 1
ATOM 2721 C C . SER A 1 359 ? -17.449 -2.583 5.188 1.00 95.69 359 SER A C 1
ATOM 2723 O O . SER A 1 359 ? -17.544 -2.560 6.413 1.00 95.69 359 SER A O 1
ATOM 2725 N N . ILE A 1 360 ? -18.371 -2.016 4.406 1.00 95.12 360 ILE A N 1
ATOM 2726 C CA . ILE A 1 360 ? -19.486 -1.215 4.925 1.00 95.12 360 ILE A CA 1
ATOM 2727 C C . ILE A 1 360 ? -20.441 -2.079 5.763 1.00 95.12 360 ILE A C 1
ATOM 2729 O O . ILE A 1 360 ? -20.875 -1.661 6.836 1.00 95.12 360 ILE A O 1
ATOM 2733 N N . MET A 1 361 ? -20.752 -3.299 5.317 1.00 94.81 361 MET A N 1
ATOM 2734 C CA . MET A 1 361 ? -21.605 -4.222 6.076 1.00 94.81 361 MET A CA 1
ATOM 2735 C C . MET A 1 361 ? -20.980 -4.637 7.414 1.00 94.81 361 MET A C 1
ATOM 2737 O O . MET A 1 361 ? -21.698 -4.749 8.406 1.00 94.81 361 MET A O 1
ATOM 2741 N N . VAL A 1 362 ? -19.661 -4.846 7.458 1.00 93.69 362 VAL A N 1
ATOM 2742 C CA . VAL A 1 362 ? -18.915 -5.155 8.688 1.00 93.69 362 VAL A CA 1
ATOM 2743 C C . VAL A 1 362 ? -19.013 -3.989 9.672 1.00 93.69 362 VAL A C 1
ATOM 2745 O O . VAL A 1 362 ? -19.319 -4.221 10.842 1.00 93.69 362 VAL A O 1
ATOM 2748 N N . ALA A 1 363 ? -18.864 -2.742 9.206 1.00 91.50 363 ALA A N 1
ATOM 2749 C CA . ALA A 1 363 ? -19.118 -1.568 10.045 1.00 91.50 363 ALA A CA 1
ATOM 2750 C C . ALA A 1 363 ? -20.555 -1.548 10.580 1.00 91.50 363 ALA A C 1
ATOM 2752 O O . ALA A 1 363 ? -20.747 -1.372 11.775 1.00 91.50 363 ALA A O 1
ATOM 2753 N N . GLY A 1 364 ? -21.553 -1.806 9.727 1.00 89.81 364 GLY A N 1
ATOM 2754 C CA . GLY A 1 364 ? -22.965 -1.851 10.128 1.00 89.81 364 GLY A CA 1
ATOM 2755 C C . GLY A 1 364 ? -23.333 -2.969 11.113 1.00 89.81 364 GLY A C 1
ATOM 2756 O O . GLY A 1 364 ? -24.425 -2.939 11.669 1.00 89.81 364 GLY A O 1
ATOM 2757 N N . ARG A 1 365 ? -22.446 -3.947 11.342 1.00 89.00 365 ARG A N 1
ATOM 2758 C CA . ARG A 1 365 ? -22.589 -4.980 12.385 1.00 89.00 365 ARG A CA 1
ATOM 2759 C C . ARG A 1 365 ? -21.869 -4.628 13.693 1.00 89.00 365 ARG A C 1
ATOM 2761 O O . ARG A 1 365 ? -21.733 -5.500 14.547 1.00 89.00 365 ARG A O 1
ATOM 2768 N N . GLY A 1 366 ? -21.372 -3.402 13.843 1.00 85.88 366 GLY A N 1
ATOM 2769 C CA . GLY A 1 366 ? -20.632 -2.953 15.025 1.00 85.88 366 GLY A CA 1
ATOM 2770 C C . GLY A 1 366 ? -19.129 -3.253 14.989 1.00 85.88 366 GLY A C 1
ATOM 2771 O O . GLY A 1 366 ? -18.404 -2.883 15.910 1.00 85.88 366 GLY A O 1
ATOM 2772 N N . HIS A 1 367 ? -18.607 -3.871 13.921 1.00 86.38 367 HIS A N 1
ATOM 2773 C CA . HIS A 1 367 ? -17.173 -4.173 13.762 1.00 86.38 367 HIS A CA 1
ATOM 2774 C C . HIS A 1 367 ? -16.420 -3.024 13.083 1.00 86.38 367 HIS A C 1
ATOM 2776 O O . HIS A 1 367 ? -15.682 -3.198 12.109 1.00 86.38 367 HIS A O 1
ATOM 2782 N N . VAL A 1 368 ? -16.623 -1.811 13.587 1.00 85.69 368 VAL A N 1
ATOM 2783 C CA . VAL A 1 368 ? -16.217 -0.576 12.908 1.00 85.69 368 VAL A CA 1
ATOM 2784 C C . VAL A 1 368 ? -14.698 -0.471 12.719 1.00 85.69 368 VAL A C 1
ATOM 2786 O O . VAL A 1 368 ? -14.243 -0.103 11.637 1.00 85.69 368 VAL A O 1
ATOM 2789 N N . LEU A 1 369 ? -13.896 -0.854 13.721 1.00 83.38 369 LEU A N 1
ATOM 2790 C CA . LEU A 1 369 ? -12.430 -0.849 13.607 1.00 83.38 369 LEU A CA 1
ATOM 2791 C C . LEU A 1 369 ? -11.945 -1.783 12.493 1.00 83.38 369 LEU A C 1
ATOM 2793 O O . LEU A 1 369 ? -11.116 -1.396 11.672 1.00 83.38 369 LEU A O 1
ATOM 2797 N N . LEU A 1 370 ? -12.486 -3.001 12.445 1.00 87.12 370 LEU A N 1
ATOM 2798 C CA . LEU A 1 370 ? -12.118 -3.995 11.442 1.00 87.12 370 LEU A CA 1
ATOM 2799 C C . LEU A 1 370 ? -12.514 -3.537 10.035 1.00 87.12 370 LEU A C 1
ATOM 2801 O O . LEU A 1 370 ? -11.728 -3.698 9.106 1.00 87.12 370 LEU A O 1
ATOM 2805 N N . SER A 1 371 ? -13.673 -2.885 9.891 1.00 89.75 371 SER A N 1
ATOM 2806 C CA . SER A 1 371 ? -14.063 -2.228 8.639 1.00 89.75 371 SER A CA 1
ATOM 2807 C C . SER A 1 371 ? -13.067 -1.150 8.213 1.00 89.75 371 SER A C 1
ATOM 2809 O O . SER A 1 371 ? -12.694 -1.102 7.045 1.00 89.75 371 SER A O 1
ATOM 2811 N N . VAL A 1 372 ? -12.629 -0.280 9.129 1.00 87.62 372 VAL A N 1
ATOM 2812 C CA . VAL A 1 372 ? -11.664 0.787 8.812 1.00 87.62 372 VAL A CA 1
ATOM 2813 C C . VAL A 1 372 ? -10.319 0.194 8.385 1.00 87.62 372 VAL A C 1
ATOM 2815 O O . VAL A 1 372 ? -9.761 0.618 7.374 1.00 87.62 372 VAL A O 1
ATOM 2818 N N . LEU A 1 373 ? -9.818 -0.813 9.106 1.00 87.88 373 LEU A N 1
ATOM 2819 C CA . LEU A 1 373 ? -8.558 -1.488 8.778 1.00 87.88 373 LEU A CA 1
ATOM 2820 C C . LEU A 1 373 ? -8.633 -2.224 7.437 1.00 87.88 373 LEU A C 1
ATOM 2822 O O . LEU A 1 373 ? -7.735 -2.091 6.608 1.00 87.88 373 LEU A O 1
ATOM 2826 N N . ALA A 1 374 ? -9.718 -2.958 7.192 1.00 90.00 374 ALA A N 1
ATOM 2827 C CA . ALA A 1 374 ? -9.941 -3.632 5.920 1.00 90.00 374 ALA A CA 1
ATOM 2828 C C . ALA A 1 374 ? -10.146 -2.633 4.772 1.00 90.00 374 ALA A C 1
ATOM 2830 O O . ALA A 1 374 ? -9.655 -2.855 3.670 1.00 90.00 374 ALA A O 1
ATOM 2831 N N . GLY A 1 375 ? -10.812 -1.504 5.025 1.00 92.12 375 GLY A N 1
ATOM 2832 C CA . GLY A 1 375 ? -10.959 -0.431 4.049 1.00 92.12 375 GLY A CA 1
ATOM 2833 C C . GLY A 1 375 ? -9.624 0.214 3.686 1.00 92.12 375 GLY A C 1
ATOM 2834 O O . GLY A 1 375 ? -9.360 0.438 2.507 1.00 92.12 375 GLY A O 1
ATOM 2835 N N . ALA A 1 376 ? -8.751 0.433 4.672 1.00 90.56 376 ALA A N 1
ATOM 2836 C CA . ALA A 1 376 ? -7.382 0.881 4.439 1.00 90.56 376 ALA A CA 1
ATOM 2837 C C . ALA A 1 376 ? -6.562 -0.161 3.660 1.00 90.56 376 ALA A C 1
ATOM 2839 O O . ALA A 1 376 ? -5.821 0.206 2.752 1.00 90.56 376 ALA A O 1
ATOM 2840 N N . TRP A 1 377 ? -6.723 -1.454 3.958 1.00 93.50 377 TRP A N 1
ATOM 2841 C CA . TRP A 1 377 ? -6.088 -2.534 3.199 1.00 93.50 377 TRP A CA 1
ATOM 2842 C C . TRP A 1 377 ? -6.533 -2.542 1.732 1.00 93.50 377 TRP A C 1
ATOM 2844 O O . TRP A 1 377 ? -5.689 -2.483 0.843 1.00 93.50 377 TRP A O 1
ATOM 2854 N N . LEU A 1 378 ? -7.844 -2.537 1.468 1.00 95.38 378 LEU A N 1
ATOM 2855 C CA . LEU A 1 378 ? -8.391 -2.482 0.106 1.00 95.38 378 LEU A CA 1
ATOM 2856 C C . LEU A 1 378 ? -7.935 -1.224 -0.641 1.00 95.38 378 LEU A C 1
ATOM 2858 O O . LEU A 1 378 ? -7.596 -1.297 -1.819 1.00 95.38 378 LEU A O 1
ATOM 2862 N N . PHE A 1 379 ? -7.858 -0.085 0.048 1.00 95.69 379 PHE A N 1
ATOM 2863 C CA . PHE A 1 379 ? -7.291 1.137 -0.510 1.00 95.69 379 PHE A CA 1
ATOM 2864 C C . PHE A 1 379 ? -5.819 0.965 -0.920 1.00 95.69 379 PHE A C 1
ATOM 2866 O O . PHE A 1 379 ? -5.452 1.328 -2.035 1.00 95.69 379 PHE A O 1
ATOM 2873 N N . LEU A 1 380 ? -4.975 0.376 -0.067 1.00 92.75 380 LEU A N 1
ATOM 2874 C CA . LEU A 1 380 ? -3.571 0.116 -0.404 1.00 92.75 380 LEU A CA 1
ATOM 2875 C C . LEU A 1 380 ? -3.432 -0.848 -1.586 1.00 92.75 380 LEU A C 1
ATOM 2877 O O . LEU A 1 380 ? -2.591 -0.622 -2.457 1.00 92.75 380 LEU A O 1
ATOM 2881 N N . VAL A 1 381 ? -4.267 -1.887 -1.641 1.00 95.06 381 VAL A N 1
ATOM 2882 C CA . VAL A 1 381 ? -4.329 -2.815 -2.777 1.00 95.06 381 VAL A CA 1
ATOM 2883 C C . VAL A 1 381 ? -4.722 -2.072 -4.054 1.00 95.06 381 VAL A C 1
ATOM 2885 O O . VAL A 1 381 ? -4.072 -2.249 -5.080 1.00 95.06 381 VAL A O 1
ATOM 2888 N N . PHE A 1 382 ? -5.700 -1.165 -3.991 1.00 96.38 382 PHE A N 1
ATOM 2889 C CA . PHE A 1 382 ? -6.090 -0.332 -5.130 1.00 96.38 382 PHE A CA 1
ATOM 2890 C C . PHE A 1 382 ? -4.957 0.589 -5.608 1.00 96.38 382 PHE A C 1
ATOM 2892 O O . PHE A 1 382 ? -4.695 0.684 -6.805 1.00 96.38 382 PHE A O 1
ATOM 2899 N N . VAL A 1 383 ? -4.230 1.232 -4.690 1.00 93.50 383 VAL A N 1
ATOM 2900 C CA . VAL A 1 383 ? -3.050 2.041 -5.045 1.00 93.50 383 VAL A CA 1
ATOM 2901 C C . VAL A 1 383 ? -1.983 1.172 -5.721 1.00 93.50 383 VAL A C 1
ATOM 2903 O O . VAL A 1 383 ? -1.408 1.577 -6.733 1.00 93.50 383 VAL A O 1
ATOM 2906 N N . GLN A 1 384 ? -1.740 -0.042 -5.213 1.00 92.81 384 GLN A N 1
ATOM 2907 C CA . GLN A 1 384 ? -0.827 -0.995 -5.853 1.00 92.81 384 GLN A CA 1
ATOM 2908 C C . GLN A 1 384 ? -1.320 -1.439 -7.235 1.00 92.81 384 GLN A C 1
ATOM 2910 O O . GLN A 1 384 ? -0.493 -1.625 -8.127 1.00 92.81 384 GLN A O 1
ATOM 2915 N N . ALA A 1 385 ? -2.635 -1.550 -7.442 1.00 95.62 385 ALA A N 1
ATOM 2916 C CA . ALA A 1 385 ? -3.231 -1.889 -8.734 1.00 95.62 385 ALA A CA 1
ATOM 2917 C C . ALA A 1 385 ? -2.793 -0.945 -9.858 1.00 95.62 385 ALA A C 1
ATOM 2919 O O . ALA A 1 385 ? -2.676 -1.369 -11.004 1.00 95.62 385 ALA A O 1
ATOM 2920 N N . GLY A 1 386 ? -2.495 0.314 -9.527 1.00 92.12 386 GLY A N 1
ATOM 2921 C CA . GLY A 1 386 ? -1.980 1.292 -10.479 1.00 92.12 386 GLY A CA 1
ATOM 2922 C C . GLY A 1 386 ? -0.511 1.101 -10.876 1.00 92.12 386 GLY A C 1
ATOM 2923 O O . GLY A 1 386 ? -0.092 1.676 -11.872 1.00 92.12 386 GLY A O 1
ATOM 2924 N N . ALA A 1 387 ? 0.288 0.323 -10.138 1.00 87.88 387 ALA A N 1
ATOM 2925 C CA . ALA A 1 387 ? 1.747 0.265 -10.323 1.00 87.88 387 ALA A CA 1
ATOM 2926 C C . ALA A 1 387 ? 2.350 -1.153 -10.355 1.00 87.88 387 ALA A C 1
ATOM 2928 O O . ALA A 1 387 ? 3.554 -1.299 -10.574 1.00 87.88 387 ALA A O 1
ATOM 2929 N N . TYR A 1 388 ? 1.546 -2.189 -10.119 1.00 91.75 388 TYR A N 1
ATOM 2930 C CA . TYR A 1 388 ? 1.984 -3.584 -10.056 1.00 91.75 388 TYR A CA 1
ATOM 2931 C C . TYR A 1 388 ? 1.085 -4.492 -10.908 1.00 91.75 388 TYR A C 1
ATOM 2933 O O . TYR A 1 388 ? -0.072 -4.131 -11.121 1.00 91.75 388 TYR A O 1
ATOM 2941 N N . PRO A 1 389 ? 1.574 -5.675 -11.344 1.00 94.69 389 PRO A N 1
ATOM 2942 C CA . PRO A 1 389 ? 0.796 -6.617 -12.146 1.00 94.69 389 PRO A CA 1
ATOM 2943 C C . PRO A 1 389 ? -0.398 -7.168 -11.370 1.00 94.69 389 PRO A C 1
ATOM 2945 O O . PRO A 1 389 ? -0.354 -7.277 -10.133 1.00 94.69 389 PRO A O 1
ATOM 2948 N N . LEU A 1 390 ? -1.420 -7.619 -12.097 1.00 96.25 390 LEU A N 1
ATOM 2949 C CA . LEU A 1 390 ? -2.679 -8.090 -11.526 1.00 96.25 390 LEU A CA 1
ATOM 2950 C C . LEU A 1 390 ? -2.486 -9.169 -10.467 1.00 96.25 390 LEU A C 1
ATOM 2952 O O . LEU A 1 390 ? -3.073 -9.084 -9.391 1.00 96.25 390 LEU A O 1
ATOM 2956 N N . ARG A 1 391 ? -1.613 -10.143 -10.726 1.00 94.31 391 ARG A N 1
ATOM 2957 C CA . ARG A 1 391 ? -1.350 -11.254 -9.803 1.00 94.31 391 ARG A CA 1
ATOM 2958 C C . ARG A 1 391 ? -1.031 -10.802 -8.376 1.00 94.31 391 ARG A C 1
ATOM 2960 O O . ARG A 1 391 ? -1.487 -11.417 -7.410 1.00 94.31 391 ARG A O 1
ATOM 2967 N N . ASN A 1 392 ? -0.205 -9.766 -8.236 1.00 91.38 392 ASN A N 1
ATOM 2968 C CA . ASN A 1 392 ? 0.252 -9.302 -6.926 1.00 91.38 392 ASN A CA 1
ATOM 2969 C C . ASN A 1 392 ? -0.878 -8.633 -6.146 1.00 91.38 392 ASN A C 1
ATOM 2971 O O . ASN A 1 392 ? -0.941 -8.746 -4.923 1.00 91.38 392 ASN A O 1
ATOM 2975 N N . VAL A 1 393 ? -1.750 -7.947 -6.874 1.00 94.94 393 VAL A N 1
ATOM 2976 C CA . VAL A 1 393 ? -2.826 -7.109 -6.354 1.00 94.94 393 VAL A CA 1
ATOM 2977 C C . VAL A 1 393 ? -4.035 -7.977 -6.025 1.00 94.94 393 VAL A C 1
ATOM 2979 O O . VAL A 1 393 ? -4.515 -7.964 -4.895 1.00 94.94 393 VAL A O 1
ATOM 2982 N N . PHE A 1 394 ? -4.448 -8.824 -6.966 1.00 95.62 394 PHE A N 1
ATOM 2983 C CA . PHE A 1 394 ? -5.626 -9.675 -6.850 1.00 95.62 394 PHE A CA 1
ATOM 2984 C C . PHE A 1 394 ? -5.554 -10.623 -5.648 1.00 95.62 394 PHE A C 1
ATOM 2986 O O . PHE A 1 394 ? -6.512 -10.767 -4.894 1.00 95.62 394 PHE A O 1
ATOM 2993 N N . ARG A 1 395 ? -4.386 -11.225 -5.388 1.00 93.81 395 ARG A N 1
ATOM 2994 C CA . ARG A 1 395 ? -4.194 -12.075 -4.201 1.00 93.81 395 ARG A CA 1
ATOM 2995 C C . ARG A 1 395 ? -4.375 -11.302 -2.894 1.00 93.81 395 ARG A C 1
ATOM 2997 O O . ARG A 1 395 ? -4.989 -11.817 -1.963 1.00 93.81 395 ARG A O 1
ATOM 3004 N N . GLN A 1 396 ? -3.847 -10.082 -2.814 1.00 94.00 396 GLN A N 1
ATOM 3005 C CA . GLN A 1 396 ? -4.007 -9.236 -1.628 1.00 94.00 396 GLN A CA 1
ATOM 3006 C C . GLN A 1 396 ? -5.460 -8.783 -1.459 1.00 94.00 396 GLN A C 1
ATOM 3008 O O . GLN A 1 396 ? -5.962 -8.732 -0.334 1.00 94.00 396 GLN A O 1
ATOM 3013 N N . GLU A 1 397 ? -6.148 -8.511 -2.566 1.00 96.00 397 GLU A N 1
ATOM 3014 C CA . GLU A 1 397 ? -7.573 -8.192 -2.583 1.00 96.00 397 GLU A CA 1
ATOM 3015 C C . GLU A 1 397 ? -8.411 -9.347 -2.029 1.00 96.00 397 GLU A C 1
ATOM 3017 O O . GLU A 1 397 ? -9.194 -9.146 -1.100 1.00 96.00 397 GLU A O 1
ATOM 3022 N N . LEU A 1 398 ? -8.176 -10.574 -2.510 1.00 95.81 398 LEU A N 1
ATOM 3023 C CA . LEU A 1 398 ? -8.864 -11.773 -2.030 1.00 95.81 398 LEU A CA 1
ATOM 3024 C C . LEU A 1 398 ? -8.637 -12.028 -0.539 1.00 95.81 398 LEU A C 1
ATOM 3026 O O . LEU A 1 398 ? -9.576 -12.406 0.158 1.00 95.81 398 LEU A O 1
ATOM 3030 N N . ILE A 1 399 ? -7.423 -11.796 -0.030 1.00 92.88 399 ILE A N 1
ATOM 3031 C CA . ILE A 1 399 ? -7.144 -11.883 1.411 1.00 92.88 399 ILE A CA 1
ATOM 3032 C C . ILE A 1 399 ? -8.000 -10.862 2.174 1.00 92.88 399 ILE A C 1
ATOM 3034 O O . ILE A 1 399 ? -8.639 -11.219 3.163 1.00 92.88 399 ILE A O 1
ATOM 3038 N N . GLY A 1 400 ? -8.069 -9.616 1.696 1.00 93.25 400 GLY A N 1
ATOM 3039 C CA . GLY A 1 400 ? -8.908 -8.575 2.296 1.00 93.25 400 GLY A CA 1
ATOM 3040 C C . GLY A 1 400 ? -10.394 -8.946 2.304 1.00 93.25 400 GLY A C 1
ATOM 3041 O O . GLY A 1 400 ? -11.057 -8.841 3.338 1.00 93.25 400 GLY A O 1
ATOM 3042 N N . VAL A 1 401 ? -10.904 -9.449 1.177 1.00 96.19 401 VAL A N 1
ATOM 3043 C CA . VAL A 1 401 ? -12.286 -9.936 1.042 1.00 96.19 401 VAL A CA 1
ATOM 3044 C C . VAL A 1 401 ? -12.551 -11.108 1.989 1.00 96.19 401 VAL A C 1
ATOM 3046 O O . VAL A 1 401 ? -13.551 -11.095 2.703 1.00 96.19 401 VAL A O 1
ATOM 3049 N N . ALA A 1 402 ? -11.655 -12.094 2.059 1.00 94.75 402 ALA A N 1
ATOM 3050 C CA . ALA A 1 402 ? -11.806 -13.249 2.940 1.00 94.75 402 ALA A CA 1
ATOM 3051 C C . ALA A 1 402 ? -11.858 -12.839 4.420 1.00 94.75 402 ALA A C 1
ATOM 3053 O O . ALA A 1 402 ? -12.727 -13.308 5.157 1.00 94.75 402 ALA A O 1
ATOM 3054 N N . LEU A 1 403 ? -10.990 -11.915 4.849 1.00 92.19 403 LEU A N 1
ATOM 3055 C CA . LEU A 1 403 ? -11.006 -11.374 6.212 1.00 92.19 403 LEU A CA 1
ATOM 3056 C C . LEU A 1 403 ? -12.328 -10.665 6.530 1.00 92.19 403 LEU A C 1
ATOM 3058 O O . LEU A 1 403 ? -12.877 -10.852 7.616 1.00 92.19 403 LEU A O 1
ATOM 3062 N N . LEU A 1 404 ? -12.870 -9.898 5.582 1.00 95.00 404 LEU A N 1
ATOM 3063 C CA . LEU A 1 404 ? -14.169 -9.238 5.724 1.00 95.00 404 LEU A CA 1
ATOM 3064 C C . LEU A 1 404 ? -15.335 -10.231 5.780 1.00 95.00 404 LEU A C 1
ATOM 3066 O O . LEU A 1 404 ? -16.267 -10.039 6.560 1.00 95.00 404 LEU A O 1
ATOM 3070 N N . VAL A 1 405 ? -15.287 -11.309 4.994 1.00 95.69 405 VAL A N 1
ATOM 3071 C CA . VAL A 1 405 ? -16.276 -12.388 5.094 1.00 95.69 405 VAL A CA 1
ATOM 3072 C C . VAL A 1 405 ? -16.218 -13.001 6.488 1.00 95.69 405 VAL A C 1
ATOM 3074 O O . VAL A 1 405 ? -17.247 -13.049 7.153 1.00 95.69 405 VAL A O 1
ATOM 3077 N N . VAL A 1 406 ? -15.037 -13.400 6.971 1.00 93.56 406 VAL A N 1
ATOM 3078 C CA . VAL A 1 406 ? -14.863 -13.958 8.326 1.00 93.56 406 VAL A CA 1
ATOM 3079 C C . VAL A 1 406 ? -15.384 -12.990 9.392 1.00 93.56 406 VAL A C 1
ATOM 3081 O O . VAL A 1 406 ? -16.121 -13.408 10.282 1.00 93.56 406 VAL A O 1
ATOM 3084 N N . ALA A 1 407 ? -15.087 -11.695 9.267 1.00 90.88 407 ALA A N 1
ATOM 3085 C CA . ALA A 1 407 ? -15.568 -10.653 10.172 1.00 90.88 407 ALA A CA 1
ATOM 3086 C C . ALA A 1 407 ? -17.095 -10.622 10.306 1.00 90.88 407 ALA A C 1
ATOM 3088 O O . ALA A 1 407 ? -17.618 -10.466 11.408 1.00 90.88 407 ALA A O 1
ATOM 3089 N N . LEU A 1 408 ? -17.819 -10.805 9.197 1.00 91.81 408 LEU A N 1
ATOM 3090 C CA . LEU A 1 408 ? -19.279 -10.850 9.204 1.00 91.81 408 LEU A CA 1
ATOM 3091 C C . LEU A 1 408 ? -19.835 -12.031 10.013 1.00 91.81 408 LEU A C 1
ATOM 3093 O O . LEU A 1 408 ? -20.949 -11.916 10.525 1.00 91.81 408 LEU A O 1
ATOM 3097 N N . TRP A 1 409 ? -19.095 -13.135 10.133 1.00 91.38 409 TRP A N 1
ATOM 3098 C CA . TRP A 1 409 ? -19.496 -14.305 10.924 1.00 91.38 409 TRP A CA 1
ATOM 3099 C C . TRP A 1 409 ? -19.170 -14.171 12.415 1.00 91.38 409 TRP A C 1
ATOM 3101 O O . TRP A 1 409 ? -19.748 -14.885 13.236 1.00 91.38 409 TRP A O 1
ATOM 3111 N N . LEU A 1 410 ? -18.265 -13.263 12.790 1.00 88.38 410 LEU A N 1
ATOM 3112 C CA . LEU A 1 410 ? -17.914 -13.024 14.186 1.00 88.38 410 LEU A CA 1
ATOM 3113 C C . LEU A 1 410 ? -19.002 -12.198 14.883 1.00 88.38 410 LEU A C 1
ATOM 3115 O O . LEU A 1 410 ? -19.527 -11.227 14.335 1.00 88.38 410 LEU A O 1
ATOM 3119 N N . ARG A 1 411 ? -19.322 -12.552 16.133 1.00 78.06 411 ARG A N 1
ATOM 3120 C CA . ARG A 1 411 ? -20.216 -11.736 16.968 1.00 78.06 411 ARG A CA 1
ATOM 3121 C C . ARG A 1 411 ? -19.513 -10.422 17.339 1.00 78.06 411 ARG A C 1
ATOM 3123 O O . ARG A 1 411 ? -18.335 -10.473 17.696 1.00 78.06 411 ARG A O 1
ATOM 3130 N N . PRO A 1 412 ? -20.189 -9.262 17.276 1.00 72.44 412 PRO A N 1
ATOM 3131 C CA . PRO A 1 412 ? -19.607 -8.003 17.725 1.00 72.44 412 PRO A CA 1
ATOM 3132 C C . PRO A 1 412 ? -19.212 -8.090 19.198 1.00 72.44 412 PRO A C 1
ATOM 3134 O O . PRO A 1 412 ? -20.014 -8.480 20.047 1.00 72.44 412 PRO A O 1
ATOM 3137 N N . ALA A 1 413 ? -17.967 -7.717 19.501 1.00 60.91 413 ALA A N 1
ATOM 3138 C CA . ALA A 1 413 ? -17.430 -7.728 20.864 1.00 60.91 413 ALA A CA 1
ATOM 3139 C C . ALA A 1 413 ? -18.226 -6.808 21.814 1.00 60.91 413 ALA A C 1
ATOM 3141 O O . ALA A 1 413 ? -18.263 -7.031 23.022 1.00 60.91 413 ALA A O 1
ATOM 3142 N N . THR A 1 414 ? -18.910 -5.804 21.261 1.00 54.88 414 THR A N 1
ATOM 3143 C CA . THR A 1 414 ? -19.727 -4.825 21.986 1.00 54.88 414 THR A CA 1
ATOM 3144 C C . THR A 1 414 ? -21.132 -5.319 22.343 1.00 54.88 414 THR A C 1
ATOM 3146 O O . THR A 1 414 ? -21.732 -4.768 23.263 1.00 54.88 414 THR A O 1
ATOM 3149 N N . ALA A 1 415 ? -21.634 -6.408 21.741 1.00 45.16 415 ALA A N 1
ATOM 3150 C CA . ALA A 1 415 ? -22.942 -6.983 22.096 1.00 45.16 415 ALA A CA 1
ATOM 3151 C C . ALA A 1 415 ? -22.984 -7.620 23.504 1.00 45.16 415 ALA A C 1
ATOM 3153 O O . ALA A 1 415 ? -24.028 -8.088 23.947 1.00 45.16 415 ALA A O 1
ATOM 3154 N N . VAL A 1 416 ? -21.862 -7.629 24.233 1.00 43.84 416 VAL A N 1
ATOM 3155 C CA . VAL A 1 416 ? -21.758 -8.178 25.596 1.00 43.84 416 VAL A CA 1
ATOM 3156 C C . VAL A 1 416 ? -22.039 -7.119 26.683 1.00 43.84 416 VAL A C 1
ATOM 3158 O O . VAL A 1 416 ? -22.103 -7.460 27.861 1.00 43.84 416 VAL A O 1
ATOM 3161 N N . ARG A 1 417 ? -22.263 -5.839 26.335 1.00 42.38 417 ARG A N 1
ATOM 3162 C CA . ARG A 1 417 ? -22.508 -4.761 27.323 1.00 42.38 417 ARG A CA 1
ATOM 3163 C C . ARG A 1 417 ? -23.945 -4.241 27.439 1.00 42.38 417 ARG A C 1
ATOM 3165 O O . ARG A 1 417 ? -24.169 -3.314 28.206 1.00 42.38 417 ARG A O 1
ATOM 3172 N N . GLU A 1 418 ? -24.927 -4.897 26.823 1.00 43.03 418 GLU A N 1
ATOM 3173 C CA . GLU A 1 418 ? -26.350 -4.721 27.181 1.00 43.03 418 GLU A CA 1
ATOM 3174 C C . GLU A 1 418 ? -26.794 -5.665 28.321 1.00 43.03 418 GLU A C 1
ATOM 3176 O O . GLU A 1 418 ? -27.953 -6.068 28.419 1.00 43.03 418 GLU A O 1
ATOM 3181 N N . VAL A 1 419 ? -25.888 -6.028 29.238 1.00 42.91 419 VAL A N 1
ATOM 3182 C CA . VAL A 1 419 ? -26.295 -6.637 30.511 1.00 42.91 419 VAL A CA 1
ATOM 3183 C C . VAL A 1 419 ? -26.770 -5.523 31.441 1.00 42.91 419 VAL A C 1
ATOM 3185 O O . VAL A 1 419 ? -25.987 -4.937 32.180 1.00 42.91 419 VAL A O 1
ATOM 3188 N N . ARG A 1 420 ? -28.079 -5.262 31.343 1.00 40.94 420 ARG A N 1
ATOM 3189 C CA . ARG A 1 420 ? -28.994 -4.773 32.388 1.00 40.94 420 ARG A CA 1
ATOM 3190 C C . ARG A 1 420 ? -28.453 -3.636 33.265 1.00 40.94 420 ARG A C 1
ATOM 3192 O O . ARG A 1 420 ? -27.863 -3.875 34.315 1.00 40.94 420 ARG A O 1
ATOM 3199 N N . ALA A 1 421 ? -28.789 -2.401 32.895 1.00 42.03 421 ALA A N 1
ATOM 3200 C CA . ALA A 1 421 ? -29.099 -1.418 33.928 1.00 42.03 421 ALA A CA 1
ATOM 3201 C C . ALA A 1 421 ? -30.377 -1.897 34.663 1.00 42.03 421 ALA A C 1
ATOM 3203 O O . ALA A 1 421 ? -31.301 -2.338 33.970 1.00 42.03 421 ALA A O 1
ATOM 3204 N N . PRO A 1 422 ? -30.397 -1.922 36.009 1.00 48.41 422 PRO A N 1
ATOM 3205 C CA . PRO A 1 422 ? -31.576 -2.299 36.789 1.00 48.41 422 PRO A CA 1
ATOM 3206 C C . PRO A 1 422 ? -32.747 -1.333 36.605 1.00 48.41 422 PRO A C 1
ATOM 3208 O O . PRO A 1 422 ? -32.492 -0.129 36.361 1.00 48.41 422 PRO A O 1
#

Foldseek 3Di:
DLVVLLVVLVVLLVVLCVQFVFDFLLNLLSVLLSLLSVLLVVCQVDDDDCLDAPDADPPSPDDDCVLNVLSSVLNVLLSVLSPPHGAPDYDLLLVVLVVVLVVCVVCLVVLLVVLVVLLVLQVVQADPVVQAKDLDACLLLQPNNRVRPDPSNRVSSPCLLVSLQSLLLSLLSCVLVVVVVSNVSSVVSNVSSLLSCLLNLHLSNLVSLQSSLVSLVSHPDDCSVVVNVVSNVVSQLSNQLSVQVVNVSMGHNNCNVVSSVCSVPDDPVSVSSVSCVLSVLSSLLVLLVVVLDDADPLLLVLLLDLDPCVVVVNVVVCVPGFDASDPQFTRAQSNVQVSSDDVSVVVVSVLLSLLRSLLSVLVSQVVSVLSNVLSVQSSVLSSSSSTDHSSVSNNSSVVSSVSSVVSNVDHNPVVVPPPDDD